Protein 8QA4 (pdb70)

Organism: Homo sapiens (NCBI:txid9606)

Nearest PDB structures (foldseek):
  8qa4-assembly1_A  TM=1.004E+00  e=4.598E-48  Homo sapiens
  6fcx-assembly1_B  TM=9.967E-01  e=6.379E-41  Homo sapiens
  6fcx-assembly1_A  TM=9.976E-01  e=1.622E-40  Homo sapiens
  8qa6-assembly1_A  TM=9.943E-01  e=9.051E-41  Homo sapiens
  8qa5-assembly1_A  TM=9.963E-01  e=3.468E-38  Homo sapiens

B-factor: mean 30.16, std 9.58, range [2.16, 64.25]

Secondary structure (DSSP, 8-state):
-HHHHHS-SS--SHHHHHHHHHHHHSS-B-TTS-B----TTTSSPPPGGGGGGHHHHHHHHTTT-EEEEEE--EEEEETT-TTT--SSTT-EEEE-EEEEEEE-HHHHHHHHHHHTTSTTTEEEEEEETTEEEEE--GGG--EEEEEEE-TTS--EEEEEE-HHHHHHHHHHHHHHHIIIIITTS-TT-HHHHHHHHHHHH-EEEEEEE--TTSPPSHHHHHHHHHHHH-/-HHHHHS-SS--SHHHHHHHHHHHHSS-B-TTS-B----TTTSSPPPGGGGGGHHHHHHHHTTT-EEEEEE--EEEEETT-TTT--SSTT-EEEE-EEEEEEE-HHHHHHHHHHHTTSTTTEEEEEEETTEEEEE--GGG--EEEEEEE-TTS--EEEEEE-HHHHHHHHHHHHHHHIIIIITTS-TT-HHHHHHHHHHHH-EEEEEEE--TTSPPSHHHHHHHHHHHH-

Radius of gyration: 30.29 Å; Cα contacts (8 Å, |Δi|>4): 860; chains: 2; bounding box: 90×70×30 Å

Sequence (460 aa):
EELLKMWGEELTSEASVFEVFVLYLSGEPNRNGHKVTCLPWNDEPLAAETSLLKEELLRVNRQGILTINSQPNINGKPSSDPIVGWGPSGGYVFQKAYLEFFTSRETAEALLQVLKKYELRVNYHLVNVKGENITNAPELQPNAVTWGIFPGREIIQPTVVDPVSFMFWKDEAFALWIEQWGKLYEEESPSRTIIQYIHDNYFLVNLVDNDFPLDNCLWQVVEDTLELLNEELLKMWGEELTSEASVFEVFVLYLSGEPNRNGHKVTCLPWNDEPLAAETSLLKEELLRVNRQGILTINSQPNINGKPSSDPIVGWGPSGGYVFQKAYLEFFTSRETAEALLQVLKKYELRVNYHLVNVKGENITNAPELQPNAVTWGIFPGREIIQPTVVDPVSFMFWKDEAFALWIEQWGKLYEEESPSRTIIQYIHDNYFLVNLVDNDFPLDNCLWQVVEDTLELLN

Solvent-accessible surface area: 21693 Å² total; per-residue (Å²): 178,118,67,32,99,5,4,19,124,131,9,123,50,45,53,17,0,44,64,8,0,23,25,22,10,19,62,114,68,23,206,104,50,58,122,6,71,16,0,5,25,40,108,115,116,61,67,64,37,12,70,87,6,65,113,70,2,17,126,7,0,132,71,6,2,0,7,10,80,19,14,9,35,10,84,15,92,71,7,81,40,129,78,15,24,73,51,46,92,46,4,34,3,4,19,1,0,25,0,4,1,0,0,27,98,102,16,2,108,5,2,58,96,15,1,147,144,28,77,152,50,1,20,29,13,0,0,5,47,195,24,102,54,60,37,38,16,34,151,98,54,37,5,0,3,10,0,0,4,2,23,2,66,70,18,67,58,74,60,67,33,33,10,82,63,16,62,151,76,30,82,100,0,6,41,26,0,57,95,76,0,0,128,52,6,126,139,165,26,95,2,39,90,19,1,63,93,0,30,55,59,5,12,0,0,12,0,1,2,10,26,1,50,88,135,28,10,0,44,86,0,6,100,22,1,24,131,90,78,131,179,119,66,32,97,5,4,18,124,131,9,126,52,46,55,17,0,44,62,8,0,22,26,22,10,19,63,113,68,21,206,104,51,58,122,5,70,16,0,5,25,41,107,113,115,64,67,65,37,12,71,86,6,64,115,70,2,18,126,6,0,136,72,7,2,0,8,10,81,19,13,9,36,10,85,16,95,73,6,82,40,131,77,14,23,75,51,46,91,51,4,37,2,5,18,1,0,24,0,4,0,0,0,25,99,101,17,1,108,5,3,57,98,15,1,148,146,28,78,146,50,0,20,29,12,0,0,5,47,196,24,102,53,61,36,38,15,35,150,96,57,38,5,0,3,10,0,0,5,1,26,2,66,73,20,67,58,76,61,67,32,34,10,81,62,17,64,152,77,30,81,100,0,6,38,26,0,55,96,78,0,0,127,50,7,126,139,165,25,95,2,41,90,18,1,63,96,0,30,56,58,6,10,0,0,12,0,0,1,9,26,1,48,86,135,29,10,1,42,87,0,6,99,22,1,24,134,90,75,131

Structure (mmCIF, N/CA/C/O backbone):
data_8QA4
#
_entry.id   8QA4
#
_cell.length_a   1.00
_cell.length_b   1.00
_cell.length_c   1.00
_cell.angle_alpha   90.00
_cell.angle_beta   90.00
_cell.angle_gamma   90.00
#
_symmetry.space_group_name_H-M   'P 1'
#
loop_
_entity.id
_entity.type
_entity.pdbx_description
1 polymer 'Methylenetetrahydrofolate reductase (NADPH)'
2 non-polymer S-ADENOSYL-L-HOMOCYSTEINE
3 water water
#
loop_
_atom_site.group_PDB
_atom_site.id
_atom_site.type_symbol
_atom_site.label_atom_id
_atom_site.label_alt_id
_atom_site.label_comp_id
_atom_site.label_asym_id
_atom_site.label_entity_id
_atom_site.label_seq_id
_atom_site.pdbx_PDB_ins_code
_atom_site.Cartn_x
_atom_site.Cartn_y
_atom_site.Cartn_z
_atom_site.occupancy
_atom_site.B_iso_or_equiv
_atom_site.auth_seq_id
_atom_site.auth_comp_id
_atom_site.auth_asym_id
_atom_site.auth_atom_id
_atom_site.pdbx_PDB_model_num
ATOM 1 N N . GLU A 1 415 ? 85.591 80.099 106.775 1.00 49.93 415 GLU A N 1
ATOM 2 C CA . GLU A 1 415 ? 84.990 79.515 107.980 1.00 49.85 415 GLU A CA 1
ATOM 3 C C . GLU A 1 415 ? 85.781 79.836 109.255 1.00 55.08 415 GLU A C 1
ATOM 4 O O . GLU A 1 415 ? 85.202 79.939 110.330 1.00 55.88 415 GLU A O 1
ATOM 16 N N . GLU A 1 416 ? 87.096 80.013 109.165 1.00 53.69 416 GLU A N 1
ATOM 17 C CA . GLU A 1 416 ? 87.967 80.300 110.308 1.00 55.16 416 GLU A CA 1
ATOM 18 C C . GLU A 1 416 ? 87.895 81.786 110.721 1.00 52.01 416 GLU A C 1
ATOM 19 O O . GLU A 1 416 ? 87.855 82.109 111.907 1.00 43.74 416 GLU A O 1
ATOM 31 N N . LEU A 1 417 ? 87.775 82.687 109.744 1.00 42.88 417 LEU A N 1
ATOM 32 C CA . LEU A 1 417 ? 87.483 84.094 109.991 1.00 36.82 417 LEU A CA 1
ATOM 33 C C . LEU A 1 417 ? 86.107 84.259 110.654 1.00 37.77 417 LEU A C 1
ATOM 34 O O . LEU A 1 417 ? 85.973 84.886 111.704 1.00 44.46 417 LEU A O 1
ATOM 50 N N . LEU A 1 418 ? 85.077 83.631 110.079 1.00 31.14 418 LEU A N 1
ATOM 51 C CA . LEU A 1 418 ? 83.708 83.701 110.576 1.00 28.64 418 LEU A CA 1
ATOM 52 C C . LEU A 1 418 ? 83.538 83.013 111.934 1.00 35.45 418 LEU A C 1
ATOM 53 O O . LEU A 1 418 ? 82.648 83.370 112.694 1.00 38.38 418 LEU A O 1
ATOM 69 N N . LYS A 1 419 ? 84.412 82.067 112.285 1.00 41.02 419 LYS A N 1
ATOM 70 C CA . LYS A 1 419 ? 84.501 81.502 113.634 1.00 38.40 419 LYS A CA 1
ATOM 71 C C . LYS A 1 419 ? 85.054 82.482 114.670 1.00 39.59 419 LYS A C 1
ATOM 72 O O . LYS A 1 419 ? 84.561 82.473 115.793 1.00 45.05 419 LYS A O 1
ATOM 91 N N . MET A 1 420 ? 86.042 83.323 114.348 1.00 42.91 420 MET A N 1
ATOM 92 C CA . MET A 1 420 ? 86.628 84.252 115.337 1.00 44.72 420 MET A CA 1
ATOM 93 C C . MET A 1 420 ? 85.918 85.608 115.421 1.00 34.17 420 MET A C 1
ATOM 94 O O . MET A 1 420 ? 85.746 86.127 116.520 1.00 32.06 420 MET A O 1
ATOM 108 N N . TRP A 1 421 ? 85.467 86.166 114.297 1.00 25.04 421 TRP A N 1
ATOM 109 C CA . TRP A 1 421 ? 84.718 87.425 114.263 1.00 25.33 421 TRP A CA 1
ATOM 110 C C . TRP A 1 421 ? 83.241 87.266 114.652 1.00 29.40 421 TRP A C 1
ATOM 111 O O . TRP A 1 421 ? 82.469 88.213 114.549 1.00 39.21 421 TRP A O 1
ATOM 132 N N . GLY A 1 422 ? 82.839 86.084 115.118 1.00 32.19 422 GLY A N 1
ATOM 133 C CA . GLY A 1 422 ? 81.471 85.733 115.485 1.00 22.78 422 GLY A CA 1
ATOM 134 C C . GLY A 1 422 ? 80.615 85.317 114.293 1.00 17.44 422 GLY A C 1
ATOM 135 O O . GLY A 1 422 ? 80.579 85.990 113.265 1.00 9.93 422 GLY A O 1
ATOM 139 N N . GLU A 1 423 ? 79.880 84.221 114.443 1.00 21.68 423 GLU A N 1
ATOM 140 C CA . GLU A 1 423 ? 79.068 83.656 113.362 1.00 28.31 423 GLU A CA 1
ATOM 141 C C . GLU A 1 423 ? 77.898 84.560 112.951 1.00 30.18 423 GLU A C 1
ATOM 142 O O . GLU A 1 423 ? 77.454 84.500 111.808 1.00 28.08 423 GLU A O 1
ATOM 154 N N . GLU A 1 424 ? 77.404 85.409 113.857 1.00 38.46 424 GLU A N 1
ATOM 155 C CA . GLU A 1 424 ? 76.385 86.375 113.710 1.00 33.42 424 GLU A CA 1
ATOM 156 C C . GLU A 1 424 ? 76.425 87.455 114.752 1.00 31.82 424 GLU A C 1
ATOM 157 O O . GLU A 1 424 ? 76.489 87.119 115.938 1.00 32.91 424 GLU A O 1
ATOM 169 N N . LEU A 1 425 ? 76.481 88.716 114.368 1.00 28.64 425 LEU A N 1
ATOM 170 C CA . LEU A 1 425 ? 76.546 89.878 115.232 1.00 31.84 425 LEU A CA 1
ATOM 171 C C . LEU A 1 425 ? 75.140 90.232 115.749 1.00 35.70 425 LEU A C 1
ATOM 172 O O . LEU A 1 425 ? 74.219 90.422 114.957 1.00 40.04 425 LEU A O 1
ATOM 188 N N . THR A 1 426 ? 74.948 90.349 117.063 1.00 38.78 426 THR A N 1
ATOM 189 C CA . THR A 1 426 ? 73.783 90.804 117.723 1.00 39.23 426 THR A CA 1
ATOM 190 C C . THR A 1 426 ? 73.538 92.276 117.516 1.00 36.12 426 THR A C 1
ATOM 191 O O . THR A 1 426 ? 72.434 92.723 117.186 1.00 36.25 426 THR A O 1
ATOM 202 N N . SER A 1 427 ? 74.516 93.091 117.707 1.00 31.82 427 SER A N 1
ATOM 203 C CA . SER A 1 427 ? 74.559 94.501 117.635 1.00 33.69 427 SER A CA 1
ATOM 204 C C . SER A 1 427 ? 75.950 95.031 117.397 1.00 34.72 427 SER A C 1
ATOM 205 O O . SER A 1 427 ? 76.886 94.251 117.194 1.00 33.58 427 SER A O 1
ATOM 213 N N . GLU A 1 428 ? 76.171 96.307 117.454 1.00 30.32 428 GLU A N 1
ATOM 214 C CA . GLU A 1 428 ? 77.417 96.978 117.394 1.00 19.65 428 GLU A CA 1
ATOM 215 C C . GLU A 1 428 ? 78.361 96.543 118.482 1.00 18.75 428 GLU A C 1
ATOM 216 O O . GLU A 1 428 ? 79.590 96.564 118.332 1.00 35.05 428 GLU A O 1
ATOM 228 N N . ALA A 1 429 ? 77.867 96.172 119.612 1.00 19.78 429 ALA A N 1
ATOM 229 C CA . ALA A 1 429 ? 78.581 95.619 120.691 1.00 20.55 429 ALA A CA 1
ATOM 230 C C . ALA A 1 429 ? 79.400 94.442 120.253 1.00 22.81 429 ALA A C 1
ATOM 231 O O . ALA A 1 429 ? 80.490 94.179 120.764 1.00 33.84 429 ALA A O 1
ATOM 238 N N . SER A 1 430 ? 78.892 93.646 119.316 1.00 27.05 430 SER A N 1
ATOM 239 C CA . SER A 1 430 ? 79.589 92.462 118.815 1.00 24.26 430 SER A CA 1
ATOM 240 C C . SER A 1 430 ? 80.894 92.855 118.131 1.00 22.62 430 SER A C 1
ATOM 241 O O . SER A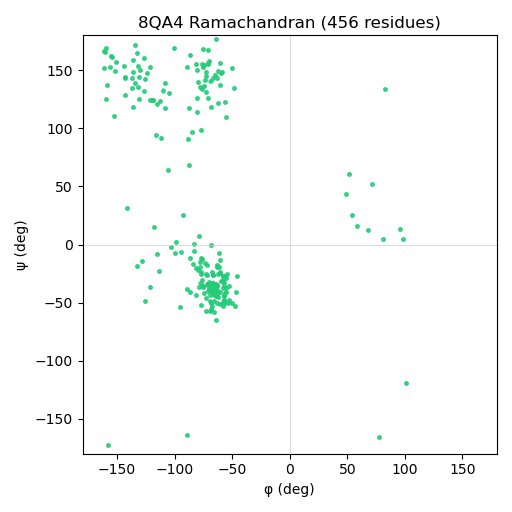 1 430 ? 81.911 92.199 118.295 1.00 28.57 430 SER A O 1
ATOM 249 N N . VAL A 1 431 ? 80.857 93.961 117.382 1.00 27.35 431 VAL A N 1
ATOM 250 C CA . VAL A 1 431 ? 81.986 94.536 116.652 1.00 21.10 431 VAL A CA 1
ATOM 251 C C . VAL A 1 431 ? 83.003 95.108 117.625 1.00 25.61 431 VAL A C 1
ATOM 252 O O . VAL A 1 431 ? 84.191 94.845 117.498 1.00 36.96 431 VAL A O 1
ATOM 265 N N . PHE A 1 432 ? 82.545 95.820 118.653 1.00 27.42 432 PHE A N 1
ATOM 266 C CA . PHE A 1 432 ? 83.286 96.368 119.723 1.00 32.11 432 PHE A CA 1
ATOM 267 C C . PHE A 1 432 ? 84.060 95.305 120.456 1.00 30.25 432 PHE A C 1
ATOM 268 O O . PHE A 1 432 ? 85.247 95.439 120.776 1.00 41.88 432 PHE A O 1
ATOM 285 N N . GLU A 1 433 ? 83.421 94.169 120.734 1.00 13.99 433 GLU A N 1
ATOM 286 C CA . GLU A 1 433 ? 84.086 93.015 121.323 1.00 12.09 433 GLU A CA 1
ATOM 287 C C . GLU 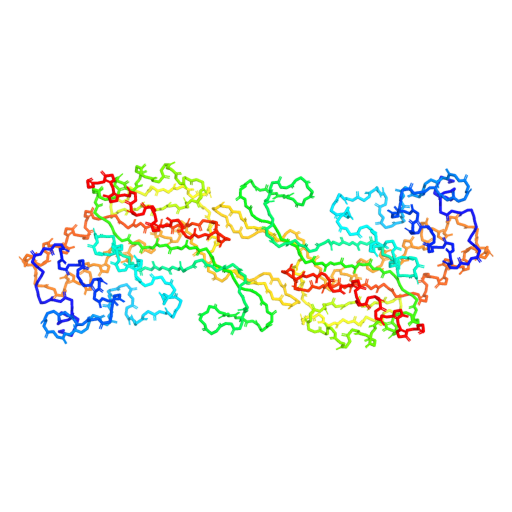A 1 433 ? 85.125 92.398 120.387 1.00 28.11 433 GLU A C 1
ATOM 288 O O . GLU A 1 433 ? 86.224 92.125 120.839 1.00 44.83 433 GLU A O 1
ATOM 300 N N . VAL A 1 434 ? 84.856 92.222 119.094 1.00 30.67 434 VAL A N 1
ATOM 301 C CA . VAL A 1 434 ? 85.855 91.680 118.161 1.00 22.44 434 VAL A CA 1
ATOM 302 C C . VAL A 1 434 ? 87.137 92.512 118.173 1.00 29.50 434 VAL A C 1
ATOM 303 O O . VAL A 1 434 ? 88.222 91.948 118.247 1.00 41.63 434 VAL A O 1
ATOM 316 N N . PHE A 1 435 ? 87.058 93.838 118.207 1.00 41.56 435 PHE A N 1
ATOM 317 C CA . PHE A 1 435 ? 88.243 94.679 118.388 1.00 40.83 435 PHE A CA 1
ATOM 318 C C . PHE A 1 435 ? 88.870 94.555 119.789 1.00 35.37 435 PHE A C 1
ATOM 319 O O . PHE A 1 435 ? 90.089 94.486 119.910 1.00 39.02 435 PHE A O 1
ATOM 336 N N . VAL A 1 436 ? 88.099 94.484 120.872 1.00 27.21 436 VAL A N 1
ATOM 337 C CA . VAL A 1 436 ? 88.660 94.328 122.229 1.00 30.58 436 VAL A CA 1
ATOM 338 C C . VAL A 1 436 ? 89.344 92.980 122.406 1.00 18.00 436 VAL A C 1
ATOM 339 O O . VAL A 1 436 ? 90.345 92.876 123.110 1.00 29.80 436 VAL A O 1
ATOM 352 N N . LEU A 1 437 ? 88.854 91.945 121.750 1.00 20.38 437 LEU A N 1
ATOM 353 C CA . LEU A 1 437 ? 89.424 90.610 121.794 1.00 28.33 437 LEU A CA 1
ATOM 354 C C . LEU A 1 437 ? 90.607 90.458 120.844 1.00 27.61 437 LEU A C 1
ATOM 355 O O . LEU A 1 437 ? 91.434 89.578 121.040 1.00 17.35 437 LEU A O 1
ATOM 371 N N . TYR A 1 438 ? 90.747 91.319 119.839 1.00 30.28 438 TYR A N 1
ATOM 372 C CA . TYR A 1 438 ? 91.990 91.411 119.090 1.00 30.26 438 TYR A CA 1
ATOM 373 C C . TYR A 1 438 ? 93.094 92.052 119.929 1.00 34.89 438 TYR A C 1
ATOM 374 O O . TYR A 1 438 ? 94.243 91.623 119.877 1.00 39.47 438 TYR A O 1
ATOM 392 N N . LEU A 1 439 ? 92.753 93.083 120.707 1.00 37.23 439 LEU A N 1
ATOM 393 C CA . LEU A 1 439 ? 93.718 93.862 121.472 1.00 23.90 439 LEU A CA 1
ATOM 394 C C . LEU A 1 439 ? 94.123 93.206 122.783 1.00 20.42 439 LEU A C 1
ATOM 395 O O . LEU A 1 439 ? 95.304 93.169 123.101 1.00 29.81 439 LEU A O 1
ATOM 411 N N . SER A 1 440 ? 93.180 92.652 123.533 1.00 29.01 440 SER A N 1
ATOM 412 C CA . SER A 1 440 ? 93.514 91.745 124.642 1.00 29.34 440 SER A CA 1
ATOM 413 C C . SER A 1 440 ? 93.935 90.362 124.128 1.00 25.40 440 SER A C 1
ATOM 414 O O . SER A 1 440 ? 93.760 90.028 122.962 1.00 20.42 440 SER A O 1
ATOM 422 N N . GLY A 1 441 ? 94.495 89.524 124.995 1.00 31.51 441 GLY A N 1
ATOM 423 C CA . GLY A 1 441 ? 94.800 88.128 124.664 1.00 41.59 441 GLY A CA 1
ATOM 424 C C . GLY A 1 441 ? 93.609 87.170 124.809 1.00 42.61 441 GLY A C 1
ATOM 425 O O . GLY A 1 441 ? 93.731 85.986 124.510 1.00 40.56 441 GLY A O 1
ATOM 429 N N . GLU A 1 442 ? 92.470 87.644 125.309 1.00 37.44 442 GLU A N 1
ATOM 430 C CA . GLU A 1 442 ? 91.350 86.795 125.710 1.00 31.61 442 GLU A CA 1
ATOM 431 C C . GLU A 1 442 ? 90.588 86.179 124.519 1.00 34.60 442 GLU A C 1
ATOM 432 O O . GLU A 1 442 ? 90.393 86.832 123.495 1.00 36.53 442 GLU A O 1
ATOM 444 N N . PRO A 1 443 ? 90.085 84.938 124.647 1.00 38.01 443 PRO A N 1
ATOM 445 C CA . PRO A 1 443 ? 89.129 84.377 123.704 1.00 38.80 443 PRO A CA 1
ATOM 446 C C . PRO A 1 443 ? 87.750 85.046 123.813 1.00 43.04 443 PRO A C 1
ATOM 447 O O . PRO A 1 443 ? 87.383 85.567 124.865 1.00 41.45 443 PRO A O 1
ATOM 458 N N . ASN A 1 444 ? 86.947 84.969 122.751 1.00 52.29 444 ASN A N 1
ATOM 459 C CA . ASN A 1 444 ? 85.511 85.251 122.810 1.00 49.35 444 ASN A CA 1
ATOM 460 C C . ASN A 1 444 ? 84.771 84.241 123.718 1.00 50.92 444 ASN A C 1
ATOM 461 O O . ASN A 1 444 ? 85.350 83.270 124.212 1.00 51.31 444 ASN A O 1
ATOM 472 N N . ARG A 1 445 ? 83.460 84.427 123.916 1.00 57.58 445 ARG A N 1
ATOM 473 C CA . ARG A 1 445 ? 82.622 83.505 124.708 1.00 57.35 445 ARG A CA 1
ATOM 474 C C . ARG A 1 445 ? 82.629 82.067 124.179 1.00 55.46 445 ARG A C 1
ATOM 475 O O . ARG A 1 445 ? 82.463 81.131 124.958 1.00 56.26 445 ARG A O 1
ATOM 496 N N . ASN A 1 446 ? 82.861 81.871 122.882 1.00 61.00 446 ASN A N 1
ATOM 497 C CA . ASN A 1 446 ? 82.970 80.548 122.266 1.00 62.80 446 ASN A CA 1
ATOM 498 C C . ASN A 1 446 ? 84.329 79.857 122.523 1.00 64.25 446 ASN A C 1
ATOM 499 O O . ASN A 1 446 ? 84.456 78.659 122.271 1.00 63.25 446 ASN A O 1
ATOM 510 N N . GLY A 1 447 ? 85.329 80.572 123.050 1.00 61.87 447 GLY A N 1
ATOM 511 C CA . GLY A 1 447 ? 86.657 80.040 123.368 1.00 59.67 447 GLY A CA 1
ATOM 512 C C . GLY A 1 447 ? 87.725 80.260 122.287 1.00 58.16 447 GLY A C 1
ATOM 513 O O . GLY A 1 447 ? 88.786 79.643 122.363 1.00 55.59 447 GLY A O 1
ATOM 517 N N . HIS A 1 448 ? 87.484 81.121 121.295 1.00 55.60 448 HIS A N 1
ATOM 518 C CA . HIS A 1 448 ? 88.416 81.390 120.188 1.00 55.23 448 HIS A CA 1
ATOM 519 C C . HIS A 1 448 ? 89.024 82.793 120.292 1.00 49.52 448 HIS A C 1
ATOM 520 O O . HIS A 1 448 ? 88.298 83.761 120.512 1.00 48.37 448 HIS A O 1
ATOM 534 N N . LYS A 1 449 ? 90.346 82.937 120.145 1.00 42.22 449 LYS A N 1
ATOM 535 C CA . LYS A 1 449 ? 90.995 84.260 120.079 1.00 42.21 449 LYS A CA 1
ATOM 536 C C . LYS A 1 449 ? 90.719 84.936 118.741 1.00 43.28 449 LYS A C 1
ATOM 537 O O . LYS A 1 449 ? 90.817 84.295 117.699 1.00 48.42 449 LYS A O 1
ATOM 556 N N . VAL A 1 450 ? 90.494 86.251 118.738 1.00 28.75 450 VAL A N 1
ATOM 557 C CA . VAL A 1 450 ? 90.549 87.064 117.515 1.00 18.56 450 VAL A CA 1
ATOM 558 C C . VAL A 1 450 ? 92.017 87.308 117.162 1.00 31.35 450 VAL A C 1
ATOM 559 O O . VAL A 1 450 ? 92.676 88.149 117.762 1.00 32.18 450 VAL A O 1
ATOM 572 N N . THR A 1 451 ? 92.571 86.534 116.235 1.00 39.26 451 THR A N 1
ATOM 573 C CA . THR A 1 451 ? 93.998 86.584 115.868 1.00 23.12 451 THR A CA 1
ATOM 574 C C . THR A 1 451 ? 94.321 87.631 114.803 1.00 32.55 451 THR A C 1
ATOM 575 O O . THR A 1 451 ? 95.491 87.943 114.598 1.00 38.15 451 THR A O 1
ATOM 586 N N . CYS A 1 452 ? 93.315 88.207 114.144 1.00 27.89 452 CYS A N 1
ATOM 587 C CA . CYS A 1 452 ? 93.445 89.277 113.163 1.00 19.13 452 CYS A CA 1
ATOM 588 C C . CYS A 1 452 ? 92.127 90.031 112.980 1.00 19.28 452 CYS A C 1
ATOM 589 O O . CYS A 1 452 ? 91.071 89.574 113.393 1.00 20.01 452 CYS A O 1
ATOM 597 N N . LEU A 1 453 ? 92.188 91.159 112.285 1.00 25.18 453 LEU A N 1
ATOM 598 C CA . LEU A 1 453 ? 91.064 91.938 111.760 1.00 29.07 453 LEU A CA 1
ATOM 599 C C . LEU A 1 453 ? 91.293 92.160 110.247 1.00 19.55 453 LEU A C 1
ATOM 600 O O . LEU A 1 453 ? 92.447 92.099 109.817 1.00 11.08 453 LEU A O 1
ATOM 616 N N . PRO A 1 454 ? 90.269 92.496 109.441 1.00 29.11 454 PRO A N 1
ATOM 617 C CA . PRO A 1 454 ? 90.404 92.834 108.020 1.00 30.34 454 PRO A CA 1
ATOM 618 C C . PRO A 1 454 ? 91.534 93.803 107.627 1.00 28.00 454 PRO A C 1
ATOM 619 O O . PRO A 1 454 ? 92.023 93.751 106.505 1.00 23.65 454 PRO A O 1
ATOM 630 N N . TRP A 1 455 ? 91.964 94.696 108.520 1.00 34.38 455 TRP A N 1
ATOM 631 C CA . TRP A 1 455 ? 92.997 95.702 108.262 1.00 29.28 455 TRP A CA 1
ATOM 632 C C . TRP A 1 455 ? 94.408 95.277 108.681 1.00 36.16 455 TRP A C 1
ATOM 633 O O . TRP A 1 455 ? 95.360 96.007 108.423 1.00 34.17 455 TRP A O 1
ATOM 654 N N . ASN A 1 456 ? 94.564 94.125 109.336 1.00 35.36 456 ASN A N 1
ATOM 655 C CA . ASN A 1 456 ? 95.798 93.766 110.033 1.00 27.32 456 ASN A CA 1
ATOM 656 C C . ASN A 1 456 ? 96.386 92.420 109.609 1.00 39.67 456 ASN A C 1
ATOM 657 O O . ASN A 1 456 ? 97.570 92.353 109.317 1.00 42.82 456 ASN A O 1
ATOM 667 N N . ASP A 1 457 ? 95.587 91.352 109.558 1.00 39.74 457 ASP A N 1
ATOM 668 C CA . ASP A 1 457 ? 96.052 90.013 109.148 1.00 33.46 457 ASP A CA 1
ATOM 669 C C . ASP A 1 457 ? 97.201 89.432 110.006 1.00 34.73 457 ASP A C 1
ATOM 670 O O . ASP A 1 457 ? 97.867 88.485 109.592 1.00 39.21 457 ASP A O 1
ATOM 679 N N . GLU A 1 458 ? 97.457 89.990 111.196 1.00 43.59 458 GLU A N 1
ATOM 680 C CA . GLU A 1 458 ? 98.656 89.748 112.018 1.00 50.24 458 GLU A CA 1
ATOM 681 C C . GLU A 1 458 ? 98.400 89.988 113.523 1.00 48.71 458 GLU A C 1
ATOM 682 O O . GLU A 1 458 ? 97.489 90.746 113.862 1.00 50.18 458 GLU A O 1
ATOM 694 N N . PRO A 1 459 ? 99.237 89.461 114.438 1.00 44.12 459 PRO A N 1
ATOM 695 C CA . PRO A 1 459 ? 99.368 89.960 115.813 1.00 45.72 459 PRO A CA 1
ATOM 696 C C . PRO A 1 459 ? 100.072 91.332 115.905 1.00 36.69 459 PRO A C 1
ATOM 697 O O . PRO A 1 459 ? 100.870 91.692 115.040 1.00 30.11 459 PRO A O 1
ATOM 708 N N . LEU A 1 460 ? 99.830 92.082 116.983 1.00 27.82 460 LEU A N 1
ATOM 709 C CA . LEU A 1 460 ? 100.399 93.420 117.207 1.00 31.77 460 LEU A CA 1
ATOM 710 C C . LEU A 1 460 ? 101.933 93.442 117.243 1.00 39.72 460 LEU A C 1
ATOM 711 O O . LEU A 1 460 ? 102.573 92.532 117.765 1.00 43.31 460 LEU A O 1
ATOM 727 N N . ALA A 1 461 ? 102.527 94.543 116.790 1.00 39.96 461 ALA A N 1
ATOM 728 C CA . ALA A 1 461 ? 103.932 94.868 117.017 1.00 38.36 461 ALA A CA 1
ATOM 729 C C . ALA A 1 461 ? 104.197 95.299 118.470 1.00 33.85 461 ALA A C 1
ATOM 730 O O . ALA A 1 461 ? 103.350 95.939 119.104 1.00 28.06 461 ALA A O 1
ATOM 737 N N . ALA A 1 462 ? 105.397 95.009 118.984 1.00 39.94 462 ALA A N 1
ATOM 738 C CA . ALA A 1 462 ? 105.732 95.088 120.409 1.00 42.70 462 ALA A CA 1
ATOM 739 C C . ALA A 1 462 ? 105.622 96.488 121.026 1.00 43.93 462 ALA A C 1
ATOM 740 O O . ALA A 1 462 ? 105.362 96.608 122.222 1.00 43.93 462 ALA A O 1
ATOM 747 N N . GLU A 1 463 ? 105.755 97.564 120.255 1.00 32.58 463 GLU A N 1
ATOM 748 C CA . GLU A 1 463 ? 105.565 98.921 120.782 1.00 23.81 463 GLU A CA 1
ATOM 749 C C . GLU A 1 463 ? 104.162 99.122 121.392 1.00 30.77 463 GLU A C 1
ATOM 750 O O . GLU A 1 463 ? 104.006 99.879 122.343 1.00 36.27 463 GLU A O 1
ATOM 762 N N . THR A 1 464 ? 103.139 98.383 120.952 1.00 38.21 464 THR A N 1
ATOM 763 C CA . THR A 1 464 ? 101.807 98.444 121.577 1.00 34.23 464 THR A CA 1
ATOM 764 C C . THR A 1 464 ? 101.782 97.985 123.016 1.00 33.50 464 THR A C 1
ATOM 765 O O . THR A 1 464 ? 100.863 98.355 123.736 1.00 41.71 464 THR A O 1
ATOM 776 N N . SER A 1 465 ? 102.772 97.228 123.487 1.00 32.33 465 SER A N 1
ATOM 777 C CA . SER A 1 465 ? 102.869 96.885 124.907 1.00 37.30 465 SER A CA 1
ATOM 778 C C . SER A 1 465 ? 102.910 98.138 125.788 1.00 40.44 465 SER A C 1
ATOM 779 O O . SER A 1 465 ? 102.438 98.109 126.923 1.00 37.24 465 SER A O 1
ATOM 787 N N . LEU A 1 466 ? 103.403 99.259 125.246 1.00 29.71 466 LEU A N 1
ATOM 788 C CA . LEU A 1 466 ? 103.512 100.524 125.957 1.00 26.85 466 LEU A CA 1
ATOM 789 C C . LEU A 1 466 ? 102.161 101.228 126.157 1.00 32.97 466 LEU A C 1
ATOM 790 O O . LEU A 1 466 ? 102.076 102.128 126.987 1.00 35.29 466 LEU A O 1
ATOM 806 N N . LEU A 1 467 ? 101.102 100.838 125.433 1.00 30.09 467 LEU A N 1
ATOM 807 C CA . LEU A 1 467 ? 99.803 101.534 125.437 1.00 24.42 467 LEU A CA 1
ATOM 808 C C . LEU A 1 467 ? 98.576 100.601 125.398 1.00 19.96 467 LEU A C 1
ATOM 809 O O . LEU A 1 467 ? 97.524 100.934 124.862 1.00 24.13 467 LEU A O 1
ATOM 825 N N . LYS A 1 468 ? 98.697 99.407 125.978 1.00 29.02 468 LYS A N 1
ATOM 826 C CA . LYS A 1 468 ? 97.696 98.336 125.892 1.00 24.93 468 LYS A CA 1
ATOM 827 C C . LYS A 1 468 ? 96.382 98.616 126.629 1.00 28.12 468 LYS A C 1
ATOM 828 O O . LYS A 1 468 ? 95.323 98.551 126.025 1.00 38.35 468 LYS A O 1
ATOM 847 N N . GLU A 1 469 ? 96.415 98.928 127.921 1.00 16.14 469 GLU A N 1
ATOM 848 C CA . GLU A 1 469 ? 95.316 99.236 128.751 1.00 21.55 469 GLU A CA 1
ATOM 849 C C . GLU A 1 469 ? 94.526 100.396 128.206 1.00 25.23 469 GLU A C 1
ATOM 850 O O . GLU A 1 469 ? 93.289 100.425 128.206 1.00 35.52 469 GLU A O 1
ATOM 862 N N . GLU A 1 470 ? 95.183 101.412 127.756 1.00 18.41 470 GLU A N 1
ATOM 863 C CA . GLU A 1 470 ? 94.653 102.558 127.134 1.00 13.50 470 GLU A CA 1
ATOM 864 C C . GLU A 1 470 ? 93.830 102.217 125.921 1.00 19.50 470 GLU A C 1
ATOM 865 O O . GLU A 1 470 ? 92.714 102.708 125.717 1.00 23.26 470 GLU A O 1
ATOM 877 N N . LEU A 1 471 ? 94.377 101.362 125.046 1.00 21.42 471 LEU A N 1
ATOM 878 C CA . LEU A 1 471 ? 93.687 100.881 123.853 1.00 19.12 471 LEU A CA 1
ATOM 879 C C . LEU A 1 471 ? 92.473 100.024 124.204 1.00 18.26 471 LEU A C 1
ATOM 880 O O . LEU A 1 471 ? 91.452 100.131 123.528 1.00 21.32 471 LEU A O 1
ATOM 896 N N . LEU A 1 472 ? 92.532 99.209 125.260 1.00 24.66 472 LEU A N 1
ATOM 897 C CA . LEU A 1 472 ? 91.473 98.454 125.806 1.00 18.37 472 LEU A CA 1
ATOM 898 C C . LEU A 1 472 ? 90.319 99.333 126.199 1.00 25.74 472 LEU A C 1
ATOM 899 O O . LEU A 1 472 ? 89.157 99.120 125.832 1.00 32.65 472 LEU A O 1
ATOM 915 N N . ARG A 1 473 ? 90.581 100.388 126.889 1.00 23.46 473 ARG A N 1
ATOM 916 C CA . ARG A 1 473 ? 89.656 101.337 127.367 1.00 17.79 473 ARG A CA 1
ATOM 917 C C . ARG A 1 473 ? 88.993 102.076 126.241 1.00 16.02 473 ARG A C 1
ATOM 918 O O . ARG A 1 473 ? 87.770 102.233 126.178 1.00 22.88 473 ARG A O 1
ATOM 939 N N . VAL A 1 474 ? 89.778 102.568 125.291 1.00 22.97 474 VAL A N 1
ATOM 940 C CA . VAL A 1 474 ? 89.285 103.258 124.092 1.00 17.55 474 VAL A CA 1
ATOM 941 C C . VAL A 1 474 ? 88.344 102.367 123.281 1.00 21.20 474 VAL A C 1
ATOM 942 O O . VAL A 1 474 ? 87.222 102.773 122.980 1.00 29.66 474 VAL A O 1
ATOM 955 N N . ASN A 1 475 ? 88.736 101.128 122.982 1.00 19.52 475 ASN A N 1
ATOM 956 C CA . ASN A 1 475 ? 87.923 100.253 122.148 1.00 18.19 475 ASN A CA 1
ATOM 957 C C . ASN A 1 475 ? 86.650 99.790 122.853 1.00 28.42 475 ASN A C 1
ATOM 958 O O . ASN A 1 475 ? 85.630 99.668 122.180 1.00 36.86 475 ASN A O 1
ATOM 969 N N . ARG A 1 476 ? 86.630 99.598 124.185 1.00 23.32 476 ARG A N 1
ATOM 970 C CA . ARG A 1 476 ? 85.487 99.227 124.926 1.00 12.97 476 ARG A CA 1
ATOM 971 C C . ARG A 1 476 ? 84.361 100.218 124.838 1.00 20.95 476 ARG A C 1
ATOM 972 O O . ARG A 1 476 ? 83.239 99.919 125.258 1.00 34.94 476 ARG A O 1
ATOM 993 N N . GLN A 1 477 ? 84.562 101.394 124.350 1.00 22.18 477 GLN A N 1
ATOM 994 C CA . GLN A 1 477 ? 83.651 102.445 124.130 1.00 19.67 477 GLN A CA 1
ATOM 995 C C . GLN A 1 477 ? 83.149 102.614 122.722 1.00 22.70 477 GLN A C 1
ATOM 996 O O . GLN A 1 477 ? 82.289 103.460 122.470 1.00 33.86 477 GLN A O 1
ATOM 1010 N N . GLY A 1 478 ? 83.643 101.915 121.761 1.00 8.71 478 GLY A N 1
ATOM 1011 C CA . GLY A 1 478 ? 83.357 102.023 120.420 1.00 18.43 478 GLY A CA 1
ATOM 1012 C C . GLY A 1 478 ? 84.222 102.774 119.503 1.00 23.22 478 GLY A C 1
ATOM 1013 O O . GLY A 1 478 ? 83.874 103.032 118.348 1.00 29.57 478 GLY A O 1
ATOM 1017 N N . ILE A 1 479 ? 85.359 103.265 119.993 1.00 25.63 479 ILE A N 1
ATOM 1018 C CA . ILE A 1 479 ? 86.390 103.913 119.187 1.00 21.76 479 ILE A CA 1
ATOM 1019 C C . ILE A 1 479 ? 87.250 102.777 118.637 1.00 34.33 479 ILE A C 1
ATOM 1020 O O . ILE A 1 479 ? 88.081 102.223 119.345 1.00 48.32 479 ILE A O 1
ATOM 1036 N N . LEU A 1 480 ? 86.992 102.345 117.410 1.00 45.06 480 LEU A N 1
ATOM 1037 C CA . LEU A 1 480 ? 87.550 101.107 116.886 1.00 41.25 480 LEU A CA 1
ATOM 1038 C C . LEU A 1 480 ? 88.904 101.347 116.240 1.00 34.71 480 LEU A C 1
ATOM 1039 O O . LEU A 1 480 ? 88.992 101.675 115.063 1.00 39.93 480 LEU A O 1
ATOM 1055 N N . THR A 1 481 ? 89.977 101.222 117.010 1.00 22.84 481 THR A N 1
ATOM 1056 C CA . THR A 1 481 ? 91.336 101.467 116.540 1.00 25.33 481 THR A CA 1
ATOM 1057 C C . THR A 1 481 ? 91.839 100.371 115.608 1.00 35.98 481 THR A C 1
ATOM 1058 O O . THR A 1 481 ? 91.772 99.204 115.976 1.00 45.95 481 THR A O 1
ATOM 1069 N N . ILE A 1 482 ? 92.402 100.726 114.447 1.00 31.32 482 ILE A N 1
ATOM 1070 C CA . ILE A 1 482 ? 93.020 99.824 113.458 1.00 22.59 482 ILE A CA 1
ATOM 1071 C C . ILE A 1 482 ? 94.523 100.051 113.271 1.00 37.36 482 ILE A C 1
ATOM 1072 O O . ILE A 1 482 ? 95.165 99.279 112.562 1.00 45.17 482 ILE A O 1
ATOM 1088 N N . ASN A 1 483 ? 95.106 101.103 113.851 1.00 35.13 483 ASN A N 1
ATOM 1089 C CA . ASN A 1 483 ? 96.537 101.378 113.791 1.00 28.65 483 ASN A CA 1
ATOM 1090 C C . ASN A 1 483 ? 96.889 102.354 114.934 1.00 21.21 483 ASN A C 1
ATOM 1091 O O . ASN A 1 483 ? 96.034 103.118 115.381 1.00 18.06 483 ASN A O 1
ATOM 1102 N N . SER A 1 484 ? 98.112 102.325 115.459 1.00 23.06 484 SER A N 1
ATOM 1103 C CA . SER A 1 484 ? 98.500 103.092 116.653 1.00 13.73 484 SER A CA 1
ATOM 1104 C C . SER A 1 484 ? 100.006 103.283 116.787 1.00 16.18 484 SER A C 1
ATOM 1105 O O . SER A 1 484 ? 100.789 102.622 116.118 1.00 29.88 484 SER A O 1
ATOM 1113 N N . GLN A 1 485 ? 100.441 104.193 117.653 1.00 19.12 485 GLN A N 1
ATOM 1114 C CA . GLN A 1 485 ? 101.858 104.359 117.953 1.00 30.13 485 GLN A CA 1
ATOM 1115 C C . GLN A 1 485 ? 102.058 105.057 119.298 1.00 29.24 485 GLN A C 1
ATOM 1116 O O . GLN A 1 485 ? 101.365 106.043 119.555 1.00 27.14 485 GLN A O 1
ATOM 1130 N N . PRO A 1 486 ? 102.997 104.614 120.144 1.00 20.86 486 PRO A N 1
ATOM 1131 C CA . PRO A 1 486 ? 103.393 105.366 121.318 1.00 25.98 486 PRO A CA 1
ATOM 1132 C C . PRO A 1 486 ? 104.267 106.564 120.920 1.00 20.91 486 PRO A C 1
ATOM 1133 O O . PRO A 1 486 ? 104.916 106.540 119.887 1.00 26.45 486 PRO A O 1
ATOM 1144 N N . ASN A 1 487 ? 104.315 107.633 121.713 1.00 7.54 487 ASN A N 1
ATOM 1145 C CA . ASN A 1 487 ? 105.351 108.647 121.541 1.00 8.59 487 ASN A CA 1
ATOM 1146 C C . ASN A 1 487 ? 106.657 108.178 122.176 1.00 21.14 487 ASN A C 1
ATOM 1147 O O . ASN A 1 487 ? 106.654 107.618 123.267 1.00 22.19 487 ASN A O 1
ATOM 1158 N N . ILE A 1 488 ? 107.774 108.449 121.507 1.00 25.74 488 ILE A N 1
ATOM 1159 C CA . ILE A 1 488 ? 109.125 108.074 121.921 1.00 19.36 488 ILE A CA 1
ATOM 1160 C C . ILE A 1 488 ? 110.004 109.316 121.821 1.00 26.83 488 ILE A C 1
ATOM 1161 O O . ILE A 1 488 ? 110.088 109.938 120.764 1.00 37.76 488 ILE A O 1
ATOM 1177 N N . ASN A 1 489 ? 110.678 109.674 122.907 1.00 21.01 489 ASN A N 1
ATOM 1178 C CA . ASN A 1 489 ? 111.454 110.902 123.026 1.00 15.71 489 ASN A CA 1
ATOM 1179 C C . ASN A 1 489 ? 112.963 110.628 122.963 1.00 18.73 489 ASN A C 1
ATOM 1180 O O . ASN A 1 489 ? 113.685 110.834 123.935 1.00 22.69 489 ASN A O 1
ATOM 1191 N N . GLY A 1 490 ? 113.448 110.129 121.828 1.00 23.15 490 GLY A N 1
ATOM 1192 C CA . GLY A 1 490 ? 114.882 109.993 121.587 1.00 26.33 490 GLY A CA 1
ATOM 1193 C C . GLY A 1 490 ? 115.508 108.889 122.415 1.00 19.44 490 GLY A C 1
ATOM 1194 O O . GLY A 1 490 ? 116.476 109.119 123.136 1.00 27.07 490 GLY A O 1
ATOM 1198 N N . LYS A 1 491 ? 114.929 107.694 122.346 1.00 19.03 491 LYS A N 1
ATOM 1199 C CA . LYS A 1 491 ? 115.374 106.499 122.938 1.00 22.80 491 LYS A CA 1
ATOM 1200 C C . LYS A 1 491 ? 116.542 105.897 122.211 1.00 14.45 491 LYS A C 1
ATOM 1201 O O . LYS A 1 491 ? 116.675 106.108 121.004 1.00 25.13 491 LYS A O 1
ATOM 1220 N N . PRO A 1 492 ? 117.401 105.132 122.875 1.00 0.00 492 PRO A N 1
ATOM 1221 C CA . PRO A 1 492 ? 118.479 104.467 122.186 1.00 11.78 492 PRO A CA 1
ATOM 1222 C C . PRO A 1 492 ? 118.037 103.730 120.955 1.00 16.79 492 PRO A C 1
ATOM 1223 O O . PRO A 1 492 ? 117.037 103.015 121.010 1.00 37.11 492 PRO A O 1
ATOM 1234 N N . SER A 1 493 ? 118.691 103.822 119.866 1.00 15.52 493 SER A N 1
ATOM 1235 C CA . SER A 1 493 ? 118.401 103.160 118.652 1.00 10.57 493 SER A CA 1
ATOM 1236 C C . SER A 1 493 ? 118.608 101.705 118.699 1.00 15.25 493 SER A C 1
ATOM 1237 O O . SER A 1 493 ? 118.434 101.049 117.673 1.00 24.51 493 SER A O 1
ATOM 1245 N N . SER A 1 494 ? 119.026 101.125 119.772 1.00 29.45 494 SER A N 1
ATOM 1246 C CA . SER A 1 494 ? 119.241 99.759 120.056 1.00 32.85 494 SER A CA 1
ATOM 1247 C C . SER A 1 494 ? 118.179 99.103 120.892 1.00 34.21 494 SER A C 1
ATOM 1248 O O . SER A 1 494 ? 118.278 97.912 121.201 1.00 34.64 494 SER A O 1
ATOM 1256 N N . ASP A 1 495 ? 117.190 99.794 121.333 1.00 35.20 495 ASP A N 1
ATOM 1257 C CA . ASP A 1 495 ? 116.081 99.342 122.074 1.00 29.18 495 ASP A CA 1
ATOM 1258 C C . ASP A 1 495 ? 115.367 98.249 121.323 1.00 26.40 495 ASP A C 1
ATOM 1259 O O . ASP A 1 495 ? 114.962 98.511 120.183 1.00 15.07 495 ASP A O 1
ATOM 1268 N N . PRO A 1 496 ? 115.170 97.017 121.835 1.00 37.14 496 PRO A N 1
ATOM 1269 C CA . PRO A 1 496 ? 114.503 95.962 121.067 1.00 35.76 496 PRO A CA 1
ATOM 1270 C C . PRO A 1 496 ? 113.024 96.239 120.777 1.00 37.60 496 PRO A C 1
ATOM 1271 O O . PRO A 1 496 ? 112.497 95.742 119.784 1.00 39.49 496 PRO A O 1
ATOM 1282 N N . ILE A 1 497 ? 112.347 97.033 121.610 1.00 36.77 497 ILE A N 1
ATOM 1283 C CA . ILE A 1 497 ? 110.946 97.419 121.394 1.00 28.45 497 ILE A CA 1
ATOM 1284 C C . ILE A 1 497 ? 110.841 98.429 120.241 1.00 34.77 497 ILE A C 1
ATOM 1285 O O . ILE A 1 497 ? 110.154 98.177 119.255 1.00 39.55 497 ILE A O 1
ATOM 1301 N N . VAL A 1 498 ? 111.545 99.559 120.350 1.00 32.51 498 VAL A N 1
ATOM 1302 C CA . VAL A 1 498 ? 111.359 100.723 119.467 1.00 25.64 498 VAL A CA 1
ATOM 1303 C C . VAL A 1 498 ? 112.540 101.037 118.557 1.00 32.60 498 VAL A C 1
ATOM 1304 O O . VAL A 1 498 ? 112.322 101.646 117.518 1.00 33.54 498 VAL A O 1
ATOM 1317 N N . GLY A 1 499 ? 113.767 100.624 118.879 1.00 30.87 499 GLY A N 1
ATOM 1318 C CA . GLY A 1 499 ? 114.907 100.872 118.155 1.00 31.08 499 GLY A CA 1
ATOM 1319 C C . GLY A 1 499 ? 114.917 100.390 116.762 1.00 32.41 499 GLY A C 1
ATOM 1320 O O . GLY A 1 499 ? 114.285 99.376 116.469 1.00 29.29 499 GLY A O 1
ATOM 1324 N N . TRP A 1 500 ? 115.606 101.073 115.850 1.00 34.93 500 TRP A N 1
ATOM 1325 C CA . TRP A 1 500 ? 115.798 100.673 114.454 1.00 35.94 500 TRP A CA 1
ATOM 1326 C C . TRP A 1 500 ? 116.985 101.428 113.839 1.00 30.18 500 TRP A C 1
ATOM 1327 O O . TRP A 1 500 ? 117.462 102.409 114.410 1.00 24.98 500 TRP A O 1
ATOM 1348 N N . GLY 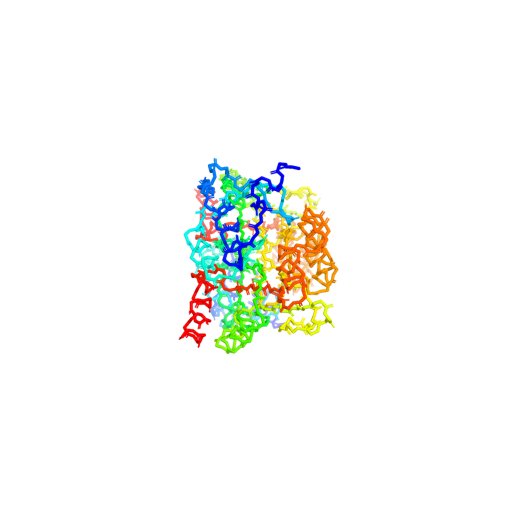A 1 501 ? 117.457 100.979 112.674 1.00 33.88 501 GLY A N 1
ATOM 1349 C CA . GLY A 1 501 ? 118.541 101.625 111.936 1.00 27.52 501 GLY A CA 1
ATOM 1350 C C . GLY A 1 501 ? 119.932 101.343 112.507 1.00 29.67 501 GLY A C 1
ATOM 1351 O O . GLY A 1 501 ? 120.100 100.409 113.298 1.00 27.61 501 GLY A O 1
ATOM 1355 N N . PRO A 1 502 ? 120.945 102.118 112.085 1.00 24.10 502 PRO A N 1
ATOM 1356 C CA . PRO A 1 502 ? 122.315 102.023 112.577 1.00 17.56 502 PRO A CA 1
ATOM 1357 C C . PRO A 1 502 ? 122.419 102.037 114.106 1.00 19.89 502 PRO A C 1
ATOM 1358 O O . PRO A 1 502 ? 121.585 102.626 114.787 1.00 31.35 502 PRO A O 1
ATOM 1369 N N . SER A 1 503 ? 123.444 101.418 114.680 1.00 18.87 503 SER A N 1
ATOM 1370 C CA . SER A 1 503 ? 123.635 101.425 116.135 1.00 20.79 503 SER A CA 1
ATOM 1371 C C . SER A 1 503 ? 124.191 102.758 116.657 1.00 20.74 503 SER A C 1
ATOM 1372 O O . SER A 1 503 ? 124.861 103.496 115.945 1.00 18.64 503 SER A O 1
ATOM 1380 N N . GLY A 1 504 ? 123.934 103.073 117.923 1.00 24.20 504 GLY A N 1
ATOM 1381 C CA . GLY A 1 504 ? 124.477 104.238 118.627 1.00 20.79 504 GLY A CA 1
ATOM 1382 C C . GLY A 1 504 ? 123.757 105.556 118.362 1.00 16.91 504 GLY A C 1
ATOM 1383 O O . GLY A 1 504 ? 124.195 106.593 118.847 1.00 23.58 504 GLY A O 1
ATOM 1387 N N . GLY A 1 505 ? 122.665 105.544 117.605 1.00 22.58 505 GLY A N 1
ATOM 1388 C CA . GLY A 1 505 ? 121.821 106.714 117.374 1.00 19.71 505 GLY A CA 1
ATOM 1389 C C . GLY A 1 505 ? 120.706 106.880 118.396 1.00 13.14 505 GLY A C 1
ATOM 1390 O O . GLY A 1 505 ? 120.673 106.224 119.436 1.00 22.28 505 GLY A O 1
ATOM 1394 N N . TYR A 1 506 ? 119.739 107.714 118.038 1.00 8.96 506 TYR A N 1
ATOM 1395 C CA . TYR A 1 506 ? 118.499 107.950 118.762 1.00 12.70 506 TYR A CA 1
ATOM 1396 C C . TYR A 1 506 ? 117.305 107.839 117.801 1.00 18.11 506 TYR A C 1
ATOM 1397 O O . TYR A 1 506 ? 117.436 108.107 116.615 1.00 23.28 506 TYR A O 1
ATOM 1415 N N . VAL A 1 507 ? 116.166 107.417 118.336 1.00 17.74 507 VAL A N 1
ATOM 1416 C CA . VAL A 1 507 ? 114.921 107.209 117.604 1.00 8.81 507 VAL A CA 1
ATOM 1417 C C . VAL A 1 507 ? 113.762 107.874 118.324 1.00 19.17 507 VAL A C 1
ATOM 1418 O O . VAL A 1 507 ? 113.719 107.935 119.551 1.00 2.99 507 VAL A O 1
ATOM 1431 N N . PHE A 1 508 ? 112.830 108.406 117.547 1.00 31.23 508 PHE A N 1
ATOM 1432 C CA . PHE A 1 508 ? 111.749 109.265 117.995 1.00 25.00 508 PHE A CA 1
ATOM 1433 C C . PHE A 1 508 ? 110.434 108.873 117.334 1.00 25.21 508 PHE A C 1
ATOM 1434 O O . PHE A 1 508 ? 110.411 108.443 116.183 1.00 32.15 508 PHE A O 1
ATOM 1451 N N . GLN A 1 509 ? 109.333 109.072 118.050 1.00 25.02 509 GLN A N 1
ATOM 1452 C CA . GLN A 1 509 ? 107.983 108.900 117.534 1.00 15.88 509 GLN A CA 1
ATOM 1453 C C . GLN A 1 509 ? 107.040 109.961 118.112 1.00 16.50 509 GLN A C 1
ATOM 1454 O O . GLN A 1 509 ? 107.099 110.232 119.307 1.00 7.84 509 GLN A O 1
ATOM 1468 N N . LYS A 1 510 ? 106.096 110.446 117.302 1.00 24.19 510 LYS A N 1
ATOM 1469 C CA . LYS A 1 510 ? 104.833 111.063 117.754 1.00 19.67 510 LYS A CA 1
ATOM 1470 C C . LYS A 1 510 ? 103.796 110.003 118.118 1.00 15.71 510 LYS A C 1
ATOM 1471 O O . LYS A 1 510 ? 103.769 108.934 117.516 1.00 13.89 510 LYS A O 1
ATOM 1490 N N . ALA A 1 511 ? 102.905 110.298 119.057 1.00 18.86 511 ALA A N 1
ATOM 1491 C CA . ALA A 1 511 ? 101.765 109.428 119.292 1.00 18.53 511 ALA A CA 1
ATOM 1492 C C . ALA A 1 511 ? 100.736 109.600 118.179 1.00 27.06 511 ALA A C 1
ATOM 1493 O O . ALA A 1 511 ? 100.409 110.706 117.750 1.00 25.09 511 ALA A O 1
ATOM 1500 N N . TYR A 1 512 ? 100.220 108.469 117.731 1.00 22.53 512 TYR A N 1
ATOM 1501 C CA . TYR A 1 512 ? 99.311 108.350 116.608 1.00 7.13 512 TYR A CA 1
ATOM 1502 C C . TYR A 1 512 ? 98.193 107.379 116.954 1.00 24.01 512 TYR A C 1
ATOM 1503 O O . TYR A 1 512 ? 98.438 106.374 117.622 1.00 39.46 512 TYR A O 1
ATOM 1521 N N . LEU A 1 513 ? 96.976 107.663 116.492 1.00 26.87 513 LEU A N 1
ATOM 1522 C CA . LEU A 1 513 ? 95.837 106.769 116.618 1.00 19.40 513 LEU A CA 1
ATOM 1523 C C . LEU A 1 513 ? 94.939 106.814 115.381 1.00 10.71 513 LEU A C 1
ATOM 1524 O O . LEU A 1 513 ? 94.518 107.867 114.933 1.00 10.95 513 LEU A O 1
ATOM 1540 N N . GLU A 1 514 ? 94.631 105.650 114.835 1.00 27.18 514 GLU A N 1
ATOM 1541 C CA . GLU A 1 514 ? 93.791 105.437 113.657 1.00 17.37 514 GLU A CA 1
ATOM 1542 C C . GLU A 1 514 ? 92.582 104.595 114.036 1.00 22.47 514 GLU A C 1
ATOM 1543 O O . GLU A 1 514 ? 92.757 103.502 114.568 1.00 38.53 514 GLU A O 1
ATOM 1555 N N . PHE A 1 515 ? 91.364 105.062 113.782 1.00 18.10 515 PHE A N 1
ATOM 1556 C CA . PHE A 1 515 ? 90.167 104.388 114.249 1.00 20.10 515 PHE A CA 1
ATOM 1557 C C . PHE A 1 515 ? 88.903 104.689 113.447 1.00 24.42 515 PHE A C 1
ATOM 1558 O O . PHE A 1 515 ? 88.750 105.776 112.924 1.00 33.60 515 PHE A O 1
ATOM 1575 N N . PHE A 1 516 ? 87.940 103.774 113.405 1.00 37.46 516 PHE A N 1
ATOM 1576 C CA . PHE A 1 516 ? 86.583 104.062 112.952 1.00 27.83 516 PHE A CA 1
ATOM 1577 C C . PHE A 1 516 ? 85.700 104.516 114.109 1.00 33.55 516 PHE A C 1
ATOM 1578 O O . PHE A 1 516 ? 85.896 104.132 115.254 1.00 50.56 516 PHE A O 1
ATOM 1595 N N . THR A 1 517 ? 84.683 105.314 113.822 1.00 19.87 517 THR A N 1
ATOM 1596 C CA . THR A 1 517 ? 83.777 105.922 114.804 1.00 23.66 517 THR A CA 1
ATOM 1597 C C . THR A 1 517 ? 82.366 105.994 114.254 1.00 36.98 517 THR A C 1
ATOM 1598 O O . THR A 1 517 ? 82.189 106.097 113.048 1.00 49.56 517 THR A O 1
ATOM 1609 N N . SER A 1 518 ? 81.353 105.991 115.113 1.00 26.97 518 SER A N 1
ATOM 1610 C CA . SER A 1 518 ? 79.986 106.320 114.698 1.00 34.33 518 SER A CA 1
ATOM 1611 C C . SER A 1 518 ? 79.865 107.817 114.391 1.00 23.65 518 SER A C 1
ATOM 1612 O O . SER A 1 518 ? 80.649 108.600 114.918 1.00 27.81 518 SER A O 1
ATOM 1620 N N . ARG A 1 519 ? 78.913 108.258 113.556 1.00 14.12 519 ARG A N 1
ATOM 1621 C CA . ARG A 1 519 ? 78.730 109.689 113.248 1.00 22.80 519 ARG A CA 1
ATOM 1622 C C . ARG A 1 519 ? 78.532 110.532 114.503 1.00 36.49 519 ARG A C 1
ATOM 1623 O O . ARG A 1 519 ? 79.058 111.631 114.611 1.00 43.50 519 ARG A O 1
ATOM 1644 N N . GLU A 1 520 ? 77.818 109.993 115.476 1.00 35.69 520 GLU A N 1
ATOM 1645 C CA . GLU A 1 520 ? 77.585 110.592 116.771 1.00 29.81 520 GLU A CA 1
ATOM 1646 C C . GLU A 1 520 ? 78.901 110.811 117.521 1.00 34.00 520 GLU A C 1
ATOM 1647 O O . GLU A 1 520 ? 79.206 111.934 117.920 1.00 30.35 520 GLU A O 1
ATOM 1659 N N . THR A 1 521 ? 79.750 109.781 117.629 1.00 34.70 521 THR A N 1
ATOM 1660 C CA . THR A 1 521 ? 81.083 109.902 118.236 1.00 22.43 521 THR A CA 1
ATOM 1661 C C . THR A 1 521 ? 82.034 110.774 117.409 1.00 25.48 521 THR A C 1
ATOM 1662 O O . THR A 1 521 ? 82.837 111.491 117.992 1.00 34.21 521 THR A O 1
ATOM 1673 N N . ALA A 1 522 ? 81.937 110.797 116.081 1.00 23.95 522 ALA A N 1
ATOM 1674 C CA . ALA A 1 522 ? 82.709 111.699 115.229 1.00 14.73 522 ALA A CA 1
ATOM 1675 C C . ALA A 1 522 ? 82.362 113.170 115.483 1.00 19.66 522 ALA A C 1
ATOM 1676 O O . ALA A 1 522 ? 83.259 113.998 115.617 1.00 41.17 522 ALA A O 1
ATOM 1683 N N . GLU A 1 523 ? 81.079 113.512 115.599 1.00 31.00 523 GLU A N 1
ATOM 1684 C CA . GLU A 1 523 ? 80.644 114.865 115.949 1.00 35.68 523 GLU A CA 1
ATOM 1685 C C . GLU A 1 523 ? 81.112 115.272 117.356 1.00 32.57 523 GLU A C 1
ATOM 1686 O O . GLU A 1 523 ? 81.562 116.400 117.548 1.00 28.57 523 GLU A O 1
ATOM 1698 N N . ALA A 1 524 ? 81.082 114.358 118.333 1.00 26.00 524 ALA A N 1
ATOM 1699 C CA . ALA A 1 524 ? 81.621 114.603 119.665 1.00 13.87 524 ALA A CA 1
ATOM 1700 C C . ALA A 1 524 ? 83.138 114.794 119.645 1.00 18.03 524 ALA A C 1
ATOM 1701 O O . ALA A 1 524 ? 83.673 115.601 120.397 1.00 35.06 524 ALA A O 1
ATOM 1708 N N . LEU A 1 525 ? 83.855 114.104 118.764 1.00 21.06 525 LEU A N 1
ATOM 1709 C CA . LEU A 1 525 ? 85.291 114.265 118.614 1.00 17.47 525 LEU A CA 1
ATOM 1710 C C . LEU A 1 525 ? 85.643 115.579 117.931 1.00 12.90 525 LEU A C 1
ATOM 1711 O O . LEU A 1 525 ? 86.479 116.293 118.459 1.00 22.28 525 LEU A O 1
ATOM 1727 N N . LEU A 1 526 ? 84.985 115.967 116.838 1.00 11.99 526 LEU A N 1
ATOM 1728 C CA . LEU A 1 526 ? 85.173 117.285 116.223 1.00 12.20 526 LEU A CA 1
ATOM 1729 C C . LEU A 1 526 ? 84.929 118.424 117.218 1.00 20.87 526 LEU A C 1
ATOM 1730 O O . LEU A 1 526 ? 85.685 119.389 117.266 1.00 23.66 526 LEU A O 1
ATOM 1746 N N . GLN A 1 527 ? 83.906 118.304 118.055 1.00 31.21 527 GLN A N 1
ATOM 1747 C CA . GLN A 1 527 ? 83.637 119.268 119.115 1.00 22.80 527 GLN A CA 1
ATOM 1748 C C . GLN A 1 527 ? 84.769 119.340 120.156 1.00 20.00 527 GLN A C 1
ATOM 1749 O O . GLN A 1 527 ? 85.163 120.434 120.552 1.00 24.29 527 GLN A O 1
ATOM 1763 N N . VAL A 1 528 ? 85.334 118.207 120.579 1.00 25.42 528 VAL A N 1
ATOM 1764 C CA . VAL A 1 528 ? 86.445 118.164 121.546 1.00 19.08 528 VAL A CA 1
ATOM 1765 C C . VAL A 1 528 ? 87.794 118.539 120.937 1.00 19.58 528 VAL A C 1
ATOM 1766 O O . VAL A 1 528 ? 88.621 119.143 121.609 1.00 23.90 528 VAL A O 1
ATOM 1779 N N . LEU A 1 529 ? 88.044 118.279 119.660 1.00 23.85 529 LEU A N 1
ATOM 1780 C CA . LEU A 1 529 ? 89.305 118.640 119.017 1.00 18.99 529 LEU A CA 1
ATOM 1781 C C . LEU A 1 529 ? 89.565 120.154 118.973 1.00 21.01 529 LEU A C 1
ATOM 1782 O O . LEU A 1 529 ? 90.719 120.558 118.872 1.00 22.94 529 LEU A O 1
ATOM 1798 N N . LYS A 1 530 ? 88.553 121.011 119.162 1.00 29.26 530 LYS A N 1
ATOM 1799 C CA . LYS A 1 530 ? 88.720 122.466 119.337 1.00 25.61 530 LYS A CA 1
ATOM 1800 C C . LYS A 1 530 ? 89.609 122.837 120.529 1.00 20.43 530 LYS A C 1
ATOM 1801 O O . LYS A 1 530 ? 90.328 123.834 120.483 1.00 25.98 530 LYS A O 1
ATOM 1820 N N . LYS A 1 531 ? 89.603 122.016 121.578 1.00 26.97 531 LYS A N 1
ATOM 1821 C CA . LYS A 1 531 ? 90.456 122.168 122.765 1.00 25.22 531 LYS A CA 1
ATOM 1822 C C . LYS A 1 531 ? 91.928 121.844 122.485 1.00 32.33 531 LYS A C 1
ATOM 1823 O O . LYS A 1 531 ? 92.797 122.381 123.167 1.00 37.28 531 LYS A O 1
ATOM 1842 N N . TYR A 1 532 ? 92.224 121.008 121.487 1.00 22.50 532 TYR A N 1
ATOM 1843 C CA . TYR A 1 532 ? 93.561 120.464 121.201 1.00 8.09 532 TYR A CA 1
ATOM 1844 C C . TYR A 1 532 ? 94.100 120.871 119.819 1.00 17.49 532 TYR A C 1
ATOM 1845 O O . TYR A 1 532 ? 95.062 120.287 119.338 1.00 31.69 532 TYR A O 1
ATOM 1863 N N . GLU A 1 533 ? 93.507 121.876 119.176 1.00 20.63 533 GLU A N 1
ATOM 1864 C CA . GLU A 1 533 ? 93.631 122.153 117.738 1.00 16.17 533 GLU A CA 1
ATOM 1865 C C . GLU A 1 533 ? 95.068 122.188 117.211 1.00 21.86 533 GLU A C 1
ATOM 1866 O O . GLU A 1 533 ? 95.386 121.542 116.216 1.00 29.73 533 GLU A O 1
ATOM 1878 N N . LEU A 1 534 ? 95.948 122.946 117.866 1.00 22.74 534 LEU A N 1
ATOM 1879 C CA . LEU A 1 534 ? 97.328 123.110 117.409 1.00 14.54 534 LEU A CA 1
ATOM 1880 C C . LEU A 1 534 ? 98.211 121.898 117.742 1.00 15.25 534 LEU A C 1
ATOM 1881 O O . LEU A 1 534 ? 99.103 121.552 116.967 1.00 20.78 534 LEU A O 1
ATOM 1897 N N . ARG A 1 535 ? 97.945 121.227 118.871 1.00 22.27 535 ARG A N 1
ATOM 1898 C CA . ARG A 1 535 ? 98.717 120.074 119.336 1.00 14.43 535 ARG A CA 1
ATOM 1899 C C . ARG A 1 535 ? 98.405 118.824 118.512 1.00 23.63 535 ARG A C 1
ATOM 1900 O O . ARG A 1 535 ? 99.330 118.101 118.145 1.00 26.61 535 ARG A O 1
ATOM 1921 N N . VAL A 1 536 ? 97.136 118.578 118.186 1.00 24.47 536 VAL A N 1
ATOM 1922 C CA . VAL A 1 536 ? 96.691 117.347 117.531 1.00 11.69 536 VAL A CA 1
ATOM 1923 C C . VAL A 1 536 ? 96.293 117.588 116.087 1.00 14.98 536 VAL A C 1
ATOM 1924 O O . VAL A 1 536 ? 95.315 118.264 115.786 1.00 8.69 536 VAL A O 1
ATOM 1937 N N . ASN A 1 537 ? 97.001 116.954 115.161 1.00 24.39 537 ASN A N 1
ATOM 1938 C CA . ASN A 1 537 ? 96.535 116.835 113.794 1.00 16.23 537 ASN A CA 1
ATOM 1939 C C . ASN A 1 537 ? 95.449 115.781 113.715 1.00 22.81 537 ASN A C 1
ATOM 1940 O O . ASN A 1 537 ? 95.619 114.676 114.216 1.00 21.71 537 ASN A O 1
ATOM 1951 N N . TYR A 1 538 ? 94.360 116.092 113.033 1.00 31.10 538 TYR A N 1
ATOM 1952 C CA . TYR A 1 538 ? 93.218 115.205 112.900 1.00 21.10 538 TYR A CA 1
ATOM 1953 C C . TYR A 1 538 ? 92.762 115.102 111.461 1.00 8.32 538 TYR A C 1
ATOM 1954 O O . TYR A 1 538 ? 92.949 116.016 110.669 1.00 16.45 538 TYR A O 1
ATOM 1972 N N . HIS A 1 539 ? 92.133 113.992 111.118 1.00 19.97 539 HIS A N 1
ATOM 1973 C CA . HIS A 1 539 ? 91.616 113.734 109.788 1.00 18.81 539 HIS A CA 1
ATOM 1974 C C . HIS A 1 539 ? 90.439 112.769 109.910 1.00 24.62 539 HIS A C 1
ATOM 1975 O O . HIS A 1 539 ? 90.637 111.617 110.264 1.00 27.98 539 HIS A O 1
ATOM 1989 N N . LEU A 1 540 ? 89.223 113.244 109.658 1.00 20.93 540 LEU A N 1
ATOM 1990 C CA . LEU A 1 540 ? 87.993 112.456 109.633 1.00 0.00 540 LEU A CA 1
ATOM 1991 C C . LEU A 1 540 ? 87.523 112.324 108.193 1.00 4.28 540 LEU A C 1
ATOM 1992 O O . LEU A 1 540 ? 87.565 113.297 107.453 1.00 34.32 540 LEU A O 1
ATOM 2008 N N . VAL A 1 541 ? 87.046 111.162 107.775 1.00 7.34 541 VAL A N 1
ATOM 2009 C CA . VAL A 1 541 ? 86.399 110.992 106.467 1.00 18.46 541 VAL A CA 1
ATOM 2010 C C . VAL A 1 541 ? 85.360 109.869 106.493 1.00 21.52 541 VAL A C 1
ATOM 2011 O O . VAL A 1 541 ? 85.428 108.965 107.326 1.00 22.91 541 VAL A O 1
ATOM 2024 N N . ASN A 1 542 ? 84.400 109.900 105.569 1.00 16.58 542 ASN A N 1
ATOM 2025 C CA . ASN A 1 542 ? 83.406 108.845 105.381 1.00 22.04 542 ASN A CA 1
ATOM 2026 C C . ASN A 1 542 ? 83.232 108.472 103.903 1.00 16.08 542 ASN A C 1
ATOM 2027 O O . ASN A 1 542 ? 83.774 109.119 103.015 1.00 24.90 542 ASN A O 1
ATOM 2038 N N . VAL A 1 543 ? 82.489 107.415 103.610 1.00 13.93 543 VAL A N 1
ATOM 2039 C CA . VAL A 1 543 ? 82.407 106.854 102.250 1.00 17.46 543 VAL A CA 1
ATOM 2040 C C . VAL A 1 543 ? 81.866 107.803 101.170 1.00 25.12 543 VAL A C 1
ATOM 2041 O O . VAL A 1 543 ? 82.202 107.643 99.995 1.00 31.65 543 VAL A O 1
ATOM 2054 N N . LYS A 1 544 ? 81.069 108.815 101.535 1.00 23.47 544 LYS A N 1
ATOM 2055 C CA . LYS A 1 544 ? 80.560 109.848 100.611 1.00 22.08 544 LYS A CA 1
ATOM 2056 C C . LYS A 1 544 ? 81.535 111.011 100.356 1.00 30.34 544 LYS A C 1
ATOM 2057 O O . LYS A 1 544 ? 81.180 111.967 99.669 1.00 32.47 544 LYS A O 1
ATOM 2076 N N . GLY A 1 545 ? 82.730 111.001 100.952 1.00 23.39 545 GLY A N 1
ATOM 2077 C CA . GLY A 1 545 ? 83.587 112.182 101.100 1.00 18.93 545 GLY A CA 1
ATOM 2078 C C . GLY A 1 545 ? 83.491 112.758 102.512 1.00 19.08 545 GLY A C 1
ATOM 2079 O O . GLY A 1 545 ? 83.831 112.065 103.463 1.00 23.44 545 GLY A O 1
ATOM 2083 N N . GLU A 1 546 ? 83.053 114.005 102.682 1.00 26.37 546 GLU A N 1
ATOM 2084 C CA . GLU A 1 546 ? 83.069 114.723 103.974 1.00 24.00 546 GLU A CA 1
ATOM 2085 C C . GLU A 1 546 ? 84.442 114.619 104.662 1.00 24.30 546 GLU A C 1
ATOM 2086 O O . GLU A 1 546 ? 84.568 114.337 105.850 1.00 29.92 546 GLU A O 1
ATOM 2098 N N . ASN A 1 547 ? 85.509 114.794 103.882 1.00 22.09 547 ASN A N 1
ATOM 2099 C CA . ASN A 1 547 ? 86.863 114.855 104.404 1.00 12.43 547 ASN A CA 1
ATOM 2100 C C . ASN A 1 547 ? 87.034 116.144 105.214 1.00 25.31 547 ASN A C 1
ATOM 2101 O O . ASN A 1 547 ? 86.930 117.232 104.648 1.00 39.74 547 ASN A O 1
ATOM 2112 N N . ILE A 1 548 ? 87.323 116.028 106.510 1.00 13.96 548 ILE A N 1
ATOM 2113 C CA . ILE A 1 548 ? 87.667 117.147 107.385 1.00 14.79 548 ILE A CA 1
ATOM 2114 C C . ILE A 1 548 ? 89.059 116.918 107.986 1.00 19.41 548 ILE A C 1
ATOM 2115 O O . ILE A 1 548 ? 89.301 115.923 108.660 1.00 25.99 548 ILE A O 1
ATOM 2131 N N . THR A 1 549 ? 89.985 117.856 107.810 1.00 25.38 549 THR A N 1
ATOM 2132 C CA . THR A 1 549 ? 91.311 117.820 108.436 1.00 20.18 549 THR A CA 1
ATOM 2133 C C . THR A 1 549 ? 91.888 119.206 108.668 1.00 19.95 549 THR A C 1
ATOM 2134 O O . THR A 1 549 ? 91.667 120.114 107.879 1.00 34.13 549 THR A O 1
ATOM 2145 N N . ASN A 1 550 ? 92.693 119.354 109.720 1.00 16.62 550 ASN A N 1
ATOM 2146 C CA . ASN A 1 550 ? 93.524 120.526 109.994 1.00 22.80 550 ASN A CA 1
ATOM 2147 C C . ASN A 1 550 ? 94.965 120.409 109.440 1.00 23.01 550 ASN A C 1
ATOM 2148 O O . ASN A 1 550 ? 95.894 120.985 109.992 1.00 27.31 550 ASN A O 1
ATOM 2159 N N . ALA A 1 551 ? 95.203 119.620 108.398 1.00 22.13 551 ALA A N 1
ATOM 2160 C CA . ALA A 1 551 ? 96.541 119.366 107.868 1.00 26.59 551 ALA A CA 1
ATOM 2161 C C . ALA A 1 551 ? 97.144 120.599 107.154 1.00 33.88 551 ALA A C 1
ATOM 2162 O O . ALA A 1 551 ? 96.508 121.080 106.215 1.00 36.14 551 ALA A O 1
ATOM 2169 N N . PRO A 1 552 ? 98.360 121.088 107.498 1.00 33.05 552 PRO A N 1
ATOM 2170 C CA . PRO A 1 552 ? 98.929 122.268 106.880 1.00 32.76 552 PRO A CA 1
ATOM 2171 C C . PRO A 1 552 ? 99.031 122.214 105.387 1.00 35.58 552 PRO A C 1
ATOM 2172 O O . PRO A 1 552 ? 99.852 121.444 104.885 1.00 37.96 552 PRO A O 1
ATOM 2183 N N . GLU A 1 553 ? 98.287 122.945 104.627 1.00 43.48 553 GLU A N 1
ATOM 2184 C CA . GLU A 1 553 ? 98.360 123.014 103.219 1.00 48.70 553 GLU A CA 1
ATOM 2185 C C . GLU A 1 553 ? 98.251 121.648 102.586 1.00 48.35 553 GLU A C 1
ATOM 2186 O O . GLU A 1 553 ? 98.691 121.425 101.457 1.00 49.26 553 GLU A O 1
ATOM 2198 N N . LEU A 1 554 ? 97.621 120.668 103.250 1.00 39.40 554 LEU A N 1
ATOM 2199 C CA . LEU A 1 554 ? 97.552 119.276 102.795 1.00 38.22 554 LEU A CA 1
ATOM 2200 C C . LEU A 1 554 ? 98.967 118.731 102.462 1.00 36.84 554 LEU A C 1
ATOM 2201 O O . LEU A 1 554 ? 99.264 118.336 101.336 1.00 38.62 554 LEU A O 1
ATOM 2217 N N . GLN A 1 555 ? 99.848 118.710 103.470 1.00 33.37 555 GLN A N 1
ATOM 2218 C CA . GLN A 1 555 ? 101.203 118.320 103.497 1.00 29.07 555 GLN A CA 1
ATOM 2219 C C . GLN A 1 555 ? 101.474 117.213 104.470 1.00 25.24 555 GLN A C 1
ATOM 2220 O O . GLN A 1 555 ? 100.757 117.110 105.470 1.00 33.20 555 GLN A O 1
ATOM 2234 N N . PRO A 1 556 ? 102.497 116.386 104.258 1.00 23.19 556 PRO A N 1
ATOM 2235 C CA . PRO A 1 556 ? 102.763 115.278 105.147 1.00 24.87 556 PRO A CA 1
ATOM 2236 C C . PRO A 1 556 ? 103.046 115.668 106.567 1.00 15.14 556 PRO A C 1
ATOM 2237 O O . PRO A 1 556 ? 103.432 116.806 106.837 1.00 19.72 556 PRO A O 1
ATOM 2248 N N . ASN A 1 557 ? 102.839 114.775 107.528 1.00 14.28 557 ASN A N 1
ATOM 2249 C CA . ASN A 1 557 ? 103.322 114.974 108.894 1.00 18.50 557 ASN A CA 1
ATOM 2250 C C . ASN A 1 557 ? 104.287 113.849 109.223 1.00 4.64 557 ASN A C 1
ATOM 2251 O O . ASN A 1 557 ? 103.921 112.686 109.089 1.00 12.12 557 ASN A O 1
ATOM 2262 N N . ALA A 1 558 ? 105.514 114.162 109.629 1.00 19.91 558 ALA A N 1
ATOM 2263 C CA . ALA A 1 558 ? 106.454 113.145 110.077 1.00 16.08 558 ALA A CA 1
ATOM 2264 C C . ALA A 1 558 ? 105.965 112.569 111.401 1.00 10.56 558 ALA A C 1
ATOM 2265 O O . ALA A 1 558 ? 105.485 113.326 112.239 1.00 29.76 558 ALA A O 1
ATOM 2272 N N . VAL A 1 559 ? 106.101 111.264 111.608 1.00 5.97 559 VAL A N 1
ATOM 2273 C CA . VAL A 1 559 ? 105.703 110.620 112.866 1.00 12.68 559 VAL A CA 1
ATOM 2274 C C . VAL A 1 559 ? 106.752 109.671 113.429 1.00 20.25 559 VAL A C 1
ATOM 2275 O O . VAL A 1 559 ? 106.712 109.427 114.627 1.00 16.27 559 VAL A O 1
ATOM 2288 N N . THR A 1 560 ? 107.717 109.210 112.631 1.00 33.33 560 THR A N 1
ATOM 2289 C CA . THR A 1 560 ? 108.885 108.443 113.093 1.00 28.42 560 THR A CA 1
ATOM 2290 C C . THR A 1 560 ? 110.134 109.040 112.479 1.00 23.76 560 THR A C 1
ATOM 2291 O O . THR A 1 560 ? 110.137 109.328 111.285 1.00 24.93 560 THR A O 1
ATOM 2302 N N . TRP A 1 561 ? 111.197 109.212 113.256 1.00 35.59 561 TRP A N 1
ATOM 2303 C CA . TRP A 1 561 ? 112.506 109.617 112.748 1.00 29.68 561 TRP A CA 1
ATOM 2304 C C . TRP A 1 561 ? 113.637 109.173 113.674 1.00 24.53 561 TRP A C 1
ATOM 2305 O O . TRP A 1 561 ? 113.414 108.776 114.813 1.00 26.70 561 TRP A O 1
ATOM 2326 N N . GLY A 1 562 ? 114.851 109.157 113.144 1.00 22.35 562 GLY A N 1
ATOM 2327 C CA . GLY A 1 562 ? 116.042 108.719 113.838 1.00 29.56 562 GLY A CA 1
ATOM 2328 C C . GLY A 1 562 ? 117.237 109.567 113.459 1.00 16.01 562 GLY A C 1
ATOM 2329 O O . GLY A 1 562 ? 117.360 110.016 112.318 1.00 19.10 562 GLY A O 1
ATOM 2333 N N . ILE A 1 563 ? 118.095 109.796 114.445 1.00 10.89 563 ILE A N 1
ATOM 2334 C CA . ILE A 1 563 ? 119.329 110.562 114.338 1.00 15.98 563 ILE A CA 1
ATOM 2335 C C . ILE A 1 563 ? 120.483 109.598 114.583 1.00 17.15 563 ILE A C 1
ATOM 2336 O O . ILE A 1 563 ? 120.553 108.989 115.645 1.00 24.34 563 ILE A O 1
ATOM 2352 N N . PHE A 1 564 ? 121.395 109.454 113.629 1.00 9.36 564 PHE A N 1
ATOM 2353 C CA . PHE A 1 564 ? 122.459 108.452 113.675 1.00 16.62 564 PHE A CA 1
ATOM 2354 C C . PHE A 1 564 ? 123.839 109.100 113.548 1.00 23.86 564 PHE A C 1
ATOM 2355 O O . PHE A 1 564 ? 123.962 110.128 112.879 1.00 25.52 564 PHE A O 1
ATOM 2372 N N . PRO A 1 565 ? 124.893 108.553 114.180 1.00 22.33 565 PRO A N 1
ATOM 2373 C CA . PRO A 1 565 ? 126.231 109.116 114.094 1.00 18.56 565 PRO A CA 1
ATOM 2374 C C . PRO A 1 565 ? 126.753 109.147 112.658 1.00 21.32 565 PRO A C 1
ATOM 2375 O O . PRO A 1 565 ? 126.554 108.214 111.886 1.00 26.35 565 PRO A O 1
ATOM 2386 N N . GLY A 1 566 ? 127.380 110.258 112.283 1.00 22.15 566 GLY A N 1
ATOM 2387 C CA . GLY A 1 566 ? 127.930 110.506 110.949 1.00 25.68 566 GLY A CA 1
ATOM 2388 C C . GLY A 1 566 ? 126.927 110.658 109.805 1.00 24.37 566 GLY A C 1
ATOM 2389 O O . GLY A 1 566 ? 127.349 110.629 108.656 1.00 26.17 566 GLY A O 1
ATOM 2393 N N . ARG A 1 567 ? 125.630 110.806 110.063 1.00 19.04 567 ARG A N 1
ATOM 2394 C CA . ARG A 1 567 ? 124.563 110.648 109.064 1.00 21.11 567 ARG A CA 1
ATOM 2395 C C . ARG A 1 567 ? 123.548 111.777 109.089 1.00 17.50 567 ARG A C 1
ATOM 2396 O O . ARG A 1 567 ? 123.491 112.589 110.011 1.00 17.04 567 ARG A O 1
ATOM 2417 N N . GLU A 1 568 ? 122.761 111.866 108.034 1.00 26.80 568 GLU A N 1
ATOM 2418 C CA . GLU A 1 568 ? 121.560 112.694 107.989 1.00 25.47 568 GLU A CA 1
ATOM 2419 C C . GLU A 1 568 ? 120.442 112.104 108.871 1.00 28.71 568 GLU A C 1
ATOM 2420 O O . GLU A 1 568 ? 120.538 110.966 109.323 1.00 23.04 568 GLU A O 1
ATOM 2432 N N . ILE A 1 569 ? 119.381 112.866 109.147 1.00 32.34 569 ILE A N 1
ATOM 2433 C CA . ILE A 1 569 ? 118.191 112.317 109.810 1.00 29.65 569 ILE A CA 1
ATOM 2434 C C . ILE A 1 569 ? 117.537 111.318 108.860 1.00 27.08 569 ILE A C 1
ATOM 2435 O O . ILE A 1 569 ? 117.501 111.566 107.660 1.00 24.81 569 ILE A O 1
ATOM 2451 N N . ILE A 1 570 ? 116.980 110.222 109.369 1.00 31.26 570 ILE A N 1
ATOM 2452 C CA . ILE A 1 570 ? 116.099 109.340 108.598 1.00 35.46 570 ILE A CA 1
ATOM 2453 C C . ILE A 1 570 ? 114.698 109.452 109.191 1.00 39.78 570 ILE A C 1
ATOM 2454 O O . ILE A 1 570 ? 114.532 109.239 110.383 1.00 37.18 570 ILE A O 1
ATOM 2470 N N . GLN A 1 571 ? 113.694 109.813 108.387 1.00 38.91 571 GLN A N 1
ATOM 2471 C CA . GLN A 1 571 ? 112.279 109.834 108.777 1.00 32.68 571 GLN A CA 1
ATOM 2472 C C . GLN A 1 571 ? 111.564 108.726 107.985 1.00 33.81 571 GLN A C 1
ATOM 2473 O O . GLN A 1 571 ? 111.188 108.904 106.832 1.00 39.11 571 GLN A O 1
ATOM 2487 N N . PRO A 1 572 ? 111.454 107.501 108.515 1.00 19.30 572 PRO A N 1
ATOM 2488 C CA . PRO A 1 572 ? 110.959 106.392 107.714 1.00 23.71 572 PRO A CA 1
ATOM 2489 C C . PRO A 1 572 ? 109.447 106.377 107.535 1.00 35.85 572 PRO A C 1
ATOM 2490 O O . PRO A 1 572 ? 108.950 105.687 106.646 1.00 48.26 572 PRO A O 1
ATOM 2501 N N . THR A 1 573 ? 108.704 107.083 108.391 1.00 37.80 573 THR A N 1
ATOM 2502 C CA . THR A 1 573 ? 107.253 106.926 108.492 1.00 28.22 573 THR A CA 1
ATOM 2503 C C . THR A 1 573 ? 106.544 108.265 108.607 1.00 18.62 573 THR A C 1
ATOM 2504 O O . THR A 1 573 ? 106.932 109.116 109.407 1.00 29.22 573 THR A O 1
ATOM 2515 N N . VAL A 1 574 ? 105.471 108.432 107.838 1.00 23.80 574 VAL A N 1
ATOM 2516 C CA . VAL A 1 574 ? 104.708 109.673 107.676 1.00 34.10 574 VAL A CA 1
ATOM 2517 C C . VAL A 1 574 ? 103.197 109.428 107.709 1.00 33.75 574 VAL A C 1
ATOM 2518 O O . VAL A 1 574 ? 102.723 108.311 107.494 1.00 30.66 574 VAL A O 1
ATOM 2531 N N . VAL A 1 575 ? 102.397 110.461 108.012 1.00 26.90 575 VAL A N 1
ATOM 2532 C CA . VAL A 1 575 ? 100.935 110.486 107.777 1.00 21.84 575 VAL A CA 1
ATOM 2533 C C . VAL A 1 575 ? 100.600 111.580 106.766 1.00 24.19 575 VAL A C 1
ATOM 2534 O O . VAL A 1 575 ? 100.488 112.769 107.060 1.00 33.70 575 VAL A O 1
ATOM 2547 N N . ASP A 1 576 ? 100.523 111.187 105.510 1.00 26.04 576 ASP A N 1
ATOM 2548 C CA . ASP A 1 576 ? 100.215 112.077 104.392 1.00 25.55 576 ASP A CA 1
ATOM 2549 C C . ASP A 1 576 ? 98.694 112.201 104.175 1.00 34.64 576 ASP A C 1
ATOM 2550 O O . ASP A 1 576 ? 98.060 111.202 103.830 1.00 38.54 576 ASP A O 1
ATOM 2559 N N . PRO A 1 577 ? 98.085 113.397 104.320 1.00 39.87 577 PRO A N 1
ATOM 2560 C CA . PRO A 1 577 ? 96.652 113.576 104.096 1.00 35.51 577 PRO A CA 1
ATOM 2561 C C . PRO A 1 577 ? 96.199 113.232 102.669 1.00 34.64 577 PRO A C 1
ATOM 2562 O O . PRO A 1 577 ? 95.040 112.882 102.486 1.00 44.48 577 PRO A O 1
ATOM 2573 N N . VAL A 1 578 ? 97.072 113.277 101.658 1.00 33.10 578 VAL A N 1
ATOM 2574 C CA . VAL A 1 578 ? 96.722 112.873 100.286 1.00 36.60 578 VAL A CA 1
ATOM 2575 C C . VAL A 1 578 ? 96.695 111.350 100.147 1.00 36.03 578 VAL A C 1
ATOM 2576 O O . VAL A 1 578 ? 95.687 110.777 99.744 1.00 39.68 578 VAL A O 1
ATOM 2589 N N . SER A 1 579 ? 97.751 110.651 100.559 1.00 33.77 579 SER A N 1
ATOM 2590 C CA . SER A 1 579 ? 97.788 109.181 100.574 1.00 35.27 579 SER A CA 1
ATOM 2591 C C . SER A 1 579 ? 96.712 108.545 101.446 1.00 34.83 579 SER A C 1
ATOM 2592 O O . SER A 1 579 ? 96.191 107.496 101.079 1.00 45.48 579 SER A O 1
ATOM 2600 N N . PHE A 1 580 ? 96.291 109.192 102.534 1.00 27.98 580 PHE A N 1
ATOM 2601 C CA . PHE A 1 580 ? 95.164 108.720 103.334 1.00 31.90 580 PHE A CA 1
ATOM 2602 C C . PHE A 1 580 ? 93.884 108.564 102.523 1.00 29.47 580 PHE A C 1
ATOM 2603 O O . PHE A 1 580 ? 93.106 107.654 102.766 1.00 32.44 580 PHE A O 1
ATOM 2620 N N . MET A 1 581 ? 93.680 109.403 101.512 1.00 24.58 581 MET A N 1
ATOM 2621 C CA . MET A 1 581 ? 92.511 109.318 100.644 1.00 28.58 581 MET A CA 1
ATOM 2622 C C . MET A 1 581 ? 92.566 108.195 99.613 1.00 36.68 581 MET A C 1
ATOM 2623 O O . MET A 1 581 ? 91.529 107.856 99.052 1.00 42.94 581 MET A O 1
ATOM 2637 N N . PHE A 1 582 ? 93.719 107.561 99.394 1.00 45.13 582 PHE A N 1
ATOM 2638 C CA . PHE A 1 582 ? 93.790 106.269 98.709 1.00 38.22 582 PHE A CA 1
ATOM 2639 C C . PHE A 1 582 ? 93.608 105.103 99.684 1.00 42.00 582 PHE A C 1
ATOM 2640 O O . PHE A 1 582 ? 92.883 104.158 99.385 1.00 47.36 582 PHE A O 1
ATOM 2657 N N . TRP A 1 583 ? 94.210 105.172 100.875 1.00 35.47 583 TRP A N 1
ATOM 2658 C CA . TRP A 1 583 ? 93.957 104.207 101.946 1.00 27.79 583 TRP A CA 1
ATOM 2659 C C . TRP A 1 583 ? 92.483 104.146 102.346 1.00 35.96 583 TRP A C 1
ATOM 2660 O O . TRP A 1 583 ? 91.986 103.050 102.572 1.00 46.90 583 TRP A O 1
ATOM 2681 N N . LYS A 1 584 ? 91.750 105.268 102.364 1.00 33.51 584 LYS A N 1
ATOM 2682 C CA . LYS A 1 584 ? 90.306 105.325 102.655 1.00 35.98 584 LYS A CA 1
ATOM 2683 C C . LYS A 1 584 ? 89.517 104.271 101.878 1.00 32.11 584 LYS A C 1
ATOM 2684 O O . LYS A 1 584 ? 88.595 103.666 102.414 1.00 39.64 584 LYS A O 1
ATOM 2703 N N . ASP A 1 585 ? 89.871 104.063 100.613 1.00 36.44 585 ASP A N 1
ATOM 2704 C CA . ASP A 1 585 ? 89.146 103.161 99.725 1.00 33.40 585 ASP A CA 1
ATOM 2705 C C . ASP A 1 585 ? 89.359 101.695 100.100 1.00 28.64 585 ASP A C 1
ATOM 2706 O O . ASP A 1 585 ? 88.420 100.917 99.997 1.00 31.79 585 ASP A O 1
ATOM 2715 N N . GLU A 1 586 ? 90.549 101.317 100.570 1.00 28.87 586 GLU A N 1
ATOM 2716 C CA . GLU A 1 586 ? 90.734 100.027 101.223 1.00 32.57 586 GLU A CA 1
ATOM 2717 C C . GLU A 1 586 ? 89.984 100.019 102.538 1.00 26.58 586 GLU A C 1
ATOM 2718 O O . GLU A 1 586 ? 89.175 99.132 102.762 1.00 40.00 586 GLU A O 1
ATOM 2730 N N . ALA A 1 587 ? 90.220 101.015 103.388 1.00 19.33 587 ALA A N 1
ATOM 2731 C CA . ALA A 1 587 ? 89.793 101.000 104.767 1.00 26.10 587 ALA A CA 1
ATOM 2732 C C . ALA A 1 587 ? 88.297 100.716 104.898 1.00 33.09 587 ALA A C 1
ATOM 2733 O O . ALA A 1 587 ? 87.913 99.787 105.610 1.00 32.33 587 ALA A O 1
ATOM 2740 N N . PHE A 1 588 ? 87.464 101.442 104.156 1.00 33.52 588 PHE A N 1
ATOM 2741 C CA . PHE A 1 588 ? 86.034 101.189 104.156 1.00 24.55 588 PHE A CA 1
ATOM 2742 C C . PHE A 1 588 ? 85.641 99.940 103.364 1.00 30.08 588 PHE A C 1
ATOM 2743 O O . PHE A 1 588 ? 84.741 99.228 103.799 1.00 41.19 588 PHE A O 1
ATOM 2760 N N . ALA A 1 589 ? 86.290 99.602 102.248 1.00 19.61 589 ALA A N 1
ATOM 2761 C CA . ALA A 1 589 ? 85.881 98.419 101.495 1.00 23.15 589 ALA A CA 1
ATOM 2762 C C . ALA A 1 589 ? 86.246 97.091 102.174 1.00 21.02 589 ALA A C 1
ATOM 2763 O O . ALA A 1 589 ? 85.545 96.101 101.996 1.00 29.69 589 ALA A O 1
ATOM 2770 N N . LEU A 1 590 ? 87.270 97.051 103.021 1.00 21.69 590 LEU A N 1
ATOM 2771 C CA . LEU A 1 590 ? 87.612 95.873 103.814 1.00 17.53 590 LEU A CA 1
ATOM 2772 C C . LEU A 1 590 ? 86.488 95.453 104.777 1.00 23.19 590 LEU A C 1
ATOM 2773 O O . LEU A 1 590 ? 86.455 94.289 105.166 1.00 35.77 590 LEU A O 1
ATOM 2789 N N . TRP A 1 591 ? 85.532 96.335 105.119 1.00 31.57 591 TRP A N 1
ATOM 2790 C CA . TRP A 1 591 ? 84.293 95.925 105.789 1.00 31.67 591 TRP A CA 1
ATOM 2791 C C . TRP A 1 591 ? 83.467 95.015 104.883 1.00 32.07 591 TRP A C 1
ATOM 2792 O O . TRP A 1 591 ? 83.296 93.841 105.189 1.00 36.65 591 TRP A O 1
ATOM 2813 N N . ILE A 1 592 ? 82.964 95.510 103.752 1.00 24.10 592 ILE A N 1
ATOM 2814 C CA . ILE A 1 592 ? 82.079 94.720 102.896 1.00 26.69 592 ILE A CA 1
ATOM 2815 C C . ILE A 1 592 ? 82.815 93.554 102.240 1.00 25.08 592 ILE A C 1
ATOM 2816 O O . ILE A 1 592 ? 82.277 92.455 102.182 1.00 37.73 592 ILE A O 1
ATOM 2832 N N . GLU A 1 593 ? 84.052 93.748 101.789 1.00 22.29 593 GLU A N 1
ATOM 2833 C CA . GLU A 1 593 ? 84.754 92.782 100.943 1.00 25.98 593 GLU A CA 1
ATOM 2834 C C . GLU A 1 593 ? 85.365 91.593 101.702 1.00 30.94 593 GLU A C 1
ATOM 2835 O O . GLU A 1 593 ? 85.543 90.530 101.114 1.00 35.49 593 GLU A O 1
ATOM 2847 N N . GLN A 1 594 ? 85.613 91.721 103.005 1.00 24.22 594 GLN A N 1
ATOM 2848 C CA . GLN A 1 594 ? 86.247 90.667 103.796 1.00 19.24 594 GLN A CA 1
ATOM 2849 C C . GLN A 1 594 ? 85.483 90.287 105.065 1.00 26.82 594 GLN A C 1
ATOM 2850 O O . GLN A 1 594 ? 85.750 89.217 105.596 1.00 27.29 594 GLN A O 1
ATOM 2864 N N . TRP A 1 595 ? 84.506 91.077 105.526 1.00 32.82 595 TRP A N 1
ATOM 2865 C CA . TRP A 1 595 ? 83.661 90.736 106.678 1.00 29.45 595 TRP A CA 1
ATOM 2866 C C . TRP A 1 595 ? 82.174 90.697 106.307 1.00 36.77 595 TRP A C 1
ATOM 2867 O O . TRP A 1 595 ? 81.456 89.807 106.735 1.00 42.99 595 TRP A O 1
ATOM 2888 N N . GLY A 1 596 ? 81.701 91.577 105.425 1.00 31.29 596 GLY A N 1
ATOM 2889 C CA . GLY A 1 596 ? 80.312 91.590 104.968 1.00 26.32 596 GLY A CA 1
ATOM 2890 C C . GLY A 1 596 ? 79.989 90.385 104.099 1.00 31.74 596 GLY A C 1
ATOM 2891 O O . GLY A 1 596 ? 79.127 89.583 104.451 1.00 37.86 596 GLY A O 1
ATOM 2895 N N . LYS A 1 597 ? 80.734 90.193 103.008 1.00 36.37 597 LYS A N 1
ATOM 2896 C CA . LYS A 1 597 ? 80.661 89.014 102.124 1.00 35.06 597 LYS A CA 1
ATOM 2897 C C . LYS A 1 597 ? 81.009 87.685 102.813 1.00 29.92 597 LYS A C 1
ATOM 2898 O O . LYS A 1 597 ? 80.838 86.622 102.224 1.00 31.59 597 LYS A O 1
ATOM 2917 N N . LEU A 1 598 ? 81.471 87.728 104.062 1.00 23.94 598 LEU A N 1
ATOM 2918 C CA . LEU A 1 598 ? 81.638 86.563 104.922 1.00 30.37 598 LEU A CA 1
ATOM 2919 C C . LEU A 1 598 ? 80.295 86.057 105.474 1.00 34.03 598 LEU A C 1
ATOM 2920 O O . LEU A 1 598 ? 80.100 84.848 105.578 1.00 32.35 598 LEU A O 1
ATOM 2936 N N . TYR A 1 599 ? 79.369 86.966 105.798 1.00 34.31 599 TYR A N 1
ATOM 2937 C CA . TYR A 1 599 ? 77.997 86.671 106.221 1.00 29.02 599 TYR A CA 1
ATOM 2938 C C . TYR A 1 599 ? 77.034 86.519 105.044 1.00 32.79 599 TYR A C 1
ATOM 2939 O O . TYR A 1 599 ? 77.296 86.983 103.932 1.00 36.72 599 TYR A O 1
ATOM 2957 N N . GLU A 1 600 ? 75.872 85.921 105.303 1.00 44.47 600 GLU A N 1
ATOM 2958 C CA . GLU A 1 600 ? 74.790 85.838 104.320 1.00 42.51 600 GLU A CA 1
ATOM 2959 C C . GLU A 1 600 ? 74.257 87.225 103.909 1.00 45.68 600 GLU A C 1
ATOM 2960 O O . GLU A 1 600 ? 74.198 88.155 104.710 1.00 46.09 600 GLU A O 1
ATOM 2972 N N . GLU A 1 601 ? 73.792 87.313 102.664 1.00 50.23 601 GLU A N 1
ATOM 2973 C CA . GLU A 1 601 ? 73.283 88.396 101.914 1.00 48.43 601 GLU A CA 1
ATOM 2974 C C . GLU A 1 601 ? 72.259 89.213 102.660 1.00 52.16 601 GLU A C 1
ATOM 2975 O O . GLU A 1 601 ? 72.328 90.443 102.751 1.00 52.51 601 GLU A O 1
ATOM 2987 N N . GLU A 1 602 ? 71.255 88.601 103.190 1.00 58.48 602 GLU A N 1
ATOM 2988 C CA . GLU A 1 602 ? 70.131 89.133 103.863 1.00 56.41 602 GLU A CA 1
ATOM 2989 C C . GLU A 1 602 ? 70.188 89.115 105.369 1.00 54.87 602 GLU A C 1
ATOM 2990 O O . GLU A 1 602 ? 69.213 89.483 106.030 1.00 54.92 602 GLU A O 1
ATOM 3002 N N . SER A 1 603 ? 71.232 88.678 105.977 1.00 49.27 603 SER A N 1
ATOM 3003 C CA . SER A 1 603 ? 71.393 88.508 107.363 1.00 46.23 603 SER A CA 1
ATOM 3004 C C . SER A 1 603 ? 71.352 89.820 108.109 1.00 50.81 603 SER A C 1
ATOM 3005 O O . SER A 1 603 ? 71.841 90.827 107.584 1.00 49.57 603 SER A O 1
ATOM 3013 N N . PRO A 1 604 ? 70.812 89.863 109.328 1.00 49.59 604 PRO A N 1
ATOM 3014 C CA . PRO A 1 604 ? 71.036 91.012 110.178 1.00 40.36 604 PRO A CA 1
ATOM 3015 C C . PRO A 1 604 ? 72.477 91.334 110.404 1.00 35.76 604 PRO A C 1
ATOM 3016 O O . PRO A 1 604 ? 72.850 92.484 110.643 1.00 37.69 604 PRO A O 1
ATOM 3027 N N . SER A 1 605 ? 73.348 90.379 110.365 1.00 35.10 605 SER A N 1
ATOM 3028 C CA . SER A 1 605 ? 74.752 90.514 110.360 1.00 32.20 605 SER A CA 1
ATOM 3029 C C . SER A 1 605 ? 75.219 91.363 109.209 1.00 38.94 605 SER A C 1
ATOM 3030 O O . SER A 1 605 ? 76.022 92.294 109.347 1.00 45.48 605 SER A O 1
ATOM 3038 N N . ARG A 1 606 ? 74.749 91.082 107.985 1.00 38.80 606 ARG A N 1
ATOM 3039 C CA . ARG A 1 606 ? 75.072 91.919 106.820 1.00 36.03 606 ARG A CA 1
ATOM 3040 C C . ARG A 1 606 ? 74.511 93.314 107.004 1.00 29.19 606 ARG A C 1
ATOM 3041 O O . ARG A 1 606 ? 75.186 94.272 106.657 1.00 27.79 606 ARG A O 1
ATOM 3062 N N . THR A 1 607 ? 73.342 93.460 107.625 1.00 28.11 607 THR A N 1
ATOM 3063 C CA . THR A 1 607 ? 72.760 94.702 107.957 1.00 31.32 607 THR A CA 1
ATOM 3064 C C . THR A 1 607 ? 73.674 95.531 108.820 1.00 29.45 607 THR A C 1
ATOM 3065 O O . THR A 1 607 ? 73.946 96.708 108.566 1.00 32.90 607 THR A O 1
ATOM 3076 N N . ILE A 1 608 ? 74.185 94.974 109.864 1.00 25.87 608 ILE A N 1
ATOM 3077 C CA . ILE A 1 608 ? 75.095 95.538 110.789 1.00 32.90 608 ILE A CA 1
ATOM 3078 C C . ILE A 1 608 ? 76.350 96.005 110.102 1.00 36.57 608 ILE A C 1
ATOM 3079 O O . ILE A 1 608 ? 76.817 97.141 110.243 1.00 36.92 608 ILE A O 1
ATOM 3095 N N . ILE A 1 609 ? 76.984 95.120 109.324 1.00 22.88 609 ILE A N 1
ATOM 3096 C CA . ILE A 1 609 ? 78.230 95.445 108.623 1.00 19.35 609 ILE A CA 1
ATOM 3097 C C . ILE A 1 609 ? 78.017 96.495 107.523 1.00 29.11 609 ILE A C 1
ATOM 3098 O O . ILE A 1 609 ? 78.866 97.362 107.346 1.00 40.92 609 ILE A O 1
ATOM 3114 N N . GLN A 1 610 ? 76.897 96.489 106.799 1.00 27.76 610 GLN A N 1
ATOM 3115 C CA . GLN A 1 610 ? 76.597 97.528 105.814 1.00 22.01 610 GLN A CA 1
ATOM 3116 C C . GLN A 1 610 ? 76.347 98.893 106.471 1.00 22.95 610 GLN A C 1
ATOM 3117 O O . GLN A 1 610 ? 76.741 99.924 105.933 1.00 24.01 610 GLN A O 1
ATOM 3131 N N . TYR A 1 611 ? 75.730 98.930 107.651 1.00 24.14 611 TYR A N 1
ATOM 3132 C CA . TYR A 1 611 ? 75.540 100.079 108.446 1.00 22.86 611 TYR A CA 1
ATOM 3133 C C . TYR A 1 611 ? 76.857 100.666 108.877 1.00 26.91 611 TYR A C 1
ATOM 3134 O O . TYR A 1 611 ? 77.122 101.867 108.760 1.00 37.21 611 TYR A O 1
ATOM 3152 N N . ILE A 1 612 ? 77.782 99.824 109.326 1.00 32.15 612 ILE A N 1
ATOM 3153 C CA . ILE A 1 612 ? 79.123 100.262 109.707 1.00 30.90 612 ILE A CA 1
ATOM 3154 C C . ILE A 1 612 ? 79.949 100.654 108.471 1.00 24.32 612 ILE A C 1
ATOM 3155 O O . ILE A 1 612 ? 80.744 101.584 108.526 1.00 34.82 612 ILE A O 1
ATOM 3171 N N . HIS A 1 613 ? 79.760 100.000 107.328 1.00 22.43 613 HIS A N 1
ATOM 3172 C CA . HIS A 1 613 ? 80.415 100.391 106.083 1.00 32.74 613 HIS A CA 1
ATOM 3173 C C . HIS A 1 613 ? 79.983 101.796 105.636 1.00 25.71 613 HIS A C 1
ATOM 3174 O O . HIS A 1 613 ? 80.793 102.533 105.093 1.00 24.34 613 HIS A O 1
ATOM 3188 N N . ASP A 1 614 ? 78.733 102.186 105.875 1.00 30.14 614 ASP A N 1
ATOM 3189 C CA . ASP A 1 614 ? 78.197 103.466 105.415 1.00 32.28 614 ASP A CA 1
ATOM 3190 C C . ASP A 1 614 ? 78.270 104.596 106.453 1.00 26.04 614 ASP A C 1
ATOM 3191 O O . ASP A 1 614 ? 78.789 105.671 106.168 1.00 28.05 614 ASP A O 1
ATOM 3200 N N . ASN A 1 615 ? 77.738 104.396 107.652 1.00 34.73 615 ASN A N 1
ATOM 3201 C CA . ASN A 1 615 ? 77.490 105.474 108.611 1.00 28.90 615 ASN A CA 1
ATOM 3202 C C . ASN A 1 615 ? 78.708 105.865 109.472 1.00 30.08 615 ASN A C 1
ATOM 3203 O O . ASN A 1 615 ? 78.690 106.930 110.091 1.00 35.38 615 ASN A O 1
ATOM 3214 N N . TYR A 1 616 ? 79.755 105.039 109.553 1.00 47.82 616 TYR A N 1
ATOM 3215 C CA . TYR A 1 616 ? 80.938 105.343 110.365 1.00 47.64 616 TYR A CA 1
ATOM 3216 C C . TYR A 1 616 ? 81.925 106.287 109.661 1.00 50.33 616 TYR A C 1
ATOM 3217 O O . TYR A 1 616 ? 82.010 106.338 108.437 1.00 48.69 616 TYR A O 1
ATOM 3235 N N . PHE A 1 617 ? 82.713 107.003 110.455 1.00 35.73 617 PHE A N 1
ATOM 3236 C CA . PHE A 1 617 ? 83.837 107.829 110.032 1.00 22.89 617 PHE A CA 1
ATOM 3237 C C . PHE A 1 617 ? 85.145 107.128 110.361 1.00 24.26 617 PHE A C 1
ATOM 3238 O O . PHE A 1 617 ? 85.344 106.718 111.505 1.00 40.22 617 PHE A O 1
ATOM 3255 N N . LEU A 1 618 ? 86.049 107.036 109.392 1.00 16.31 618 LEU A N 1
ATOM 3256 C CA . LEU A 1 618 ? 87.444 106.736 109.661 1.00 9.15 618 LEU A CA 1
ATOM 3257 C C . LEU A 1 618 ? 88.106 108.004 110.170 1.00 11.99 618 LEU A C 1
ATOM 3258 O O . LEU A 1 618 ? 87.896 109.079 109.625 1.00 44.69 618 LEU A O 1
ATOM 3274 N N . VAL A 1 619 ? 88.898 107.891 111.217 1.00 6.20 619 VAL A N 1
ATOM 3275 C CA . VAL A 1 619 ? 89.526 109.004 111.898 1.00 13.10 619 VAL A CA 1
ATOM 3276 C C . VAL A 1 619 ? 90.984 108.686 112.168 1.00 19.68 619 VAL A C 1
ATOM 3277 O O . VAL A 1 619 ? 91.327 107.602 112.621 1.00 38.44 619 VAL A O 1
ATOM 3290 N N . ASN A 1 620 ? 91.843 109.672 111.967 1.00 10.10 620 ASN A N 1
ATOM 3291 C CA . ASN A 1 620 ? 93.252 109.620 112.284 1.00 2.73 620 ASN A CA 1
ATOM 3292 C C . ASN A 1 620 ? 93.589 110.818 113.159 1.00 12.31 620 ASN A C 1
ATOM 3293 O O . ASN A 1 620 ? 93.223 111.935 112.812 1.00 36.90 620 ASN A O 1
ATOM 3304 N N . LEU A 1 621 ? 94.296 110.608 114.263 1.00 20.32 621 LEU A N 1
ATOM 3305 C CA . LEU A 1 621 ? 94.822 111.647 115.138 1.00 18.32 621 LEU A CA 1
ATOM 3306 C C . LEU A 1 621 ? 96.325 111.482 115.328 1.00 25.10 621 LEU A C 1
ATOM 3307 O O . LEU A 1 621 ? 96.817 110.369 115.481 1.00 31.67 621 LEU A O 1
ATOM 3323 N N . VAL A 1 622 ? 97.045 112.598 115.396 1.00 25.99 622 VAL A N 1
ATOM 3324 C CA . VAL A 1 622 ? 98.463 112.642 115.754 1.00 20.00 622 VAL A CA 1
ATOM 3325 C C . VAL A 1 622 ? 98.721 113.775 116.715 1.00 19.87 622 VAL A C 1
ATOM 3326 O O . VAL A 1 622 ? 98.552 114.932 116.357 1.00 19.79 622 VAL A O 1
ATOM 3339 N N . ASP A 1 623 ? 99.187 113.436 117.908 1.00 24.77 623 ASP A N 1
ATOM 3340 C CA . ASP A 1 623 ? 99.700 114.353 118.911 1.00 24.17 623 ASP A CA 1
ATOM 3341 C C . ASP A 1 623 ? 101.145 114.731 118.589 1.00 18.27 623 ASP A C 1
ATOM 3342 O O . ASP A 1 623 ? 102.043 113.896 118.620 1.00 25.96 623 ASP A O 1
ATOM 3351 N N . ASN A 1 624 ? 101.391 115.995 118.271 1.00 16.73 624 ASN A N 1
ATOM 3352 C CA . ASN A 1 624 ? 102.713 116.451 117.880 1.00 25.72 624 ASN A CA 1
ATOM 3353 C C . ASN A 1 624 ? 103.706 116.662 119.043 1.00 16.74 624 ASN A C 1
ATOM 3354 O O . ASN A 1 624 ? 104.899 116.751 118.778 1.00 30.30 624 ASN A O 1
ATOM 3365 N N . ASP A 1 625 ? 103.293 116.722 120.309 1.00 13.63 625 ASP A N 1
ATOM 3366 C CA . ASP A 1 625 ? 104.210 116.944 121.442 1.00 16.42 625 ASP A CA 1
ATOM 3367 C C . ASP A 1 625 ? 104.811 115.647 121.994 1.00 21.06 625 ASP A C 1
ATOM 3368 O O . ASP A 1 625 ? 104.563 115.239 123.127 1.00 24.07 625 ASP A O 1
ATOM 3377 N N . PHE A 1 626 ? 105.671 115.010 121.202 1.00 25.47 626 PHE A N 1
ATOM 3378 C CA . PHE A 1 626 ? 106.379 113.799 121.607 1.00 22.19 626 PHE A CA 1
ATOM 3379 C C . PHE A 1 626 ? 107.185 113.874 122.921 1.00 26.07 626 PHE A C 1
ATOM 3380 O O . PHE A 1 626 ? 107.339 112.812 123.530 1.00 14.61 626 PHE A O 1
ATOM 3397 N N . PRO A 1 627 ? 107.674 115.032 123.422 1.00 27.83 627 PRO A N 1
ATOM 3398 C CA . PRO A 1 627 ? 108.342 115.088 124.721 1.00 23.41 627 PRO A CA 1
ATOM 3399 C C . PRO A 1 627 ? 107.409 114.918 125.923 1.00 24.01 627 PRO A C 1
ATOM 3400 O O . PRO A 1 627 ? 107.888 114.676 127.030 1.00 26.92 627 PRO A O 1
ATOM 3411 N N . LEU A 1 628 ? 106.100 115.100 125.729 1.00 22.16 628 LEU A N 1
ATOM 3412 C CA . LEU A 1 628 ? 105.090 115.118 126.786 1.00 23.22 628 LEU A CA 1
ATOM 3413 C C . LEU A 1 628 ? 104.331 113.789 126.888 1.00 20.76 628 LEU A C 1
ATOM 3414 O O . LEU A 1 628 ? 104.431 112.932 126.015 1.00 25.55 628 LEU A O 1
ATOM 3430 N N . ASP A 1 629 ? 103.543 113.608 127.943 1.00 12.71 629 ASP A N 1
ATOM 3431 C CA . ASP A 1 629 ? 102.603 112.483 128.021 1.00 18.24 629 ASP A CA 1
ATOM 3432 C C . ASP A 1 629 ? 101.556 112.590 126.910 1.00 27.48 629 ASP A C 1
ATOM 3433 O O . ASP A 1 629 ? 101.118 113.686 126.561 1.00 31.41 629 ASP A O 1
ATOM 3442 N N . ASN A 1 630 ? 101.153 111.446 126.357 1.00 21.24 630 ASN A N 1
ATOM 3443 C CA . ASN A 1 630 ? 100.253 111.347 125.211 1.00 11.10 630 ASN A CA 1
ATOM 3444 C C . ASN A 1 630 ? 98.872 111.948 125.520 1.00 15.87 630 ASN A C 1
ATOM 3445 O O . ASN A 1 630 ? 98.186 111.486 126.432 1.00 12.36 630 ASN A O 1
ATOM 3456 N N . CYS A 1 631 ? 98.421 112.946 124.761 1.00 22.26 631 CYS A N 1
ATOM 3457 C CA . CYS A 1 631 ? 97.104 113.534 124.997 1.00 13.79 631 CYS A CA 1
ATOM 3458 C C . CYS A 1 631 ? 95.951 112.677 124.466 1.00 23.97 631 CYS A C 1
ATOM 3459 O O . CYS A 1 631 ? 94.836 112.814 124.962 1.00 27.59 631 CYS A O 1
ATOM 3467 N N . LEU A 1 632 ? 96.176 111.798 123.481 1.00 27.46 632 LEU A N 1
ATOM 3468 C CA . LEU A 1 632 ? 95.105 111.162 122.714 1.00 16.17 632 LEU A CA 1
ATOM 3469 C C . LEU A 1 632 ? 94.118 110.403 123.613 1.00 20.77 632 LEU A C 1
ATOM 3470 O O . LEU A 1 632 ? 92.913 110.432 123.387 1.00 28.99 632 LEU A O 1
ATOM 3486 N N . TRP A 1 633 ? 94.590 109.798 124.699 1.00 25.75 633 TRP A N 1
ATOM 3487 C CA . TRP A 1 633 ? 93.728 109.106 125.653 1.00 26.32 633 TRP A CA 1
ATOM 3488 C C . TRP A 1 633 ? 92.807 110.065 126.396 1.00 29.78 633 TRP A C 1
ATOM 3489 O O . TRP A 1 633 ? 91.615 109.792 126.527 1.00 38.39 633 TRP A O 1
ATOM 3510 N N . GLN A 1 634 ? 93.313 111.223 126.821 1.00 21.45 634 GLN A N 1
ATOM 3511 C CA . GLN A 1 634 ? 92.451 112.247 127.403 1.00 16.63 634 GLN A CA 1
ATOM 3512 C C . GLN A 1 634 ? 91.502 112.847 126.363 1.00 24.57 634 GLN A C 1
ATOM 3513 O O . GLN A 1 634 ? 90.354 113.106 126.701 1.00 34.89 634 GLN A O 1
ATOM 3527 N N . VAL A 1 635 ? 91.918 112.996 125.094 1.00 21.30 635 VAL A N 1
ATOM 3528 C CA . VAL A 1 635 ? 91.024 113.442 124.014 1.00 22.78 635 VAL A CA 1
ATOM 3529 C C . VAL A 1 635 ? 89.834 112.495 123.923 1.00 24.34 635 VAL A C 1
ATOM 3530 O O . VAL A 1 635 ? 88.692 112.933 123.969 1.00 37.31 635 VAL A O 1
ATOM 3543 N N . VAL A 1 636 ? 90.060 111.183 123.865 1.00 22.87 636 VAL A N 1
ATOM 3544 C CA . VAL A 1 636 ? 88.945 110.234 123.827 1.00 21.91 636 VAL A CA 1
ATOM 3545 C C . VAL A 1 636 ? 88.143 110.233 125.130 1.00 24.70 636 VAL A C 1
ATOM 3546 O O . VAL A 1 636 ? 86.921 110.176 125.062 1.00 35.35 636 VAL A O 1
ATOM 3559 N N . GLU A 1 637 ? 88.748 110.361 126.314 1.00 25.39 637 GLU A N 1
ATOM 3560 C CA . GLU A 1 637 ? 87.979 110.501 127.539 1.00 26.62 637 GLU A CA 1
ATOM 3561 C C . GLU A 1 637 ? 87.090 111.753 127.493 1.00 26.84 637 GLU A C 1
ATOM 3562 O O . GLU A 1 637 ? 85.916 111.693 127.837 1.00 28.16 637 GLU A O 1
ATOM 3574 N N . ASP A 1 638 ? 87.597 112.860 126.970 1.00 21.31 638 ASP A N 1
ATOM 3575 C CA . ASP A 1 638 ? 86.840 114.081 126.772 1.00 25.44 638 ASP A CA 1
ATOM 3576 C C . ASP A 1 638 ? 85.696 113.886 125.766 1.00 29.03 638 ASP A C 1
ATOM 3577 O O . ASP A 1 638 ? 84.629 114.463 125.961 1.00 41.98 638 ASP A O 1
ATOM 3586 N N . THR A 1 639 ? 85.839 113.048 124.733 1.00 16.48 639 THR A N 1
ATOM 3587 C CA . THR A 1 639 ? 84.713 112.747 123.828 1.00 20.92 639 THR A CA 1
ATOM 3588 C C . THR A 1 639 ? 83.647 111.877 124.475 1.00 28.16 639 THR A C 1
ATOM 3589 O O . THR A 1 639 ? 82.465 112.047 124.196 1.00 33.14 639 THR A O 1
ATOM 3600 N N . LEU A 1 640 ? 84.043 110.966 125.355 1.00 28.33 640 LEU A N 1
ATOM 3601 C CA . LEU A 1 640 ? 83.110 110.129 126.092 1.00 25.23 640 LEU A CA 1
ATOM 3602 C C . LEU A 1 640 ? 82.448 110.890 127.237 1.00 31.40 640 LEU A C 1
ATOM 3603 O O . LEU A 1 640 ? 81.325 110.570 127.616 1.00 41.48 640 LEU A O 1
ATOM 3619 N N . GLU A 1 641 ? 83.086 111.931 127.755 1.00 32.23 641 GLU A N 1
ATOM 3620 C CA . GLU A 1 641 ? 82.461 112.872 128.668 1.00 26.91 641 GLU A CA 1
ATOM 3621 C C . GLU A 1 641 ? 81.355 113.649 127.948 1.00 25.71 641 GLU A C 1
ATOM 3622 O O . GLU A 1 641 ? 80.187 113.536 128.311 1.00 38.99 641 GLU A O 1
ATOM 3634 N N . LEU A 1 642 ? 81.695 114.354 126.862 1.00 19.15 642 LEU A N 1
ATOM 3635 C CA . LEU A 1 642 ? 80.745 115.130 126.068 1.00 25.63 642 LEU A CA 1
ATOM 3636 C C . LEU A 1 642 ? 79.539 114.292 125.628 1.00 34.58 642 LEU A C 1
ATOM 3637 O O . LEU A 1 642 ? 78.396 114.709 125.795 1.00 40.09 642 LEU A O 1
ATOM 3653 N N . LEU A 1 643 ? 79.812 113.105 125.097 1.00 37.33 643 LEU A N 1
ATOM 3654 C CA . LEU A 1 643 ? 78.739 112.237 124.642 1.00 34.51 643 LEU A CA 1
ATOM 3655 C C . LEU A 1 643 ? 77.925 111.726 125.799 1.00 37.52 643 LEU A C 1
ATOM 3656 O O . LEU A 1 643 ? 76.700 111.824 125.789 1.00 43.96 643 LEU A O 1
ATOM 3672 N N . ASN A 1 644 ? 78.593 111.190 126.810 1.00 43.18 644 ASN A N 1
ATOM 3673 C CA . ASN A 1 644 ? 77.865 110.580 127.915 1.00 46.83 644 A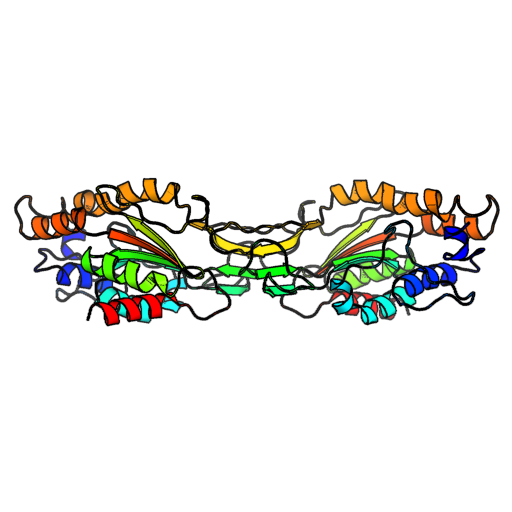SN A CA 1
ATOM 3674 C C . ASN A 1 644 ? 77.212 111.642 128.768 1.00 52.57 644 ASN A C 1
ATOM 3675 O O . ASN A 1 644 ? 77.894 112.476 129.359 1.00 50.95 644 ASN A O 1
ATOM 3686 N N . GLU B 1 415 ? 144.275 149.463 106.885 1.00 49.93 415 GLU B N 1
ATOM 3687 C CA . GLU B 1 415 ? 144.877 150.037 108.094 1.00 49.85 415 GLU B CA 1
ATOM 3688 C C . GLU B 1 415 ? 144.080 149.717 109.365 1.00 55.08 415 GLU B C 1
ATOM 3689 O O . GLU B 1 415 ? 144.655 149.606 110.442 1.00 55.88 415 GLU B O 1
ATOM 3701 N N . GLU B 1 416 ? 142.764 149.551 109.271 1.00 53.69 416 GLU B N 1
ATOM 3702 C CA . GLU B 1 416 ? 141.887 149.266 110.410 1.00 55.16 416 GLU B CA 1
ATOM 3703 C C . GLU B 1 416 ? 141.947 147.778 110.818 1.00 52.01 416 GLU B C 1
ATOM 3704 O O . GLU B 1 416 ? 141.981 147.450 112.002 1.00 43.74 416 GLU B O 1
ATOM 3716 N N . LEU B 1 417 ? 142.063 146.880 109.837 1.00 42.88 417 LEU B N 1
ATOM 3717 C CA . LEU B 1 417 ? 142.343 145.469 110.080 1.00 36.82 417 LEU B CA 1
ATOM 3718 C C . LEU B 1 417 ? 143.716 145.291 110.746 1.00 37.77 417 LEU B C 1
ATOM 3719 O O . LEU B 1 417 ? 143.842 144.659 111.794 1.00 44.46 417 LEU B O 1
ATOM 3735 N N . LEU B 1 418 ? 144.752 145.914 110.176 1.00 31.14 418 LEU B N 1
ATOM 3736 C CA . LEU B 1 418 ? 146.119 145.832 110.677 1.00 28.64 418 LEU B CA 1
ATOM 3737 C C . LEU B 1 418 ? 146.291 146.513 112.038 1.00 35.45 418 LEU B C 1
ATOM 3738 O O . LEU B 1 418 ? 147.176 146.146 112.799 1.00 38.38 418 LEU B O 1
ATOM 3754 N N . LYS B 1 419 ? 145.423 147.464 112.390 1.00 41.02 419 LYS B N 1
ATOM 3755 C CA . LYS B 1 419 ? 145.334 148.024 113.741 1.00 38.40 419 LYS B CA 1
ATOM 3756 C C . LYS B 1 419 ? 144.771 147.044 114.772 1.00 39.59 419 LYS B C 1
ATOM 3757 O O . LYS B 1 419 ? 145.261 147.045 115.896 1.00 45.05 419 LYS B O 1
ATOM 3776 N N . MET B 1 420 ? 143.777 146.212 114.444 1.00 42.91 420 MET B N 1
ATOM 3777 C CA . MET B 1 420 ? 143.182 145.284 115.427 1.00 44.72 420 MET B CA 1
ATOM 3778 C C . MET B 1 420 ? 143.881 143.922 115.508 1.00 34.17 420 MET B C 1
ATOM 3779 O O . MET B 1 420 ? 144.046 143.397 116.605 1.00 32.06 420 MET B O 1
ATOM 3793 N N . TRP B 1 421 ? 144.331 143.365 114.383 1.00 25.04 421 TRP B N 1
ATOM 3794 C CA . TRP B 1 421 ? 145.071 142.101 114.346 1.00 25.33 421 TRP B CA 1
ATOM 3795 C C . TRP B 1 421 ? 146.548 142.247 114.740 1.00 29.40 421 TRP B C 1
ATOM 3796 O O . TRP B 1 421 ? 147.313 141.294 114.635 1.00 39.21 421 TRP B O 1
ATOM 3817 N N . GLY B 1 422 ? 146.957 143.424 115.212 1.00 32.19 422 GLY B N 1
ATOM 3818 C CA . GLY B 1 422 ? 148.327 143.763 115.584 1.00 22.78 422 GLY B CA 1
ATOM 3819 C C . GLY B 1 422 ? 149.189 144.177 114.396 1.00 17.44 422 GLY B C 1
ATOM 3820 O O . GLY B 1 422 ? 149.223 143.508 113.366 1.00 9.93 422 GLY B O 1
ATOM 3824 N N . GLU B 1 423 ? 149.932 145.267 114.553 1.00 21.68 423 GLU B N 1
ATOM 3825 C CA . GLU B 1 423 ? 150.752 145.830 113.476 1.00 28.31 423 GLU B CA 1
ATOM 3826 C C . GLU B 1 423 ? 151.916 144.919 113.065 1.00 30.18 423 GLU B C 1
ATOM 3827 O O . GLU B 1 423 ? 152.364 144.980 111.924 1.00 28.08 423 GLU B O 1
ATOM 3839 N N . GLU B 1 424 ? 152.401 144.063 113.969 1.00 38.46 424 GLU B N 1
ATOM 3840 C CA . GLU B 1 424 ? 153.413 143.090 113.821 1.00 33.42 424 GLU B CA 1
ATOM 3841 C C . GLU B 1 424 ? 153.362 142.006 114.859 1.00 31.82 424 GLU B C 1
ATOM 3842 O O . GLU B 1 424 ? 153.297 142.338 116.046 1.00 32.91 424 GLU B O 1
ATOM 3854 N N . LEU B 1 425 ? 153.297 140.747 114.469 1.00 28.64 425 LEU B N 1
ATOM 3855 C CA . LEU B 1 425 ? 153.221 139.582 115.329 1.00 31.84 425 LEU B CA 1
ATOM 3856 C C . LEU B 1 425 ? 154.623 139.215 115.848 1.00 35.70 425 LEU B C 1
ATOM 3857 O O . LEU B 1 425 ? 155.545 139.021 115.058 1.00 40.04 425 LEU B O 1
ATOM 3873 N N . THR B 1 426 ? 154.810 139.092 117.162 1.00 38.78 426 THR B N 1
ATOM 3874 C CA . THR B 1 426 ? 155.970 138.625 117.824 1.00 39.23 426 THR B CA 1
ATOM 3875 C C . THR B 1 426 ? 156.204 137.152 117.612 1.00 36.12 426 THR B C 1
ATOM 3876 O O . THR B 1 426 ? 157.306 136.698 117.283 1.00 36.25 426 THR B O 1
ATOM 3887 N N . SER B 1 427 ? 155.219 136.344 117.796 1.00 31.82 427 SER B N 1
ATOM 3888 C CA . SER B 1 427 ? 155.166 134.934 117.719 1.00 33.69 427 SER B CA 1
ATOM 3889 C C . SER B 1 427 ? 153.772 134.416 117.475 1.00 34.72 427 SER B C 1
ATOM 3890 O O . SER B 1 427 ? 152.842 135.204 117.272 1.00 33.58 427 SER B O 1
ATOM 3898 N N . GLU B 1 428 ? 153.541 133.141 117.526 1.00 30.32 428 GLU B N 1
ATOM 3899 C CA . GLU B 1 428 ? 152.290 132.480 117.460 1.00 19.65 428 GLU B CA 1
ATOM 3900 C C . GLU B 1 428 ? 151.346 132.918 118.547 1.00 18.75 428 GLU B C 1
ATOM 3901 O O . GLU B 1 428 ? 150.117 132.907 118.393 1.00 35.05 428 GLU B O 1
ATOM 3913 N N . ALA B 1 429 ? 151.840 133.281 119.679 1.00 19.78 429 ALA B N 1
ATOM 3914 C CA . ALA B 1 429 ? 151.127 133.835 120.759 1.00 20.55 429 ALA B CA 1
ATOM 3915 C C . ALA B 1 429 ? 150.318 135.020 120.323 1.00 22.81 429 ALA B C 1
ATOM 3916 O O . ALA B 1 429 ? 149.229 135.289 120.832 1.00 33.84 429 ALA B O 1
ATOM 3923 N N . SER B 1 430 ? 150.835 135.816 119.391 1.00 27.05 430 SER B N 1
ATOM 3924 C CA . SER B 1 430 ? 150.148 137.007 118.892 1.00 24.26 430 SER B CA 1
ATOM 3925 C C . SER B 1 430 ? 148.842 136.626 118.203 1.00 22.62 430 SER B C 1
ATOM 3926 O O . SER B 1 430 ? 147.830 137.289 118.367 1.00 28.57 430 SER B O 1
ATOM 3934 N N . VAL B 1 431 ? 148.873 135.523 117.450 1.00 27.35 431 VAL B N 1
ATOM 3935 C CA . VAL B 1 431 ? 147.742 134.960 116.714 1.00 21.10 431 VAL B CA 1
ATOM 3936 C C . VAL B 1 431 ? 146.718 134.391 117.682 1.00 25.61 431 VAL B C 1
ATOM 3937 O O . VAL B 1 431 ? 145.532 134.664 117.553 1.00 36.96 431 VAL B O 1
ATOM 3950 N N . PHE B 1 432 ? 147.167 133.672 118.709 1.00 27.42 432 PHE B N 1
ATOM 3951 C CA . PHE B 1 432 ? 146.419 133.125 119.774 1.00 32.11 432 PHE B CA 1
ATOM 3952 C C . PHE B 1 432 ? 145.651 134.191 120.509 1.00 30.25 432 PHE B C 1
ATOM 3953 O O . PHE B 1 432 ? 144.462 134.065 120.825 1.00 41.88 432 PHE B O 1
ATOM 3970 N N . GLU B 1 433 ? 146.298 135.321 120.794 1.00 13.99 433 GLU B N 1
ATOM 3971 C CA . GLU B 1 433 ? 145.640 136.478 121.385 1.00 12.09 433 GLU B CA 1
ATOM 3972 C C . GLU B 1 433 ? 144.608 137.106 120.449 1.00 28.11 433 GLU B C 1
ATOM 3973 O O . GLU B 1 433 ? 143.510 137.386 120.899 1.00 44.83 433 GLU B O 1
ATOM 3985 N N . VAL B 1 434 ? 144.882 137.286 119.157 1.00 30.67 434 VAL B N 1
ATOM 3986 C CA . VAL B 1 434 ? 143.890 137.839 118.224 1.00 22.44 434 VAL B CA 1
ATOM 3987 C C . VAL B 1 434 ? 142.602 137.017 118.229 1.00 29.50 434 VAL B C 1
ATOM 3988 O O . VAL B 1 434 ? 141.521 137.588 118.302 1.00 41.63 434 VAL B O 1
ATOM 4001 N N . PHE B 1 435 ? 142.671 135.690 118.258 1.00 41.56 435 PHE B N 1
ATOM 4002 C CA . PHE B 1 435 ? 141.479 134.857 118.432 1.00 40.83 435 PHE B CA 1
ATOM 4003 C C . PHE B 1 435 ? 140.849 134.980 119.831 1.00 35.37 435 PHE B C 1
ATOM 4004 O O . PHE B 1 435 ? 139.630 135.058 119.949 1.00 39.02 435 PHE B O 1
ATOM 4021 N N . VAL B 1 436 ? 141.617 135.041 120.917 1.00 27.21 436 VAL B N 1
ATOM 4022 C CA . VAL B 1 436 ? 141.053 135.196 122.273 1.00 30.58 436 VAL B CA 1
ATOM 4023 C C . VAL B 1 436 ? 140.379 136.548 122.453 1.00 18.00 436 VAL B C 1
ATOM 4024 O O . VAL B 1 436 ? 139.377 136.657 123.155 1.00 29.80 436 VAL B O 1
ATOM 4037 N N . LEU B 1 437 ? 140.879 137.582 121.803 1.00 20.38 437 LEU B N 1
ATOM 4038 C CA . LEU B 1 437 ? 140.319 138.921 121.851 1.00 28.33 437 LEU B CA 1
ATOM 4039 C C . LEU B 1 437 ? 139.140 139.086 120.898 1.00 27.61 437 LEU B C 1
ATOM 4040 O O . LEU B 1 437 ? 138.319 139.972 121.095 1.00 17.35 437 LEU B O 1
ATOM 4056 N N . TYR B 1 438 ? 138.996 138.230 119.889 1.00 30.28 438 TYR B N 1
ATOM 4057 C CA . TYR B 1 438 ? 137.755 138.151 119.136 1.00 30.26 438 TYR B CA 1
ATOM 4058 C C . TYR B 1 438 ? 136.643 137.515 119.969 1.00 34.89 438 TYR B C 1
ATOM 4059 O O . TYR B 1 438 ? 135.498 137.953 119.916 1.00 39.47 438 TYR B O 1
ATOM 4077 N N . LEU B 1 439 ? 136.974 136.478 120.744 1.00 37.23 439 LEU B N 1
ATOM 4078 C CA . LEU B 1 439 ? 136.001 135.703 121.503 1.00 23.90 439 LEU B CA 1
ATOM 4079 C C . LEU B 1 439 ? 135.597 136.357 122.816 1.00 20.42 439 LEU B C 1
ATOM 4080 O O . LEU B 1 439 ? 134.416 136.402 123.131 1.00 29.81 439 LEU B O 1
ATOM 4096 N N . SER B 1 440 ? 136.542 136.901 123.571 1.00 29.01 440 SER B N 1
ATOM 4097 C CA . SER B 1 440 ? 136.212 137.806 124.682 1.00 29.34 440 SER B CA 1
ATOM 4098 C C . SER B 1 440 ? 135.803 139.194 124.173 1.00 25.40 440 SER B C 1
ATOM 4099 O O . SER B 1 440 ? 135.984 139.532 123.009 1.00 20.42 440 SER B O 1
ATOM 4107 N N . GLY B 1 441 ? 135.247 140.033 125.041 1.00 31.51 441 GLY B N 1
ATOM 4108 C CA . GLY B 1 441 ? 134.953 141.433 124.715 1.00 41.59 441 GLY B CA 1
ATOM 4109 C C . GLY B 1 441 ? 136.151 142.381 124.867 1.00 42.61 441 GLY B C 1
ATOM 4110 O O . GLY B 1 441 ? 136.039 143.567 124.573 1.00 40.56 441 GLY B O 1
ATOM 4114 N N . GLU B 1 442 ? 137.285 141.896 125.369 1.00 37.44 442 GLU B N 1
ATOM 4115 C CA . GLU B 1 442 ? 138.410 142.735 125.776 1.00 31.61 442 GLU B CA 1
ATOM 4116 C C . GLU B 1 442 ? 139.181 143.350 124.590 1.00 34.60 442 GLU B C 1
ATOM 4117 O O . GLU B 1 442 ? 139.374 142.700 123.564 1.00 36.53 442 GLU B O 1
ATOM 4129 N N . PRO B 1 443 ? 139.693 144.587 124.724 1.00 38.01 443 PRO B N 1
ATOM 4130 C CA . PRO B 1 443 ? 140.655 145.144 123.786 1.00 38.80 443 PRO B CA 1
ATOM 4131 C C . PRO B 1 443 ? 142.029 144.464 123.897 1.00 43.04 443 PRO B C 1
ATOM 4132 O O . PRO B 1 443 ? 142.389 143.936 124.948 1.00 41.45 443 PRO B O 1
ATOM 4143 N N . ASN B 1 444 ? 142.836 144.540 122.837 1.00 52.29 444 ASN B N 1
ATOM 4144 C CA . ASN B 1 444 ? 144.269 144.246 122.899 1.00 49.35 444 ASN B CA 1
ATOM 4145 C C . ASN B 1 444 ? 145.014 145.247 123.814 1.00 50.92 444 ASN B C 1
ATOM 4146 O O . ASN B 1 444 ? 144.441 146.221 124.310 1.00 51.31 444 ASN B O 1
ATOM 4157 N N . ARG B 1 445 ? 146.323 145.050 124.015 1.00 57.58 445 ARG B N 1
ATOM 4158 C CA . ARG B 1 445 ? 147.166 145.963 124.813 1.00 57.35 445 ARG B CA 1
ATOM 4159 C C . ARG B 1 445 ? 147.171 147.403 124.289 1.00 55.46 445 ARG B C 1
ATOM 4160 O O . ARG B 1 445 ? 147.342 148.335 125.073 1.00 56.26 445 ARG B O 1
ATOM 4181 N N . ASN B 1 446 ? 146.945 147.606 122.993 1.00 61.00 446 ASN B N 1
ATOM 4182 C CA . ASN B 1 446 ? 146.847 148.932 122.382 1.00 62.80 446 ASN B CA 1
ATOM 4183 C C . ASN B 1 446 ? 145.493 149.632 122.637 1.00 64.25 446 ASN B C 1
ATOM 4184 O O . ASN B 1 446 ? 145.376 150.832 122.390 1.00 63.25 446 ASN B O 1
ATOM 4195 N N . GLY B 1 447 ? 144.486 148.923 123.159 1.00 61.87 447 GLY B N 1
ATOM 4196 C CA . GLY B 1 447 ? 143.161 149.464 123.475 1.00 59.67 447 GLY B CA 1
ATOM 4197 C C . GLY B 1 447 ? 142.095 149.256 122.390 1.00 58.16 447 GLY B C 1
ATOM 4198 O O . GLY B 1 447 ? 141.038 149.881 122.465 1.00 55.59 447 GLY B O 1
ATOM 4202 N N . HIS B 1 448 ? 142.332 148.397 121.395 1.00 55.60 448 HIS B N 1
ATOM 4203 C CA . HIS B 1 448 ? 141.401 148.140 120.285 1.00 55.23 448 HIS B CA 1
ATOM 4204 C C . HIS B 1 448 ? 140.782 146.741 120.381 1.00 49.52 448 HIS B C 1
ATOM 4205 O O . HIS B 1 448 ? 141.500 145.767 120.599 1.00 48.37 448 HIS B O 1
ATOM 4219 N N . LYS B 1 449 ? 139.460 146.608 120.230 1.00 42.22 449 LYS B N 1
ATOM 4220 C CA . LYS B 1 449 ? 138.801 145.290 120.157 1.00 42.21 449 LYS B CA 1
ATOM 4221 C C . LYS B 1 449 ? 139.076 144.617 118.817 1.00 43.28 449 LYS B C 1
ATOM 4222 O O . LYS B 1 449 ? 138.986 145.263 117.777 1.00 48.42 449 LYS B O 1
ATOM 4241 N N . VAL B 1 450 ? 139.291 143.300 118.809 1.00 28.75 450 VAL B N 1
ATOM 4242 C CA . VAL B 1 450 ? 139.233 142.493 117.583 1.00 18.56 450 VAL B CA 1
ATOM 4243 C C . VAL B 1 450 ? 137.764 142.261 117.225 1.00 31.35 450 VAL B C 1
ATOM 4244 O O . VAL B 1 450 ? 137.097 141.423 117.819 1.00 32.18 450 VAL B O 1
ATOM 4257 N N . THR B 1 451 ? 137.219 143.043 116.299 1.00 39.26 451 THR B N 1
ATOM 4258 C CA . THR B 1 451 ? 135.793 143.005 115.928 1.00 23.12 451 THR B CA 1
ATOM 4259 C C . THR B 1 451 ? 135.465 141.965 114.858 1.00 32.55 451 THR B C 1
ATOM 4260 O O . THR B 1 451 ? 134.293 141.663 114.648 1.00 38.15 451 THR B O 1
ATOM 4271 N N . CYS B 1 452 ? 136.468 141.384 114.199 1.00 27.89 452 CYS B N 1
ATOM 4272 C CA . CYS B 1 452 ? 136.333 140.319 113.214 1.00 19.13 452 CYS B CA 1
ATOM 4273 C C . CYS B 1 452 ? 137.646 139.556 113.031 1.00 19.28 452 CYS B C 1
ATOM 4274 O O . CYS B 1 452 ? 138.704 140.003 113.449 1.00 20.01 452 CYS B O 1
ATOM 4282 N N . LEU B 1 453 ? 137.578 138.431 112.332 1.00 25.18 453 LEU B N 1
ATOM 4283 C CA . LEU B 1 453 ? 138.698 137.646 111.807 1.00 29.07 453 LEU B CA 1
ATOM 4284 C C . LEU B 1 453 ? 138.472 137.432 110.292 1.00 19.55 453 LEU B C 1
ATOM 4285 O O . LEU B 1 453 ? 137.319 137.503 109.859 1.00 11.08 453 LEU B O 1
ATOM 4301 N N . PRO B 1 454 ? 139.495 137.091 109.488 1.00 29.11 454 PRO B N 1
ATOM 4302 C CA . PRO B 1 454 ? 139.362 136.760 108.065 1.00 30.34 454 PRO B CA 1
ATOM 4303 C C . PRO B 1 454 ? 138.226 135.801 107.665 1.00 28.00 454 PRO B C 1
ATOM 4304 O O . PRO B 1 454 ? 137.740 135.861 106.542 1.00 23.65 454 PRO B O 1
ATOM 4315 N N . TRP B 1 455 ? 137.786 134.908 108.553 1.00 34.38 455 TRP B N 1
ATOM 4316 C CA . TRP B 1 455 ? 136.747 133.911 108.288 1.00 29.28 455 TRP B CA 1
ATOM 4317 C C . TRP B 1 455 ? 135.338 134.345 108.705 1.00 36.16 455 TRP B C 1
ATOM 4318 O O . TRP B 1 455 ? 134.381 133.623 108.441 1.00 34.17 455 TRP B O 1
ATOM 4339 N N . ASN B 1 456 ? 135.188 135.495 109.364 1.00 35.36 456 ASN B N 1
ATOM 4340 C CA . ASN B 1 456 ? 133.955 135.861 110.059 1.00 27.32 456 ASN B CA 1
ATOM 4341 C C . ASN B 1 456 ? 133.379 137.213 109.639 1.00 39.67 456 ASN B C 1
ATOM 4342 O O . ASN B 1 456 ? 132.196 137.290 109.343 1.00 42.82 456 ASN B O 1
ATOM 4352 N N . ASP B 1 457 ? 134.186 138.275 109.594 1.00 39.74 457 ASP B N 1
ATOM 4353 C CA . ASP B 1 457 ? 133.732 139.619 109.188 1.00 33.46 457 ASP B CA 1
ATOM 4354 C C . ASP B 1 457 ? 132.585 140.205 110.045 1.00 34.73 457 ASP B C 1
ATOM 4355 O O . ASP B 1 457 ? 131.928 141.159 109.633 1.00 39.21 457 ASP B O 1
ATOM 4364 N N . GLU B 1 458 ? 132.321 139.644 111.232 1.00 43.59 458 GLU B N 1
ATOM 4365 C CA . GLU B 1 458 ? 131.122 139.892 112.052 1.00 50.24 458 GLU B CA 1
ATOM 4366 C C . GLU B 1 458 ? 131.372 139.644 113.557 1.00 48.71 458 GLU B C 1
ATOM 4367 O O . GLU B 1 458 ? 132.276 138.878 113.895 1.00 50.18 458 GLU B O 1
ATOM 4379 N N . PRO B 1 459 ? 130.536 140.174 114.471 1.00 44.12 459 PRO B N 1
ATOM 4380 C CA . PRO B 1 459 ? 130.397 139.671 115.844 1.00 45.72 459 PRO B CA 1
ATOM 4381 C C . PRO B 1 459 ? 129.683 138.304 115.928 1.00 36.69 459 PRO B C 1
ATOM 4382 O O . PRO B 1 459 ? 128.885 137.953 115.060 1.00 30.11 459 PRO B O 1
ATOM 4393 N N . LEU B 1 460 ? 129.916 137.547 117.004 1.00 27.82 460 LEU B N 1
ATOM 4394 C CA . LEU B 1 460 ? 129.336 136.213 117.221 1.00 31.77 460 LEU B CA 1
ATOM 4395 C C . LEU B 1 460 ? 127.802 136.202 117.253 1.00 39.72 460 LEU B C 1
ATOM 4396 O O . LEU B 1 460 ? 127.167 137.115 117.776 1.00 43.31 460 LEU B O 1
ATOM 4412 N N . ALA B 1 461 ? 127.201 135.108 116.793 1.00 39.96 461 ALA B N 1
ATOM 4413 C CA . ALA B 1 461 ? 125.793 134.792 117.015 1.00 38.36 461 ALA B CA 1
ATOM 4414 C C . ALA B 1 461 ? 125.520 134.358 118.466 1.00 33.85 461 ALA B C 1
ATOM 4415 O O . ALA B 1 461 ? 126.361 133.709 119.099 1.00 28.06 461 ALA B O 1
ATOM 4422 N N . ALA B 1 462 ? 124.321 134.655 118.977 1.00 39.94 462 ALA B N 1
ATOM 4423 C CA . ALA B 1 462 ? 123.982 134.573 120.401 1.00 42.70 462 ALA B CA 1
ATOM 4424 C C . ALA B 1 462 ? 124.079 133.169 121.013 1.00 43.93 462 ALA B C 1
ATOM 4425 O O . ALA B 1 462 ? 124.335 133.043 122.209 1.00 43.93 462 ALA B O 1
ATOM 4432 N N . GLU B 1 463 ? 123.940 132.097 120.237 1.00 32.58 463 GLU B N 1
ATOM 4433 C CA . GLU B 1 463 ? 124.118 130.737 120.759 1.00 23.81 463 GLU B CA 1
ATOM 4434 C C . GLU B 1 463 ? 125.518 130.523 121.372 1.00 30.77 463 GLU B C 1
ATOM 4435 O O . GLU B 1 463 ? 125.666 129.761 122.321 1.00 36.27 463 GLU B O 1
ATOM 4447 N N . THR B 1 464 ? 126.548 131.256 120.938 1.00 38.21 464 THR B N 1
ATOM 4448 C CA . THR B 1 464 ? 127.878 131.182 121.567 1.00 34.23 464 THR B CA 1
ATOM 4449 C C . THR B 1 464 ? 127.902 131.635 123.008 1.00 33.50 464 THR B C 1
ATOM 4450 O O . THR B 1 464 ? 128.816 131.256 123.729 1.00 41.71 464 THR B O 1
ATOM 4461 N N . SER B 1 465 ? 126.916 132.398 123.479 1.00 32.33 465 SER B N 1
ATOM 4462 C CA . SER B 1 465 ? 126.818 132.736 124.900 1.00 37.30 465 SER B CA 1
ATOM 4463 C C . SER B 1 465 ? 126.765 131.480 125.776 1.00 40.44 465 SER B C 1
ATOM 4464 O O . SER B 1 465 ? 127.234 131.501 126.912 1.00 37.24 465 SER B O 1
ATOM 4472 N N . LEU B 1 466 ? 126.265 130.365 125.228 1.00 29.71 466 LEU B N 1
ATOM 4473 C CA . LEU B 1 466 ? 126.144 129.098 125.933 1.00 26.85 466 LEU B CA 1
ATOM 4474 C C . LEU B 1 466 ? 127.489 128.383 126.135 1.00 32.97 466 LEU B C 1
ATOM 4475 O O . LEU B 1 466 ? 127.565 127.479 126.961 1.00 35.29 466 LEU B O 1
ATOM 4491 N N . LEU B 1 467 ? 128.553 128.768 125.415 1.00 30.09 467 LEU B N 1
ATOM 4492 C CA . LEU B 1 467 ? 129.847 128.062 125.420 1.00 24.42 467 LEU B CA 1
ATOM 4493 C C . LEU B 1 467 ? 131.081 128.986 125.388 1.00 19.96 467 LEU B C 1
ATOM 4494 O O . LEU B 1 467 ? 132.132 128.647 124.854 1.00 24.13 467 LEU B O 1
ATOM 4510 N N . LYS B 1 468 ? 130.967 130.178 125.973 1.00 29.02 468 LYS B N 1
ATOM 4511 C CA . LYS B 1 468 ? 131.977 131.242 125.894 1.00 24.93 468 LYS B CA 1
ATOM 4512 C C . LYS B 1 468 ? 133.287 130.949 126.634 1.00 28.12 468 LYS B C 1
ATOM 4513 O O . LYS B 1 468 ? 134.348 131.008 126.033 1.00 38.35 468 LYS B O 1
ATOM 4532 N N . GLU B 1 469 ? 133.247 130.632 127.924 1.00 16.14 469 GLU B N 1
ATOM 4533 C CA . GLU B 1 469 ? 134.342 130.313 128.756 1.00 21.55 469 GLU B CA 1
ATOM 4534 C C . GLU B 1 469 ? 135.124 129.149 128.209 1.00 25.23 469 GLU B C 1
ATOM 4535 O O . GLU B 1 469 ? 136.361 129.110 128.212 1.00 35.52 469 GLU B O 1
ATOM 4547 N N . GLU B 1 470 ? 134.461 128.140 127.753 1.00 18.41 470 GLU B N 1
ATOM 4548 C CA . GLU B 1 470 ? 134.984 126.992 127.128 1.00 13.50 470 GLU B CA 1
ATOM 4549 C C . GLU B 1 470 ? 135.813 127.332 125.918 1.00 19.50 470 GLU B C 1
ATOM 4550 O O . GLU B 1 470 ? 136.926 126.833 125.716 1.00 23.26 470 GLU B O 1
ATOM 4562 N N . LEU B 1 471 ? 135.275 128.194 125.045 1.00 21.42 471 LEU B N 1
ATOM 4563 C CA . LEU B 1 471 ? 135.972 128.675 123.856 1.00 19.12 471 LEU B CA 1
ATOM 4564 C C . LEU B 1 471 ? 137.192 129.521 124.214 1.00 18.26 471 LEU B C 1
ATOM 4565 O O . LEU B 1 471 ? 138.214 129.409 123.541 1.00 21.32 471 LEU B O 1
ATOM 4581 N N . LEU B 1 472 ? 137.136 130.332 125.273 1.00 24.66 472 LEU B N 1
ATOM 4582 C CA . LEU B 1 472 ? 138.199 131.077 125.825 1.00 18.37 472 LEU B CA 1
ATOM 4583 C C . LEU B 1 472 ? 139.345 130.188 126.218 1.00 25.74 472 LEU B C 1
ATOM 4584 O O . LEU B 1 472 ? 140.510 130.394 125.855 1.00 32.65 472 LEU B O 1
ATOM 4600 N N . ARG B 1 473 ? 139.073 129.132 126.903 1.00 23.46 473 ARG B N 1
ATOM 4601 C CA . ARG B 1 473 ? 139.990 128.174 127.380 1.00 17.79 473 ARG B CA 1
ATOM 4602 C C . ARG B 1 473 ? 140.650 127.435 126.253 1.00 16.02 473 ARG B C 1
ATOM 4603 O O . ARG B 1 473 ? 141.872 127.269 126.193 1.00 22.88 473 ARG B O 1
ATOM 4624 N N . VAL B 1 474 ? 139.864 126.953 125.299 1.00 22.97 474 VAL B N 1
ATOM 4625 C CA . VAL B 1 474 ? 140.355 126.264 124.098 1.00 17.55 474 VAL B CA 1
ATOM 4626 C C . VAL B 1 474 ? 141.306 127.151 123.294 1.00 21.20 474 VAL B C 1
ATOM 4627 O O . VAL B 1 474 ? 142.425 126.737 122.994 1.00 29.66 474 VAL B O 1
ATOM 4640 N N . ASN B 1 475 ? 140.924 128.394 122.998 1.00 19.52 475 ASN B N 1
ATOM 4641 C CA . ASN B 1 475 ? 141.746 129.266 122.170 1.00 18.19 475 ASN B CA 1
ATOM 4642 C C . ASN B 1 475 ? 143.020 129.716 122.881 1.00 28.42 475 ASN B C 1
ATOM 4643 O O . ASN B 1 475 ? 144.043 129.833 122.211 1.00 36.86 475 ASN B O 1
ATOM 4654 N N . ARG B 1 476 ? 143.038 129.903 124.214 1.00 23.32 476 ARG B N 1
ATOM 4655 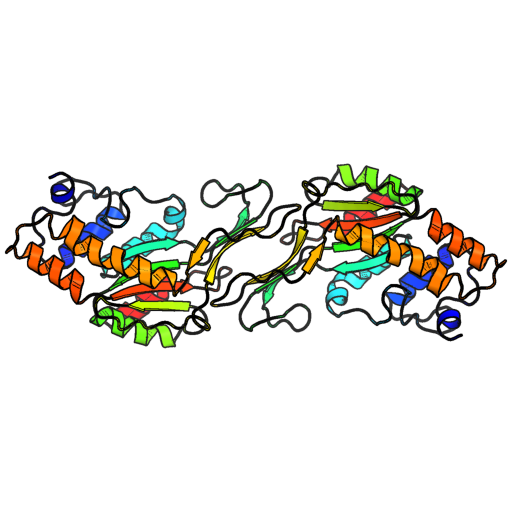C CA . ARG B 1 476 ? 144.181 130.262 124.959 1.00 12.97 476 ARG B CA 1
ATOM 4656 C C . ARG B 1 476 ? 145.300 129.263 124.871 1.00 20.95 476 ARG B C 1
ATOM 4657 O O . ARG B 1 476 ? 146.423 129.552 125.295 1.00 34.94 476 ARG B O 1
ATOM 4678 N N . GLN B 1 477 ? 145.092 128.091 124.377 1.00 22.18 477 GLN B N 1
ATOM 4679 C CA . GLN B 1 477 ? 145.995 127.034 124.156 1.00 19.67 477 GLN B CA 1
ATOM 4680 C C . GLN B 1 477 ? 146.500 126.867 122.748 1.00 22.70 477 GLN B C 1
ATOM 4681 O O . GLN B 1 477 ? 147.354 126.015 122.496 1.00 33.86 477 GLN B O 1
ATOM 4695 N N . GLY B 1 478 ? 146.014 127.573 121.789 1.00 8.71 478 GLY B N 1
ATOM 4696 C CA . GLY B 1 478 ? 146.303 127.468 120.448 1.00 18.43 478 GLY B CA 1
ATOM 4697 C C . GLY B 1 478 ? 145.435 126.728 119.526 1.00 23.22 478 GLY B C 1
ATOM 4698 O O . GLY B 1 478 ? 145.785 126.471 118.371 1.00 29.57 478 GLY B O 1
ATOM 4702 N N . ILE B 1 479 ? 144.293 126.243 120.011 1.00 25.63 479 ILE B N 1
ATOM 4703 C CA . ILE B 1 479 ? 143.260 125.606 119.199 1.00 21.76 479 ILE B CA 1
ATOM 4704 C C . ILE B 1 479 ? 142.410 126.751 118.651 1.00 34.33 479 ILE B C 1
ATOM 4705 O O . ILE B 1 479 ? 141.581 127.308 119.359 1.00 48.32 479 ILE B O 1
ATOM 4721 N N . LEU B 1 480 ? 142.675 127.186 117.427 1.00 45.06 480 LEU B N 1
ATOM 4722 C CA . LEU B 1 480 ? 142.128 128.430 116.906 1.00 41.25 480 LEU B CA 1
ATOM 4723 C C . LEU B 1 480 ? 140.774 128.203 116.255 1.00 34.71 480 LEU B C 1
ATOM 4724 O O . LEU B 1 480 ? 140.687 127.880 115.077 1.00 39.93 480 LEU B O 1
ATOM 4740 N N . THR B 1 481 ? 139.699 128.333 117.023 1.00 22.84 481 THR B N 1
ATOM 4741 C CA . THR B 1 481 ? 138.340 128.100 116.548 1.00 25.33 481 THR B CA 1
ATOM 4742 C C . THR B 1 481 ? 137.848 129.204 115.619 1.00 35.98 481 THR B C 1
ATOM 4743 O O . THR B 1 481 ? 137.923 130.369 115.992 1.00 45.95 481 THR B O 1
ATOM 4754 N N . ILE B 1 482 ? 137.286 128.858 114.455 1.00 31.32 482 ILE B N 1
ATOM 4755 C CA . ILE B 1 482 ? 136.677 129.768 113.468 1.00 22.59 482 ILE B CA 1
ATOM 4756 C C . ILE B 1 482 ? 135.173 129.553 113.275 1.00 37.36 482 ILE B C 1
ATOM 4757 O O . ILE B 1 482 ? 134.539 130.333 112.568 1.00 45.17 482 ILE B O 1
ATOM 4773 N N . ASN B 1 483 ? 134.581 128.503 113.849 1.00 35.13 483 ASN B N 1
ATOM 4774 C CA . ASN B 1 483 ? 133.148 128.240 113.784 1.00 28.65 483 ASN B CA 1
ATOM 4775 C C . ASN B 1 483 ? 132.785 127.262 114.922 1.00 21.21 483 ASN B C 1
ATOM 4776 O O . ASN B 1 483 ? 133.633 126.489 115.369 1.00 18.06 483 ASN B O 1
ATOM 4787 N N . SER B 1 484 ? 131.561 127.298 115.444 1.00 23.06 484 SER B N 1
ATOM 4788 C CA . SER B 1 484 ? 131.164 126.529 116.634 1.00 13.73 484 SER B CA 1
ATOM 4789 C C . SER B 1 484 ? 129.656 126.349 116.763 1.00 16.18 484 SER B C 1
ATOM 4790 O O . SER B 1 484 ? 128.880 127.019 116.094 1.00 29.88 484 SER B O 1
ATOM 4798 N N . GLN B 1 485 ? 129.211 125.439 117.624 1.00 19.12 485 GLN B N 1
ATOM 4799 C CA . GLN B 1 485 ? 127.792 125.282 117.919 1.00 30.13 485 GLN B CA 1
ATOM 4800 C C . GLN B 1 485 ? 127.583 124.581 119.261 1.00 29.24 485 GLN B C 1
ATOM 4801 O O . GLN B 1 485 ? 128.268 123.588 119.516 1.00 27.14 485 GLN B O 1
ATOM 4815 N N . PRO B 1 486 ? 126.645 125.027 120.106 1.00 20.86 486 PRO B N 1
ATOM 4816 C CA . PRO B 1 486 ? 126.240 124.274 121.275 1.00 25.98 486 PRO B CA 1
ATOM 4817 C C . PRO B 1 486 ? 125.358 123.084 120.870 1.00 20.91 486 PRO B C 1
ATOM 4818 O O . PRO B 1 486 ? 124.712 123.117 119.835 1.00 26.45 486 PRO B O 1
ATOM 4829 N N . ASN B 1 487 ? 125.300 122.012 121.659 1.00 7.54 487 ASN B N 1
ATOM 4830 C CA . ASN B 1 487 ? 124.257 121.007 121.480 1.00 8.59 487 ASN B CA 1
ATOM 4831 C C . ASN B 1 487 ? 122.952 121.483 122.113 1.00 21.14 487 ASN B C 1
ATOM 4832 O O . ASN B 1 487 ? 122.956 122.039 123.206 1.00 22.19 487 ASN B O 1
ATOM 4843 N N . ILE B 1 488 ? 121.835 121.223 121.440 1.00 25.74 488 ILE B N 1
ATOM 4844 C CA . ILE B 1 488 ? 120.486 121.607 121.851 1.00 19.36 488 ILE B CA 1
ATOM 4845 C C . ILE B 1 488 ? 119.598 120.372 121.744 1.00 26.83 488 ILE B C 1
ATOM 4846 O O . ILE B 1 488 ? 119.512 119.755 120.684 1.00 37.76 488 ILE B O 1
ATOM 4862 N N . ASN B 1 489 ? 118.918 120.015 122.826 1.00 21.01 489 ASN B N 1
ATOM 4863 C CA . ASN B 1 489 ? 118.132 118.792 122.938 1.00 15.71 489 ASN B CA 1
ATOM 4864 C C . ASN B 1 489 ? 116.626 119.078 122.872 1.00 18.73 489 ASN B C 1
ATOM 4865 O O . ASN B 1 489 ? 115.899 118.873 123.841 1.00 22.69 489 ASN B O 1
ATOM 4876 N N . GLY B 1 490 ? 116.148 119.585 121.738 1.00 23.15 490 GLY B N 1
ATOM 4877 C CA . GLY B 1 490 ? 114.716 119.733 121.493 1.00 26.33 490 GLY B CA 1
ATOM 4878 C C . GLY B 1 490 ? 114.096 120.838 122.324 1.00 19.44 490 GLY B C 1
ATOM 4879 O O . GLY B 1 490 ? 113.124 120.613 123.041 1.00 27.07 490 GLY B O 1
ATOM 4883 N N . LYS B 1 491 ? 114.684 122.029 122.261 1.00 19.03 491 LYS B N 1
ATOM 4884 C CA . LYS B 1 491 ? 114.246 123.225 122.857 1.00 22.80 491 LYS B CA 1
ATOM 4885 C C . LYS B 1 491 ? 113.085 123.839 122.129 1.00 14.45 491 LYS B C 1
ATOM 4886 O O . LYS B 1 491 ? 112.954 12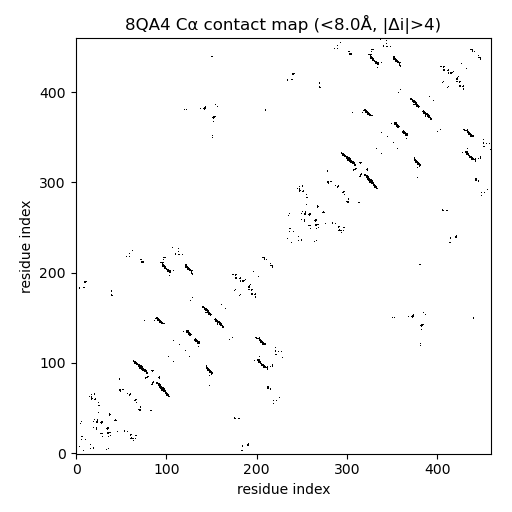3.634 120.920 1.00 25.13 491 LYS B O 1
ATOM 4905 N N . PRO B 1 492 ? 112.230 124.608 122.793 1.00 0.00 492 PRO B N 1
ATOM 4906 C CA . PRO B 1 492 ? 111.159 125.283 122.104 1.00 11.78 492 PRO B CA 1
ATOM 4907 C C . PRO B 1 492 ? 111.610 126.022 120.877 1.00 16.79 492 PRO B C 1
ATOM 4908 O O . PRO B 1 492 ? 112.615 126.729 120.938 1.00 37.11 492 PRO B O 1
ATOM 4919 N N . SER B 1 493 ? 110.958 125.939 119.786 1.00 15.52 493 SER B N 1
ATOM 4920 C CA . SER B 1 493 ? 111.257 126.604 118.575 1.00 10.57 493 SER B CA 1
ATOM 4921 C C . SER B 1 493 ? 111.061 128.060 118.628 1.00 15.25 493 SER B C 1
ATOM 4922 O O . SER B 1 493 ? 111.243 128.719 117.605 1.00 24.51 493 SER B O 1
ATOM 4930 N N . SER B 1 494 ? 110.644 128.639 119.702 1.00 29.45 494 SER B N 1
ATOM 4931 C CA . SER B 1 494 ? 110.439 130.006 119.991 1.00 32.85 494 SER B CA 1
ATOM 4932 C C . SER B 1 494 ? 111.503 130.650 120.832 1.00 34.21 494 SER B C 1
ATOM 4933 O O . SER B 1 494 ? 111.412 131.841 121.146 1.00 34.64 494 SER B O 1
ATOM 4941 N N . ASP B 1 495 ? 112.486 129.950 121.273 1.00 35.20 495 ASP B N 1
ATOM 4942 C CA . ASP B 1 495 ? 113.596 130.391 122.019 1.00 29.18 495 ASP B CA 1
ATOM 4943 C C . ASP B 1 495 ? 114.320 131.481 121.275 1.00 26.40 495 ASP B C 1
ATOM 4944 O O . ASP B 1 495 ? 114.727 131.221 120.135 1.00 15.07 495 ASP B O 1
ATOM 4953 N N . PRO B 1 496 ? 114.525 132.710 121.792 1.00 37.14 496 PRO B N 1
ATOM 4954 C CA . PRO B 1 496 ? 115.202 133.762 121.030 1.00 35.76 496 PRO B CA 1
ATOM 4955 C C . PRO B 1 496 ? 116.680 133.475 120.744 1.00 37.60 496 PRO B C 1
ATOM 4956 O O . PRO B 1 496 ? 117.214 133.972 119.754 1.00 39.49 496 PRO B O 1
ATOM 4967 N N . ILE B 1 497 ? 117.349 132.673 121.575 1.00 36.77 497 ILE B N 1
ATOM 4968 C CA . ILE B 1 497 ? 118.747 132.277 121.362 1.00 28.45 497 ILE B CA 1
ATOM 4969 C C . ILE B 1 497 ? 118.848 131.271 120.205 1.00 34.77 497 ILE B C 1
ATOM 4970 O O . ILE B 1 497 ? 119.540 131.522 119.222 1.00 39.55 497 ILE B O 1
ATOM 4986 N N . VAL B 1 498 ? 118.135 130.146 120.307 1.00 32.51 498 VAL B N 1
ATOM 4987 C CA . VAL B 1 498 ? 118.315 128.984 119.420 1.00 25.64 498 VAL B CA 1
ATOM 4988 C C . VAL B 1 498 ? 117.134 128.683 118.506 1.00 32.60 498 VAL B C 1
ATOM 4989 O O . VAL B 1 498 ? 117.350 128.076 117.465 1.00 33.54 498 VAL B O 1
ATOM 5002 N N . GLY B 1 499 ? 115.909 129.104 118.826 1.00 30.87 499 GLY B N 1
ATOM 5003 C CA . GLY B 1 499 ? 114.770 128.867 118.098 1.00 31.08 499 GLY B CA 1
ATOM 5004 C C . GLY B 1 499 ? 114.767 129.355 116.706 1.00 32.41 499 GLY B C 1
ATOM 5005 O O . GLY B 1 499 ? 115.408 130.365 116.419 1.00 29.29 499 GLY B O 1
ATOM 5009 N N . TRP B 1 500 ? 114.076 128.681 115.790 1.00 34.93 500 TRP B N 1
ATOM 5010 C CA . TRP B 1 500 ? 113.891 129.088 114.395 1.00 35.94 500 TRP B CA 1
ATOM 5011 C C . TRP B 1 500 ? 112.700 128.344 113.773 1.00 30.18 500 TRP B C 1
ATOM 5012 O O . TRP B 1 500 ? 112.214 127.365 114.339 1.00 24.98 500 TRP B O 1
ATOM 5033 N N . GLY B 1 501 ? 112.235 128.802 112.609 1.00 33.88 501 GLY B N 1
ATOM 5034 C CA . GLY B 1 501 ? 111.148 128.167 111.865 1.00 27.52 501 GLY B CA 1
ATOM 5035 C C . GLY B 1 501 ? 109.758 128.457 112.433 1.00 29.67 501 GLY B C 1
ATOM 5036 O O . GLY B 1 501 ? 109.594 129.389 113.228 1.00 27.61 501 GLY B O 1
ATOM 5040 N N . PRO B 1 502 ? 108.740 127.691 112.005 1.00 24.10 502 PRO B N 1
ATOM 5041 C CA . PRO B 1 502 ? 107.369 127.795 112.494 1.00 17.56 502 PRO B CA 1
ATOM 5042 C C . PRO B 1 502 ? 107.261 127.775 114.022 1.00 19.89 502 PRO B C 1
ATOM 5043 O O . PRO B 1 502 ? 108.088 127.177 114.703 1.00 31.35 502 PRO B O 1
ATOM 5054 N N . SER B 1 503 ? 106.239 128.400 114.596 1.00 18.87 503 SER B N 1
ATOM 5055 C CA . SER B 1 503 ? 106.044 128.389 116.050 1.00 20.79 503 SER B CA 1
ATOM 5056 C C . SER B 1 503 ? 105.476 127.058 116.565 1.00 20.74 503 SER B C 1
ATOM 5057 O O . SER B 1 503 ? 104.802 126.328 115.849 1.00 18.64 503 SER B O 1
ATOM 5065 N N . GLY B 1 504 ? 105.727 126.736 117.831 1.00 24.20 504 GLY B N 1
ATOM 5066 C CA . GLY B 1 504 ? 105.173 125.572 118.529 1.00 20.79 504 GLY B CA 1
ATOM 5067 C C . GLY B 1 504 ? 105.884 124.250 118.260 1.00 16.91 504 GLY B C 1
ATOM 5068 O O . GLY B 1 504 ? 105.437 123.214 118.740 1.00 23.58 504 GLY B O 1
ATOM 5072 N N . GLY B 1 505 ? 106.978 124.256 117.507 1.00 22.58 505 GLY B N 1
ATOM 5073 C CA . GLY B 1 505 ? 107.814 123.081 117.273 1.00 19.71 505 GLY B CA 1
ATOM 5074 C C . GLY B 1 505 ? 108.925 122.903 118.298 1.00 13.14 505 GLY B C 1
ATOM 5075 O O . GLY B 1 505 ? 108.960 123.554 119.341 1.00 22.28 505 GLY B O 1
ATOM 5079 N N . TYR B 1 506 ? 109.886 122.063 117.939 1.00 8.96 506 TYR B N 1
ATOM 5080 C CA . TYR B 1 506 ? 111.122 121.814 118.666 1.00 12.70 506 TYR B CA 1
ATOM 5081 C C . TYR B 1 506 ? 112.320 121.920 117.709 1.00 18.11 506 TYR B C 1
ATOM 5082 O O . TYR B 1 506 ? 112.190 121.658 116.521 1.00 23.28 506 TYR B O 1
ATOM 5100 N N . VAL B 1 507 ? 113.461 122.331 118.249 1.00 17.74 507 VAL B N 1
ATOM 5101 C CA . VAL B 1 507 ? 114.709 122.533 117.521 1.00 8.81 507 VAL B CA 1
ATOM 5102 C C . VAL B 1 507 ? 115.861 121.856 118.242 1.00 19.17 507 VAL B C 1
ATOM 5103 O O . VAL B 1 507 ? 115.900 121.790 119.469 1.00 2.99 507 VAL B O 1
ATOM 5116 N N . PHE B 1 508 ? 116.791 121.320 117.465 1.00 31.23 508 PHE B N 1
ATOM 5117 C CA . PHE B 1 508 ? 117.864 120.451 117.913 1.00 25.00 508 PHE B CA 1
ATOM 5118 C C . PHE B 1 508 ? 119.184 120.836 117.257 1.00 25.21 508 PHE B C 1
ATOM 5119 O O . PHE B 1 508 ? 119.214 121.270 116.108 1.00 32.15 508 PHE B O 1
ATOM 5136 N N . GLN B 1 509 ? 120.282 120.626 117.976 1.00 25.02 509 GLN B N 1
ATOM 5137 C CA . GLN B 1 509 ? 121.634 120.790 117.464 1.00 15.88 509 GLN B CA 1
ATOM 5138 C C . GLN B 1 509 ? 122.568 119.719 118.041 1.00 16.50 509 GLN B C 1
ATOM 5139 O O . GLN B 1 509 ? 122.503 119.444 119.234 1.00 7.84 509 GLN B O 1
ATOM 5153 N N . LYS B 1 510 ? 123.510 119.230 117.231 1.00 24.19 510 LYS B N 1
ATOM 5154 C CA . LYS B 1 510 ? 124.767 118.602 117.685 1.00 19.67 510 LYS B CA 1
ATOM 5155 C C . LYS B 1 510 ? 125.811 119.653 118.056 1.00 15.71 510 LYS B C 1
ATOM 5156 O O . LYS B 1 510 ? 125.848 120.724 117.458 1.00 13.89 510 LYS B O 1
ATOM 5175 N N . ALA B 1 511 ? 126.697 119.347 118.996 1.00 18.86 511 ALA B N 1
ATOM 5176 C CA . ALA B 1 511 ? 127.843 120.208 119.238 1.00 18.53 511 ALA B CA 1
ATOM 5177 C C . ALA B 1 511 ? 128.874 120.032 118.127 1.00 27.06 511 ALA B C 1
ATOM 5178 O O . ALA B 1 511 ? 129.194 118.925 117.695 1.00 25.09 511 ALA B O 1
ATOM 5185 N N . TYR B 1 512 ? 129.400 121.161 117.685 1.00 22.53 512 TYR B N 1
ATOM 5186 C CA . TYR B 1 512 ? 130.313 121.278 116.565 1.00 7.13 512 TYR B CA 1
ATOM 5187 C C . TYR B 1 512 ? 131.437 122.239 116.918 1.00 24.01 512 TYR B C 1
ATOM 5188 O O . TYR B 1 512 ? 131.198 123.243 117.590 1.00 39.46 512 TYR B O 1
ATOM 5206 N N . LEU B 1 513 ? 132.653 121.947 116.459 1.00 26.87 513 LEU B N 1
ATOM 5207 C CA . LEU B 1 513 ? 133.799 122.832 116.592 1.00 19.40 513 LEU B CA 1
ATOM 5208 C C . LEU B 1 513 ? 134.700 122.785 115.357 1.00 10.71 513 LEU B C 1
ATOM 5209 O O . LEU B 1 513 ? 135.114 121.731 114.906 1.00 10.95 513 LEU B O 1
ATOM 5225 N N . GLU B 1 514 ? 135.018 123.949 114.817 1.00 27.18 514 GLU B N 1
ATOM 5226 C CA . GLU B 1 514 ? 135.863 124.160 113.642 1.00 17.37 514 GLU B CA 1
ATOM 5227 C C . GLU B 1 514 ? 137.078 124.992 114.028 1.00 22.47 514 GLU B C 1
ATOM 5228 O O . GLU B 1 514 ? 136.909 126.084 114.563 1.00 38.53 514 GLU B O 1
ATOM 5240 N N . PHE B 1 515 ? 138.293 124.517 113.775 1.00 18.10 515 PHE B N 1
ATOM 5241 C CA . PHE B 1 515 ? 139.493 125.180 114.248 1.00 20.10 515 PHE B CA 1
ATOM 5242 C C . PHE B 1 515 ? 140.757 124.872 113.449 1.00 24.42 515 PHE B C 1
ATOM 5243 O O . PHE B 1 515 ? 140.904 123.786 112.922 1.00 33.60 515 PHE B O 1
ATOM 5260 N N . PHE B 1 516 ? 141.727 125.780 113.413 1.00 37.46 516 PHE B N 1
ATOM 5261 C CA . PHE B 1 516 ? 143.084 125.484 112.963 1.00 27.83 516 PHE B CA 1
ATOM 5262 C C . PHE B 1 516 ? 143.960 125.018 114.121 1.00 33.55 516 PHE B C 1
ATOM 5263 O O . PHE B 1 516 ? 143.763 125.399 115.267 1.00 50.56 516 PHE B O 1
ATOM 5280 N N . THR B 1 517 ? 144.972 124.214 113.833 1.00 19.87 517 THR B N 1
ATOM 5281 C CA . THR B 1 517 ? 145.870 123.595 114.815 1.00 23.66 517 THR B CA 1
ATOM 5282 C C . THR B 1 517 ? 147.282 123.515 114.269 1.00 36.98 517 THR B C 1
ATOM 5283 O O . THR B 1 517 ? 147.462 123.415 113.063 1.00 49.56 517 THR B O 1
ATOM 5294 N N . SER B 1 518 ? 148.293 123.506 115.131 1.00 26.97 518 SER B N 1
ATOM 5295 C CA . SER B 1 518 ? 149.658 123.169 114.719 1.00 34.33 518 SER B CA 1
ATOM 5296 C C . SER B 1 518 ? 149.769 121.672 114.406 1.00 23.65 518 SER B C 1
ATOM 5297 O O . SER B 1 518 ? 148.977 120.893 114.928 1.00 27.81 518 SER B O 1
ATOM 5305 N N . ARG B 1 519 ? 150.720 121.227 113.572 1.00 14.12 519 ARG B N 1
ATOM 5306 C CA . ARG B 1 519 ? 150.893 119.796 113.259 1.00 22.80 519 ARG B CA 1
ATOM 5307 C C . ARG B 1 519 ? 151.081 118.947 114.511 1.00 36.49 519 ARG B C 1
ATOM 5308 O O . ARG B 1 519 ? 150.546 117.851 114.613 1.00 43.50 519 ARG B O 1
ATOM 5329 N N . GLU B 1 520 ? 151.796 119.476 115.488 1.00 35.69 520 GLU B N 1
ATOM 5330 C CA . GLU B 1 520 ? 152.021 118.870 116.781 1.00 29.81 520 GLU B CA 1
ATOM 5331 C C . GLU B 1 520 ? 150.701 118.658 117.527 1.00 34.00 520 GLU B C 1
ATOM 5332 O O . GLU B 1 520 ? 150.386 117.536 117.920 1.00 30.35 520 GLU B O 1
ATOM 5344 N N . THR B 1 521 ? 149.860 119.694 117.637 1.00 34.70 521 THR B N 1
ATOM 5345 C CA . THR B 1 521 ? 148.524 119.581 118.239 1.00 22.43 521 THR B CA 1
ATOM 5346 C C . THR B 1 521 ? 147.569 118.720 117.406 1.00 25.48 521 THR B C 1
ATOM 5347 O O . THR B 1 521 ? 146.759 118.006 117.984 1.00 34.21 521 THR B O 1
ATOM 5358 N N . ALA B 1 522 ? 147.669 118.701 116.078 1.00 23.95 522 ALA B N 1
ATOM 5359 C CA . ALA B 1 522 ? 146.893 117.808 115.220 1.00 14.73 522 ALA B CA 1
ATOM 5360 C C . ALA B 1 522 ? 147.228 116.334 115.469 1.00 19.66 522 ALA B C 1
ATOM 5361 O O . ALA B 1 522 ? 146.325 115.512 115.598 1.00 41.17 522 ALA B O 1
ATOM 5368 N N . GLU B 1 523 ? 148.508 115.982 115.588 1.00 31.00 523 GLU B N 1
ATOM 5369 C CA . GLU B 1 523 ? 148.932 114.624 115.934 1.00 35.68 523 GLU B CA 1
ATOM 5370 C C . GLU B 1 523 ? 148.457 114.215 117.338 1.00 32.57 523 GLU B C 1
ATOM 5371 O O . GLU B 1 523 ? 147.998 113.090 117.524 1.00 28.57 523 GLU B O 1
ATOM 5383 N N . ALA B 1 524 ? 148.491 115.125 118.318 1.00 26.00 524 ALA B N 1
ATOM 5384 C CA . ALA B 1 524 ? 147.946 114.879 119.648 1.00 13.87 524 ALA B CA 1
ATOM 5385 C C . ALA B 1 524 ? 146.428 114.699 119.623 1.00 18.03 524 ALA B C 1
ATOM 5386 O O . ALA B 1 524 ? 145.885 113.893 120.370 1.00 35.06 524 ALA B O 1
ATOM 5393 N N . LEU B 1 525 ? 145.719 115.398 118.742 1.00 21.06 525 LEU B N 1
ATOM 5394 C CA . LEU B 1 525 ? 144.282 115.249 118.588 1.00 17.47 525 LEU B CA 1
ATOM 5395 C C . LEU B 1 525 ? 143.922 113.940 117.898 1.00 12.90 525 LEU B C 1
ATOM 5396 O O . LEU B 1 525 ? 143.079 113.230 118.421 1.00 22.28 525 LEU B O 1
ATOM 5412 N N . LEU B 1 526 ? 144.580 113.551 116.806 1.00 11.99 526 LEU B N 1
ATOM 5413 C CA . LEU B 1 526 ? 144.384 112.237 116.185 1.00 12.20 526 LEU B CA 1
ATOM 5414 C C . LEU B 1 526 ? 144.616 111.093 117.176 1.00 20.87 526 LEU B C 1
ATOM 5415 O O . LEU B 1 526 ? 143.853 110.133 117.218 1.00 23.66 526 LEU B O 1
ATOM 5431 N N . GLN B 1 527 ? 145.638 111.201 118.016 1.00 31.21 527 GLN B N 1
ATOM 5432 C CA . GLN B 1 527 ? 145.897 110.231 119.073 1.00 22.80 527 GLN B CA 1
ATOM 5433 C C . GLN B 1 527 ? 144.761 110.164 120.111 1.00 20.00 527 GLN B C 1
ATOM 5434 O O . GLN B 1 527 ? 144.358 109.071 120.501 1.00 24.29 527 GLN B O 1
ATOM 5448 N N . VAL B 1 528 ? 144.203 111.299 120.537 1.00 25.42 528 VAL B N 1
ATOM 5449 C CA . VAL B 1 528 ? 143.090 111.347 121.501 1.00 19.08 528 VAL B CA 1
ATOM 5450 C C . VAL B 1 528 ? 141.740 110.984 120.886 1.00 19.58 528 VAL B C 1
ATOM 5451 O O . VAL B 1 528 ? 140.906 110.384 121.554 1.00 23.90 528 VAL B O 1
ATOM 5464 N N . LEU B 1 529 ? 141.496 111.251 119.610 1.00 23.85 529 LEU B N 1
ATOM 5465 C CA . LEU B 1 529 ? 140.234 110.903 118.962 1.00 18.99 529 LEU B CA 1
ATOM 5466 C C . LEU B 1 529 ? 139.962 109.391 118.911 1.00 21.01 529 LEU B C 1
ATOM 5467 O O . LEU B 1 529 ? 138.806 108.996 118.805 1.00 22.94 529 LEU B O 1
ATOM 5483 N N . LYS B 1 530 ? 140.967 108.525 119.099 1.00 29.26 530 LYS B N 1
ATOM 5484 C CA . LYS B 1 530 ? 140.789 107.071 119.268 1.00 25.61 530 LYS B CA 1
ATOM 5485 C C . LYS B 1 530 ? 139.894 106.702 120.456 1.00 20.43 530 LYS B C 1
ATOM 5486 O O . LYS B 1 530 ? 139.167 105.711 120.404 1.00 25.98 530 LYS B O 1
ATOM 5505 N N . LYS B 1 531 ? 139.903 107.519 121.508 1.00 26.97 531 LYS B N 1
ATOM 5506 C CA . LYS B 1 531 ? 139.045 107.368 122.692 1.00 25.22 531 LYS B CA 1
ATOM 5507 C C . LYS B 1 531 ? 137.577 107.705 122.409 1.00 32.33 531 LYS B C 1
ATOM 5508 O O . LYS B 1 531 ? 136.702 107.172 123.087 1.00 37.28 531 LYS B O 1
ATOM 5527 N N . TYR B 1 532 ? 137.290 108.547 121.414 1.00 22.50 532 TYR B N 1
ATOM 5528 C CA . TYR B 1 532 ? 135.958 109.102 121.126 1.00 8.09 532 TYR B CA 1
ATOM 5529 C C . TYR B 1 532 ? 135.420 108.705 119.741 1.00 17.49 532 TYR B C 1
ATOM 5530 O O . TYR B 1 532 ? 134.464 109.298 119.259 1.00 31.69 532 TYR B O 1
ATOM 5548 N N . GLU B 1 533 ? 136.007 107.698 119.096 1.00 20.63 533 GLU B N 1
ATOM 5549 C CA . GLU B 1 533 ? 135.885 107.428 117.656 1.00 16.17 533 GLU B CA 1
ATOM 5550 C C . GLU B 1 533 ? 134.449 107.406 117.125 1.00 21.86 533 GLU B C 1
ATOM 5551 O O . GLU B 1 533 ? 134.139 108.058 116.132 1.00 29.73 533 GLU B O 1
ATOM 5563 N N . LEU B 1 534 ? 133.562 106.652 117.774 1.00 22.74 534 LEU B N 1
ATOM 5564 C CA . LEU B 1 534 ? 132.182 106.500 117.313 1.00 14.54 534 LEU B CA 1
ATOM 5565 C C . LEU B 1 534 ? 131.307 107.717 117.648 1.00 15.25 534 LEU B C 1
ATOM 5566 O O . LEU B 1 534 ? 130.420 108.073 116.872 1.00 20.78 534 LEU B O 1
ATOM 5582 N N . ARG B 1 535 ? 131.575 108.382 118.780 1.00 22.27 535 ARG B N 1
ATOM 5583 C CA . ARG B 1 535 ? 130.810 109.539 119.248 1.00 14.43 535 ARG B CA 1
ATOM 5584 C C . ARG B 1 535 ? 131.134 110.790 118.430 1.00 23.63 535 ARG B C 1
ATOM 5585 O O . ARG B 1 535 ? 130.216 111.521 118.063 1.00 26.61 535 ARG B O 1
ATOM 5606 N N . VAL B 1 536 ? 132.406 111.027 118.108 1.00 24.47 536 VAL B N 1
ATOM 5607 C CA . VAL B 1 536 ? 132.862 112.257 117.460 1.00 11.69 536 VAL B CA 1
ATOM 5608 C C . VAL B 1 536 ? 133.262 112.019 116.016 1.00 14.98 536 VAL B C 1
ATOM 5609 O O . VAL B 1 536 ? 134.236 111.337 115.715 1.00 8.69 536 VAL B O 1
ATOM 5622 N N . ASN B 1 537 ? 132.562 112.662 115.090 1.00 24.39 537 ASN B N 1
ATOM 5623 C CA . ASN B 1 537 ? 133.033 112.783 113.725 1.00 16.23 537 ASN B CA 1
ATOM 5624 C C . ASN B 1 537 ? 134.127 113.829 113.654 1.00 22.81 537 ASN B C 1
ATOM 5625 O O . ASN B 1 537 ? 133.964 114.933 114.158 1.00 21.71 537 ASN B O 1
ATOM 5636 N N . TYR B 1 538 ? 135.216 113.513 112.973 1.00 31.10 538 TYR B N 1
ATOM 5637 C CA . TYR B 1 538 ? 136.365 114.391 112.847 1.00 21.10 538 TYR B CA 1
ATOM 5638 C C . TYR B 1 538 ? 136.826 114.497 111.410 1.00 8.32 538 TYR B C 1
ATOM 5639 O O . TYR B 1 538 ? 136.634 113.587 110.614 1.00 16.45 538 TYR B O 1
ATOM 5657 N N . HIS B 1 539 ? 137.464 115.603 111.073 1.00 19.97 539 HIS B N 1
ATOM 5658 C CA . HIS B 1 539 ? 137.987 115.863 109.746 1.00 18.81 539 HIS B CA 1
ATOM 5659 C C . HIS B 1 539 ? 139.171 116.818 109.875 1.00 24.62 539 HIS B C 1
ATOM 5660 O O . HIS B 1 539 ? 138.980 117.970 110.233 1.00 27.98 539 HIS B O 1
ATOM 5674 N N . LEU B 1 540 ? 140.384 116.335 109.625 1.00 20.93 540 LEU B N 1
ATOM 5675 C CA . LEU B 1 540 ? 141.620 117.114 109.606 1.00 0.00 540 LEU B CA 1
ATOM 5676 C C . LEU B 1 540 ? 142.095 117.248 108.168 1.00 4.28 540 LEU B C 1
ATOM 5677 O O . LEU B 1 540 ? 142.048 116.278 107.424 1.00 34.32 540 LEU B O 1
ATOM 5693 N N . VAL B 1 541 ? 142.582 118.408 107.756 1.00 7.34 541 VAL B N 1
ATOM 5694 C CA . VAL B 1 541 ? 143.234 118.578 106.451 1.00 18.46 541 VAL B CA 1
ATOM 5695 C C . VAL B 1 541 ? 144.281 119.693 106.484 1.00 21.52 541 VAL B C 1
ATOM 5696 O O . VAL B 1 541 ? 144.218 120.594 107.321 1.00 22.91 541 VAL B O 1
ATOM 5709 N N . ASN B 1 542 ? 145.244 119.659 105.563 1.00 16.58 542 ASN B N 1
ATOM 5710 C CA . ASN B 1 542 ? 146.246 120.707 105.382 1.00 22.04 542 ASN B CA 1
ATOM 5711 C C . ASN B 1 542 ? 146.427 121.084 103.906 1.00 16.08 542 ASN B C 1
ATOM 5712 O O . ASN B 1 542 ? 145.883 120.445 103.014 1.00 24.90 542 ASN B O 1
ATOM 5723 N N . VAL B 1 543 ? 147.179 122.137 103.619 1.00 13.93 543 VAL B N 1
ATOM 5724 C CA . VAL B 1 543 ? 147.269 122.703 102.262 1.00 17.46 543 VAL B CA 1
ATOM 5725 C C . VAL B 1 543 ? 147.806 121.754 101.180 1.00 25.12 543 VAL B C 1
ATOM 5726 O O . VAL B 1 543 ? 147.475 121.921 100.004 1.00 31.65 543 VAL B O 1
ATOM 5739 N N . LYS B 1 544 ? 148.594 120.735 101.543 1.00 23.47 544 LYS B N 1
ATOM 5740 C CA . LYS B 1 544 ? 149.098 119.701 100.616 1.00 22.08 544 LYS B CA 1
ATOM 5741 C C . LYS B 1 544 ? 148.115 118.547 100.354 1.00 30.34 544 LYS B C 1
ATOM 5742 O O . LYS B 1 544 ? 148.465 117.591 99.664 1.00 32.47 544 LYS B O 1
ATOM 5761 N N . GLY B 1 545 ? 146.919 118.564 100.946 1.00 23.39 545 GLY B N 1
ATOM 5762 C CA . GLY B 1 545 ? 146.052 117.388 101.087 1.00 18.93 545 GLY B CA 1
ATOM 5763 C C . GLY B 1 545 ? 146.140 116.806 102.497 1.00 19.08 545 GLY B C 1
ATOM 5764 O O . GLY B 1 545 ? 145.802 117.498 103.450 1.00 23.44 545 GLY B O 1
ATOM 5768 N N . GLU B 1 546 ? 146.568 115.555 102.663 1.00 26.37 546 GLU B N 1
ATOM 5769 C CA . GLU B 1 546 ? 146.543 114.832 103.952 1.00 24.00 546 GLU B CA 1
ATOM 5770 C C . GLU B 1 546 ? 145.169 114.944 104.637 1.00 24.30 546 GLU B C 1
ATOM 5771 O O . GLU B 1 546 ? 145.041 115.222 105.826 1.00 29.92 546 GLU B O 1
ATOM 5783 N N . ASN B 1 547 ? 144.103 114.780 103.853 1.00 22.09 547 ASN B N 1
ATOM 5784 C CA . ASN B 1 547 ? 142.747 114.727 104.371 1.00 12.43 547 ASN B CA 1
ATOM 5785 C C . ASN B 1 547 ? 142.564 113.436 105.175 1.00 25.31 547 ASN B C 1
ATOM 5786 O O . ASN B 1 547 ? 142.661 112.350 104.605 1.00 39.74 547 ASN B O 1
ATOM 5797 N N . ILE B 1 548 ? 142.272 113.549 106.471 1.00 13.96 548 ILE B N 1
ATOM 5798 C CA . ILE B 1 548 ? 141.917 112.429 107.340 1.00 14.79 548 ILE B CA 1
ATOM 5799 C C . ILE B 1 548 ? 140.525 112.667 107.938 1.00 19.41 548 ILE B C 1
ATOM 5800 O O . ILE B 1 548 ? 140.288 113.661 108.616 1.00 25.99 548 ILE B O 1
ATOM 5816 N N . THR B 1 549 ? 139.592 111.736 107.756 1.00 25.38 549 THR B N 1
ATOM 5817 C CA . THR B 1 549 ? 138.265 111.780 108.378 1.00 20.18 549 THR B CA 1
ATOM 5818 C C . THR B 1 549 ? 137.677 110.397 108.603 1.00 19.95 549 THR B C 1
ATOM 5819 O O . THR B 1 549 ? 137.893 109.491 107.811 1.00 34.13 549 THR B O 1
ATOM 5830 N N . ASN B 1 550 ? 136.867 110.251 109.652 1.00 16.62 550 ASN B N 1
ATOM 5831 C CA . ASN B 1 550 ? 136.027 109.085 109.919 1.00 22.80 550 ASN B CA 1
ATOM 5832 C C . ASN B 1 550 ? 134.588 109.215 109.361 1.00 23.01 550 ASN B C 1
ATOM 5833 O O . ASN B 1 550 ? 133.653 108.644 109.908 1.00 27.31 550 ASN B O 1
ATOM 5844 N N . ALA B 1 551 ? 134.359 110.010 108.322 1.00 22.13 551 ALA B N 1
ATOM 5845 C CA . ALA B 1 551 ? 133.025 110.276 107.789 1.00 26.59 551 ALA B CA 1
ATOM 5846 C C . ALA B 1 551 ? 132.415 109.050 107.068 1.00 33.88 551 ALA B C 1
ATOM 5847 O O . ALA B 1 551 ? 133.050 108.568 106.129 1.00 36.14 551 ALA B O 1
ATOM 5854 N N . PRO B 1 552 ? 131.194 108.569 107.407 1.00 33.05 552 PRO B N 1
ATOM 5855 C CA . PRO B 1 552 ? 130.618 107.396 106.783 1.00 32.76 552 PRO B CA 1
ATOM 5856 C C . PRO B 1 552 ? 130.521 107.457 105.290 1.00 35.58 552 PRO B C 1
ATOM 5857 O O . PRO B 1 552 ? 129.707 108.235 104.788 1.00 37.96 552 PRO B O 1
ATOM 5868 N N . GLU B 1 553 ? 131.261 106.723 104.529 1.00 43.48 553 GLU B N 1
ATOM 5869 C CA . GLU B 1 553 ? 131.192 106.660 103.120 1.00 48.70 553 GLU B CA 1
ATOM 5870 C C . GLU B 1 553 ? 131.313 108.028 102.493 1.00 48.35 553 GLU B C 1
ATOM 5871 O O . GLU B 1 553 ? 130.878 108.259 101.364 1.00 49.26 553 GLU B O 1
ATOM 5883 N N . LEU B 1 554 ? 131.948 109.001 103.163 1.00 39.40 554 LEU B N 1
ATOM 5884 C CA . LEU B 1 554 ? 132.029 110.394 102.714 1.00 38.22 554 LEU B CA 1
ATOM 5885 C C . LEU B 1 554 ? 130.619 110.951 102.379 1.00 36.84 554 LEU B C 1
ATOM 5886 O O . LEU B 1 554 ? 130.329 111.353 101.254 1.00 38.62 554 LEU B O 1
ATOM 5902 N N . GLN B 1 555 ? 129.736 110.974 103.384 1.00 33.37 555 GLN B N 1
ATOM 5903 C CA . GLN B 1 555 ? 128.384 111.375 103.409 1.00 29.07 555 GLN B CA 1
ATOM 5904 C C . GLN B 1 555 ? 128.118 112.480 104.386 1.00 25.24 555 GLN B C 1
ATOM 5905 O O . GLN B 1 555 ? 128.833 112.573 105.388 1.00 33.20 555 GLN B O 1
ATOM 5919 N N . PRO B 1 556 ? 127.102 113.315 104.174 1.00 23.19 556 PRO B N 1
ATOM 5920 C CA . PRO B 1 556 ? 126.842 114.422 105.067 1.00 24.87 556 PRO B CA 1
ATOM 5921 C C . PRO B 1 556 ? 126.552 114.028 106.484 1.00 15.14 556 PRO B C 1
ATOM 5922 O O . PRO B 1 556 ? 126.156 112.892 106.749 1.00 19.72 556 PRO B O 1
ATOM 5933 N N . ASN B 1 557 ? 126.763 114.916 107.449 1.00 14.28 557 ASN B N 1
ATOM 5934 C CA . ASN B 1 557 ? 126.274 114.715 108.813 1.00 18.50 557 ASN B CA 1
ATOM 5935 C C . ASN B 1 557 ? 125.317 115.846 109.144 1.00 4.64 557 ASN B C 1
ATOM 5936 O O . ASN B 1 557 ? 125.692 117.007 109.016 1.00 12.12 557 ASN B O 1
ATOM 5947 N N . ALA B 1 558 ? 124.086 115.541 109.545 1.00 19.91 558 ALA B N 1
ATOM 5948 C CA . ALA B 1 558 ? 123.153 116.563 109.995 1.00 16.08 558 ALA B CA 1
ATOM 5949 C C . ALA B 1 558 ? 123.642 117.130 111.322 1.00 10.56 558 ALA B C 1
ATOM 5950 O O . ALA B 1 558 ? 124.114 116.366 112.159 1.00 29.76 558 ALA B O 1
ATOM 5957 N N . VAL B 1 559 ? 123.516 118.435 111.534 1.00 5.97 559 VAL B N 1
ATOM 5958 C CA . VAL B 1 559 ? 123.915 119.071 112.796 1.00 12.68 559 VAL B CA 1
ATOM 5959 C C . VAL B 1 559 ? 122.871 120.026 113.360 1.00 20.25 559 VAL B C 1
ATOM 5960 O O . VAL B 1 559 ? 122.910 120.265 114.559 1.00 16.27 559 VAL B O 1
ATOM 5973 N N . THR B 1 560 ? 121.912 120.497 112.561 1.00 33.33 560 THR B N 1
ATOM 5974 C CA . THR B 1 560 ? 120.749 121.271 113.022 1.00 28.42 560 THR B CA 1
ATOM 5975 C C . THR B 1 560 ? 119.497 120.686 112.403 1.00 23.76 560 THR B C 1
ATOM 5976 O O . THR B 1 560 ? 119.495 120.403 111.207 1.00 24.93 560 THR B O 1
ATOM 5987 N N . TRP B 1 561 ? 118.431 120.519 113.176 1.00 35.59 561 TRP B N 1
ATOM 5988 C CA . TRP B 1 561 ? 117.120 120.126 112.662 1.00 29.68 561 TRP B CA 1
ATOM 5989 C C . TRP B 1 561 ? 115.990 120.575 113.587 1.00 24.53 561 TRP B C 1
ATOM 5990 O O . TRP B 1 561 ? 116.212 120.966 114.728 1.00 26.70 561 TRP B O 1
ATOM 6011 N N . GLY B 1 562 ? 114.777 120.602 113.054 1.00 22.35 562 GLY B N 1
ATOM 6012 C CA . GLY B 1 562 ? 113.588 121.046 113.746 1.00 29.56 562 GLY B CA 1
ATOM 6013 C C . GLY B 1 562 ? 112.387 120.209 113.360 1.00 16.01 562 GLY B C 1
ATOM 6014 O O . GLY B 1 562 ? 112.264 119.766 112.217 1.00 19.10 562 GLY B O 1
ATOM 6018 N N . ILE B 1 563 ? 111.525 119.983 114.343 1.00 10.89 563 ILE B N 1
ATOM 6019 C CA . ILE B 1 563 ? 110.285 119.226 114.229 1.00 15.98 563 ILE B CA 1
ATOM 6020 C C . ILE B 1 563 ? 109.138 120.198 114.475 1.00 17.15 563 ILE B C 1
ATOM 6021 O O . ILE B 1 563 ? 109.070 120.803 115.539 1.00 24.34 563 ILE B O 1
ATOM 6037 N N . PHE B 1 564 ? 108.230 120.353 113.519 1.00 9.36 564 PHE B N 1
ATOM 6038 C CA . PHE B 1 564 ? 107.173 121.363 113.566 1.00 16.62 564 PHE B CA 1
ATOM 6039 C C . PHE B 1 564 ? 105.789 120.726 113.432 1.00 23.86 564 PHE B C 1
ATOM 6040 O O . PHE B 1 564 ? 105.660 119.701 112.759 1.00 25.52 564 PHE B O 1
ATOM 6057 N N . PRO B 1 565 ? 104.737 121.278 114.063 1.00 22.33 565 PRO B N 1
ATOM 6058 C CA . PRO B 1 565 ? 103.395 120.726 113.971 1.00 18.56 565 PRO B CA 1
ATOM 6059 C C . PRO B 1 565 ? 102.877 120.704 112.533 1.00 21.32 565 PRO B C 1
ATOM 6060 O O . PRO B 1 565 ? 103.086 121.639 111.766 1.00 26.35 565 PRO B O 1
ATOM 6071 N N . GLY B 1 566 ? 102.243 119.600 112.152 1.00 22.15 566 GLY B N 1
ATOM 6072 C CA . GLY B 1 566 ? 101.695 119.361 110.816 1.00 25.68 566 GLY B CA 1
ATOM 6073 C C . GLY B 1 566 ? 102.700 119.206 109.674 1.00 24.37 566 GLY B C 1
ATOM 6074 O O . GLY B 1 566 ? 102.282 119.243 108.524 1.00 26.17 566 GLY B O 1
ATOM 6078 N N . ARG B 1 567 ? 103.995 119.047 109.935 1.00 19.04 567 ARG B N 1
ATOM 6079 C CA . ARG B 1 567 ? 105.066 119.201 108.940 1.00 21.11 567 ARG B CA 1
ATOM 6080 C C . ARG B 1 567 ? 106.073 118.064 108.963 1.00 17.50 567 ARG B C 1
ATOM 6081 O O . ARG B 1 567 ? 106.121 117.248 109.882 1.00 17.04 567 ARG B O 1
ATOM 6102 N N . GLU B 1 568 ? 106.862 117.974 107.910 1.00 26.80 568 GLU B N 1
ATOM 6103 C CA . GLU B 1 568 ? 108.057 117.137 107.865 1.00 25.47 568 GLU B CA 1
ATOM 6104 C C . GLU B 1 568 ? 109.177 117.715 108.753 1.00 28.71 568 GLU B C 1
ATOM 6105 O O . GLU B 1 568 ? 109.088 118.852 109.209 1.00 23.04 568 GLU B O 1
ATOM 6117 N N . ILE B 1 569 ? 110.231 116.944 109.029 1.00 32.34 569 ILE B N 1
ATOM 6118 C CA . ILE B 1 569 ? 111.423 117.481 109.697 1.00 29.65 569 ILE B CA 1
ATOM 6119 C C . ILE B 1 569 ? 112.088 118.479 108.753 1.00 27.08 569 ILE B C 1
ATOM 6120 O O . ILE B 1 569 ? 112.125 118.235 107.552 1.00 24.81 569 ILE B O 1
ATOM 6136 N N . ILE B 1 570 ? 112.651 119.568 109.268 1.00 31.26 570 ILE B N 1
ATOM 6137 C CA . ILE B 1 570 ? 113.541 120.447 108.503 1.00 35.46 570 ILE B CA 1
ATOM 6138 C C . ILE B 1 570 ? 114.940 120.322 109.100 1.00 39.78 570 ILE B C 1
ATOM 6139 O O . ILE B 1 570 ? 115.104 120.529 110.293 1.00 37.18 570 ILE B O 1
ATOM 6155 N N . GLN B 1 571 ? 115.943 119.956 108.297 1.00 38.91 571 GLN B N 1
ATOM 6156 C CA . GLN B 1 571 ? 117.357 119.923 108.691 1.00 32.68 571 GLN B CA 1
ATOM 6157 C C . GLN B 1 571 ? 118.082 121.029 107.906 1.00 33.81 571 GLN B C 1
ATOM 6158 O O . GLN B 1 571 ? 118.460 120.853 106.753 1.00 39.11 571 GLN B O 1
ATOM 6172 N N . PRO B 1 572 ? 118.200 122.251 108.441 1.00 19.30 572 PRO B N 1
ATOM 6173 C CA . PRO B 1 572 ? 118.706 123.359 107.646 1.00 23.71 572 PRO B CA 1
ATOM 6174 C C . PRO B 1 572 ? 120.218 123.364 107.471 1.00 35.85 572 PRO B C 1
ATOM 6175 O O . PRO B 1 572 ? 120.723 124.053 106.586 1.00 48.26 572 PRO B O 1
ATOM 6186 N N . THR B 1 573 ? 120.954 122.649 108.327 1.00 37.80 573 THR B N 1
ATOM 6187 C CA . THR B 1 573 ? 122.405 122.794 108.432 1.00 28.22 573 THR B CA 1
ATOM 6188 C C . THR B 1 573 ? 123.104 121.449 108.544 1.00 18.62 573 THR B C 1
ATOM 6189 O O . THR B 1 573 ? 122.707 120.598 109.339 1.00 29.22 573 THR B O 1
ATOM 6200 N N . VAL B 1 574 ? 124.178 121.277 107.777 1.00 23.80 574 VAL B N 1
ATOM 6201 C CA . VAL B 1 574 ? 124.932 120.031 107.613 1.00 34.10 574 VAL B CA 1
ATOM 6202 C C . VAL B 1 574 ? 126.445 120.265 107.651 1.00 33.75 574 VAL B C 1
ATOM 6203 O O . VAL B 1 574 ? 126.928 121.379 107.442 1.00 30.66 574 VAL B O 1
ATOM 6216 N N . VAL B 1 575 ? 127.236 119.224 107.952 1.00 26.90 575 VAL B N 1
ATOM 6217 C CA . VAL B 1 575 ? 128.698 119.189 107.721 1.00 21.84 575 VAL B CA 1
ATOM 6218 C C . VAL B 1 575 ? 129.028 118.097 106.707 1.00 24.19 575 VAL B C 1
ATOM 6219 O O . VAL B 1 575 ? 129.130 116.906 106.996 1.00 33.70 575 VAL B O 1
ATOM 6232 N N . ASP B 1 576 ? 129.112 118.494 105.453 1.00 26.04 576 ASP B N 1
ATOM 6233 C CA . ASP B 1 576 ? 129.416 117.606 104.332 1.00 25.55 576 ASP B CA 1
ATOM 6234 C C . ASP B 1 576 ? 130.937 117.472 104.119 1.00 34.64 576 ASP B C 1
ATOM 6235 O O . ASP B 1 576 ? 131.579 118.467 103.780 1.00 38.54 576 ASP B O 1
ATOM 6244 N N . PRO B 1 577 ? 131.536 116.271 104.261 1.00 39.87 577 PRO B N 1
ATOM 6245 C CA . PRO B 1 577 ? 132.969 116.082 104.040 1.00 35.51 577 PRO B CA 1
ATOM 6246 C C . PRO B 1 577 ? 133.428 116.428 102.616 1.00 34.64 577 PRO B C 1
ATOM 6247 O O . PRO B 1 577 ? 134.590 116.770 102.437 1.00 44.48 577 PRO B O 1
ATOM 6258 N N . VAL B 1 578 ? 132.558 116.393 101.602 1.00 33.10 578 VAL B N 1
ATOM 6259 C CA . VAL B 1 578 ? 132.915 116.800 100.233 1.00 36.60 578 VAL B CA 1
ATOM 6260 C C . VAL B 1 578 ? 132.954 118.324 100.100 1.00 36.03 578 VAL B C 1
ATOM 6261 O O . VAL B 1 578 ? 133.967 118.891 99.702 1.00 39.68 578 VAL B O 1
ATOM 6274 N N . SER B 1 579 ? 131.902 119.029 100.512 1.00 33.77 579 SER B N 1
ATOM 6275 C CA . SER B 1 579 ? 131.876 120.499 100.532 1.00 35.27 579 SER B CA 1
ATOM 6276 C C . SER B 1 579 ? 132.954 121.123 101.410 1.00 34.83 579 SER B C 1
ATOM 6277 O O . SER B 1 579 ? 133.484 122.170 101.049 1.00 45.48 579 SER B O 1
ATOM 6285 N N . PHE B 1 580 ? 133.367 120.469 102.497 1.00 27.98 580 PHE B N 1
ATOM 6286 C CA . PHE B 1 580 ? 134.495 120.929 103.302 1.00 31.90 580 PHE B CA 1
ATOM 6287 C C . PHE B 1 580 ? 135.779 121.079 102.495 1.00 29.47 580 PHE B C 1
ATOM 6288 O O . PHE B 1 580 ? 136.563 121.982 102.744 1.00 32.44 580 PHE B O 1
ATOM 6305 N N . MET B 1 581 ? 135.979 120.242 101.481 1.00 24.58 581 MET B N 1
ATOM 6306 C CA . MET B 1 581 ? 137.152 120.322 100.617 1.00 28.58 581 MET B CA 1
ATOM 6307 C C . MET B 1 581 ? 137.108 121.449 99.590 1.00 36.68 581 MET B C 1
ATOM 6308 O O . MET B 1 581 ? 138.149 121.783 99.034 1.00 42.94 581 MET B O 1
ATOM 6322 N N . PHE B 1 582 ? 135.961 122.093 99.371 1.00 45.13 582 PHE B N 1
ATOM 6323 C CA . PHE B 1 582 ? 135.901 123.388 98.691 1.00 38.22 582 PHE B CA 1
ATOM 6324 C C . PHE B 1 582 ? 136.089 124.549 99.671 1.00 42.00 582 PHE B C 1
ATOM 6325 O O . PHE B 1 582 ? 136.822 125.489 99.378 1.00 47.36 582 PHE B O 1
ATOM 6342 N N . TRP B 1 583 ? 135.483 124.480 100.860 1.00 35.47 583 TRP B N 1
ATOM 6343 C CA . TRP B 1 583 ? 135.741 125.438 101.935 1.00 27.79 583 TRP B CA 1
ATOM 6344 C C . TRP B 1 583 ? 137.214 125.487 102.340 1.00 35.96 583 TRP B C 1
ATOM 6345 O O . TRP B 1 583 ? 137.718 126.578 102.572 1.00 46.90 583 TRP B O 1
ATOM 6366 N N . LYS B 1 584 ? 137.938 124.359 102.355 1.00 33.51 584 LYS B N 1
ATOM 6367 C CA . LYS B 1 584 ? 139.381 124.290 102.650 1.00 35.98 584 LYS B CA 1
ATOM 6368 C C . LYS B 1 584 ? 140.180 125.341 101.880 1.00 32.11 584 LYS B C 1
ATOM 6369 O O . LYS B 1 584 ? 141.105 125.937 102.421 1.00 39.64 584 LYS B O 1
ATOM 6388 N N . ASP B 1 585 ? 139.831 125.557 100.615 1.00 36.44 585 ASP B N 1
ATOM 6389 C CA . ASP B 1 585 ? 140.566 126.457 99.732 1.00 33.40 585 ASP B CA 1
ATOM 6390 C C . ASP B 1 585 ? 140.363 127.923 100.113 1.00 28.64 585 ASP B C 1
ATOM 6391 O O . ASP B 1 585 ? 141.308 128.694 100.015 1.00 31.79 585 ASP B O 1
ATOM 6400 N N . GLU B 1 586 ? 139.174 128.308 100.581 1.00 28.87 586 GLU B N 1
ATOM 6401 C CA . GLU B 1 586 ? 138.997 129.597 101.238 1.00 32.57 586 GLU B CA 1
ATOM 6402 C C . GLU B 1 586 ? 139.743 129.594 102.556 1.00 26.58 586 GLU B C 1
ATOM 6403 O O . GLU B 1 586 ? 140.558 130.474 102.785 1.00 40.00 586 GLU B O 1
ATOM 6415 N N . ALA B 1 587 ? 139.497 128.596 103.401 1.00 19.33 587 ALA B N 1
ATOM 6416 C CA . ALA B 1 587 ? 139.921 128.602 104.781 1.00 26.10 587 ALA B CA 1
ATOM 6417 C C . ALA B 1 587 ? 141.418 128.875 104.918 1.00 33.09 587 ALA B C 1
ATOM 6418 O O . ALA B 1 587 ? 141.807 129.798 105.634 1.00 32.33 587 ALA B O 1
ATOM 6425 N N . PHE B 1 588 ? 142.248 128.145 104.175 1.00 33.52 588 PHE B N 1
ATOM 6426 C CA . PHE B 1 588 ? 143.680 128.387 104.180 1.00 24.55 588 PHE B CA 1
ATOM 6427 C C . PHE B 1 588 ? 144.084 129.637 103.394 1.00 30.08 588 PHE B C 1
ATOM 6428 O O . PHE B 1 588 ? 144.989 130.340 103.835 1.00 41.19 588 PHE B O 1
ATOM 6445 N N . ALA B 1 589 ? 143.441 129.984 102.278 1.00 19.61 589 ALA B N 1
ATOM 6446 C CA . ALA B 1 589 ? 143.861 131.167 101.531 1.00 23.15 589 ALA B CA 1
ATOM 6447 C C . ALA B 1 589 ? 143.504 132.495 102.214 1.00 21.02 589 ALA B C 1
ATOM 6448 O O . ALA B 1 589 ? 144.213 133.480 102.042 1.00 29.69 589 ALA B O 1
ATOM 6455 N N . LEU B 1 590 ? 142.478 132.539 103.058 1.00 21.69 590 LEU B N 1
ATOM 6456 C CA . LEU B 1 590 ? 142.143 133.717 103.855 1.00 17.53 590 LEU B CA 1
ATOM 6457 C C . LEU B 1 590 ? 143.267 134.124 104.823 1.00 23.19 590 LEU B C 1
ATOM 6458 O O . LEU B 1 590 ? 143.308 135.286 105.217 1.00 35.77 590 LEU B O 1
ATOM 6474 N N . TRP B 1 591 ? 144.216 133.234 105.164 1.00 31.57 591 TRP B N 1
ATOM 6475 C CA . TRP B 1 591 ? 145.456 133.632 105.839 1.00 31.67 591 TRP B CA 1
ATOM 6476 C C . TRP B 1 591 ? 146.291 134.539 104.939 1.00 32.07 591 TRP B C 1
ATOM 6477 O O . TRP B 1 591 ? 146.470 135.710 105.250 1.00 36.65 591 TRP B O 1
ATOM 6498 N N . ILE B 1 592 ? 146.794 134.045 103.808 1.00 24.10 592 ILE B N 1
ATOM 6499 C CA . ILE B 1 592 ? 147.687 134.831 102.957 1.00 26.69 592 ILE B CA 1
ATOM 6500 C C . ILE B 1 592 ? 146.962 136.005 102.304 1.00 25.08 592 ILE B C 1
ATOM 6501 O O . ILE B 1 592 ? 147.508 137.100 102.252 1.00 37.73 592 ILE B O 1
ATOM 6517 N N . GLU B 1 593 ? 145.725 135.823 101.849 1.00 22.29 593 GLU B N 1
ATOM 6518 C CA . GLU B 1 593 ? 145.033 136.797 101.005 1.00 25.98 593 GLU B CA 1
ATOM 6519 C C . GLU B 1 593 ? 144.428 137.988 101.767 1.00 30.94 593 GLU B C 1
ATOM 6520 O O . GLU B 1 593 ? 144.260 139.054 101.182 1.00 35.49 593 GLU B O 1
ATOM 6532 N N . GLN B 1 594 ? 144.176 137.856 103.068 1.00 24.22 594 GLN B N 1
ATOM 6533 C CA . GLN B 1 594 ? 143.547 138.912 103.862 1.00 19.24 594 GLN B CA 1
ATOM 6534 C C . GLN B 1 594 ? 144.311 139.281 105.134 1.00 26.82 594 GLN B C 1
ATOM 6535 O O . GLN B 1 594 ? 144.050 140.351 105.669 1.00 27.29 594 GLN B O 1
ATOM 6549 N N . TRP B 1 595 ? 145.280 138.482 105.595 1.00 32.82 595 TRP B N 1
ATOM 6550 C CA . TRP B 1 595 ? 146.124 138.812 106.751 1.00 29.45 595 TRP B CA 1
ATOM 6551 C C . TRP B 1 595 ? 147.613 138.841 106.384 1.00 36.77 595 TRP B C 1
ATOM 6552 O O . TRP B 1 595 ? 148.336 139.724 106.818 1.00 42.99 595 TRP B O 1
ATOM 6573 N N . GLY B 1 596 ? 148.082 137.961 105.500 1.00 31.29 596 GLY B N 1
ATOM 6574 C CA . GLY B 1 596 ? 149.472 137.939 105.047 1.00 26.32 596 GLY B CA 1
ATOM 6575 C C . GLY B 1 596 ? 149.806 139.145 104.184 1.00 31.74 596 GLY B C 1
ATOM 6576 O O . GLY B 1 596 ? 150.673 139.939 104.541 1.00 37.86 596 GLY B O 1
ATOM 6580 N N . LYS B 1 597 ? 149.066 139.347 103.091 1.00 36.37 597 LYS B N 1
ATOM 6581 C CA . LYS B 1 597 ? 149.151 140.529 102.212 1.00 35.06 597 LYS B CA 1
ATOM 6582 C C . LYS B 1 597 ? 148.811 141.858 102.906 1.00 29.92 597 LYS B C 1
ATOM 6583 O O . LYS B 1 597 ? 148.991 142.922 102.321 1.00 31.59 597 LYS B O 1
ATOM 6602 N N . LEU B 1 598 ? 148.345 141.814 104.153 1.00 23.94 598 LEU B N 1
ATOM 6603 C CA . LEU B 1 598 ? 148.184 142.977 105.017 1.00 30.37 598 LEU B CA 1
ATOM 6604 C C . LEU B 1 598 ? 149.529 143.470 105.575 1.00 34.03 598 LEU B C 1
ATOM 6605 O O . LEU B 1 598 ? 149.733 144.677 105.685 1.00 32.35 598 LEU B O 1
ATOM 6621 N N . TYR B 1 599 ? 150.447 142.553 105.898 1.00 34.31 599 TYR B N 1
ATOM 6622 C CA . TYR B 1 599 ? 151.820 142.836 106.326 1.00 29.02 599 TYR B CA 1
ATOM 6623 C C . TYR B 1 599 ? 152.788 142.985 105.153 1.00 32.79 599 TYR B C 1
ATOM 6624 O O . TYR B 1 599 ? 152.526 142.528 104.038 1.00 36.72 599 TYR B O 1
ATOM 6642 N N . GLU B 1 600 ? 153.954 143.573 105.417 1.00 44.47 600 GLU B N 1
ATOM 6643 C CA . GLU B 1 600 ? 155.039 143.652 104.438 1.00 42.51 600 GLU B CA 1
ATOM 6644 C C . GLU B 1 600 ? 155.563 142.263 104.023 1.00 45.68 600 GLU B C 1
ATOM 6645 O O . GLU B 1 600 ? 155.612 141.329 104.820 1.00 46.09 600 GLU B O 1
ATOM 6657 N N . GLU B 1 601 ? 156.031 142.176 102.779 1.00 50.23 601 GLU B N 1
ATOM 6658 C CA . GLU B 1 601 ? 156.534 141.092 102.026 1.00 48.43 601 GLU B CA 1
ATOM 6659 C C . GLU B 1 601 ? 157.549 140.265 102.772 1.00 52.16 601 GLU B C 1
ATOM 6660 O O . GLU B 1 601 ? 157.471 139.035 102.858 1.00 52.51 601 GLU B O 1
ATOM 6672 N N . GLU B 1 602 ? 158.556 140.867 103.307 1.00 58.48 602 GLU B N 1
ATOM 6673 C CA . GLU B 1 602 ? 159.674 140.324 103.981 1.00 56.41 602 GLU B CA 1
ATOM 6674 C C . GLU B 1 602 ? 159.613 140.336 105.487 1.00 54.87 602 GLU B C 1
ATOM 6675 O O . GLU B 1 602 ? 160.583 139.958 106.149 1.00 54.92 602 GLU B O 1
ATOM 6687 N N . SER B 1 603 ? 158.571 140.779 106.094 1.00 49.27 603 SER B N 1
ATOM 6688 C CA . SER B 1 603 ? 158.407 140.944 107.480 1.00 46.23 603 SER B CA 1
ATOM 6689 C C . SER B 1 603 ? 158.436 139.629 108.221 1.00 50.81 603 SER B C 1
ATOM 6690 O O . SER B 1 603 ? 157.941 138.628 107.690 1.00 49.57 603 SER B O 1
ATOM 6698 N N . PRO B 1 604 ? 158.972 139.577 109.441 1.00 49.59 604 PRO B N 1
ATOM 6699 C CA . PRO B 1 604 ? 158.737 138.426 110.286 1.00 40.36 604 PRO B CA 1
ATOM 6700 C C . PRO B 1 604 ? 157.293 138.114 110.506 1.00 35.76 604 PRO B C 1
ATOM 6701 O O . PRO B 1 604 ? 156.910 136.966 110.740 1.00 37.69 604 PRO B O 1
ATOM 6712 N N . SER B 1 605 ? 156.429 139.076 110.469 1.00 35.10 605 SER B N 1
ATOM 6713 C CA . SER B 1 605 ? 155.024 138.952 110.459 1.00 32.20 605 SER B CA 1
ATOM 6714 C C . SER B 1 605 ? 154.554 138.111 109.303 1.00 38.94 605 SER B C 1
ATOM 6715 O O . SER B 1 605 ? 153.744 137.186 109.435 1.00 45.48 605 SER B O 1
ATOM 6723 N N . ARG B 1 606 ? 155.030 138.393 108.082 1.00 38.80 606 ARG B N 1
ATOM 6724 C CA . ARG B 1 606 ? 154.704 137.563 106.913 1.00 36.03 606 ARG B CA 1
ATOM 6725 C C . ARG B 1 606 ? 155.254 136.163 107.093 1.00 29.19 606 ARG B C 1
ATOM 6726 O O . ARG B 1 606 ? 154.572 135.212 106.740 1.00 27.79 606 ARG B O 1
ATOM 6747 N N . THR B 1 607 ? 156.420 136.006 107.716 1.00 28.11 607 THR B N 1
ATOM 6748 C CA . THR B 1 607 ? 156.991 134.758 108.045 1.00 31.32 607 THR B CA 1
ATOM 6749 C C . THR B 1 607 ? 156.069 133.933 108.902 1.00 29.45 607 THR B C 1
ATOM 6750 O O . THR B 1 607 ? 155.788 132.759 108.643 1.00 32.90 607 THR B O 1
ATOM 6761 N N . ILE B 1 608 ? 155.559 134.490 109.947 1.00 25.87 608 ILE B N 1
ATOM 6762 C CA . ILE B 1 608 ? 154.642 133.929 110.867 1.00 32.90 608 ILE B CA 1
ATOM 6763 C C . ILE B 1 608 ? 153.385 133.474 110.175 1.00 36.57 608 ILE B C 1
ATOM 6764 O O . ILE B 1 608 ? 152.909 132.341 110.310 1.00 36.92 608 ILE B O 1
ATOM 6780 N N . ILE B 1 609 ? 152.760 134.367 109.398 1.00 22.88 609 ILE B N 1
ATOM 6781 C CA . ILE B 1 609 ? 151.514 134.054 108.692 1.00 19.35 609 ILE B CA 1
ATOM 6782 C C . ILE B 1 609 ? 151.722 133.007 107.589 1.00 29.11 609 ILE B C 1
ATOM 6783 O O . ILE B 1 609 ? 150.867 132.147 107.406 1.00 40.92 609 ILE B O 1
ATOM 6799 N N . GLN B 1 610 ? 152.844 133.007 106.868 1.00 27.76 610 GLN B N 1
ATOM 6800 C CA . GLN B 1 610 ? 153.139 131.970 105.880 1.00 22.01 610 GLN B CA 1
ATOM 6801 C C . GLN B 1 610 ? 153.377 130.601 106.532 1.00 22.95 610 GLN B C 1
ATOM 6802 O O . GLN B 1 610 ? 152.977 129.575 105.989 1.00 24.01 610 GLN B O 1
ATOM 6816 N N . TYR B 1 611 ? 153.990 130.554 107.714 1.00 24.14 611 TYR B N 1
ATOM 6817 C CA . TYR B 1 611 ? 154.169 129.401 108.505 1.00 22.86 611 TYR B CA 1
ATOM 6818 C C . TYR B 1 611 ? 152.847 128.822 108.929 1.00 26.91 611 TYR B C 1
ATOM 6819 O O . TYR B 1 611 ? 152.573 127.624 108.807 1.00 37.21 611 TYR B O 1
ATOM 6837 N N . ILE B 1 612 ? 151.927 129.669 109.379 1.00 32.15 612 ILE B N 1
ATOM 6838 C CA . ILE B 1 612 ? 150.581 129.240 109.755 1.00 30.90 612 ILE B CA 1
ATOM 6839 C C . ILE B 1 612 ? 149.756 128.859 108.515 1.00 24.32 612 ILE B C 1
ATOM 6840 O O . ILE B 1 612 ? 148.954 127.935 108.564 1.00 34.82 612 ILE B O 1
ATOM 6856 N N . HIS B 1 613 ? 149.953 129.516 107.375 1.00 22.43 613 HIS B N 1
ATOM 6857 C CA . HIS B 1 613 ? 149.299 129.135 106.126 1.00 32.74 613 HIS B CA 1
ATOM 6858 C C . HIS B 1 613 ? 149.722 127.729 105.675 1.00 25.71 613 HIS B C 1
ATOM 6859 O O . HIS B 1 613 ? 148.908 127.000 105.127 1.00 24.34 613 HIS B O 1
ATOM 6873 N N . ASP B 1 614 ? 150.968 127.328 105.916 1.00 30.14 614 ASP B N 1
ATOM 6874 C CA . ASP B 1 614 ? 151.496 126.046 105.452 1.00 32.28 614 ASP B CA 1
ATOM 6875 C C . ASP B 1 614 ? 151.411 124.913 106.486 1.00 26.04 614 ASP B C 1
ATOM 6876 O O . ASP B 1 614 ? 150.885 123.843 106.195 1.00 28.05 614 ASP B O 1
ATOM 6885 N N . ASN B 1 615 ? 151.941 125.104 107.687 1.00 34.73 615 ASN B N 1
ATOM 6886 C CA . ASN B 1 615 ? 152.178 124.020 108.642 1.00 28.90 615 ASN B CA 1
ATOM 6887 C C . ASN B 1 615 ? 150.955 123.635 109.498 1.00 30.08 615 ASN B C 1
ATOM 6888 O O . ASN B 1 615 ? 150.963 122.567 110.113 1.00 35.38 615 ASN B O 1
ATOM 6899 N N . TYR B 1 616 ? 149.914 124.468 109.580 1.00 47.82 616 TYR B N 1
ATOM 6900 C CA . TYR B 1 616 ? 148.726 124.170 110.387 1.00 47.64 616 TYR B CA 1
ATOM 6901 C C . TYR B 1 616 ? 147.734 123.236 109.676 1.00 50.33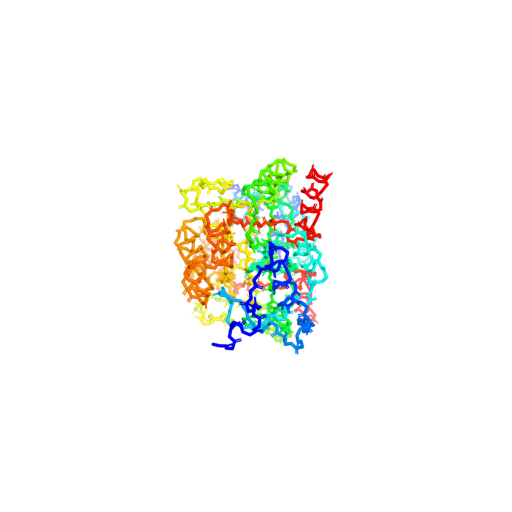 616 TYR B C 1
ATOM 6902 O O . TYR B 1 616 ? 147.652 123.191 108.452 1.00 48.69 616 TYR B O 1
ATOM 6920 N N . PHE B 1 617 ? 146.938 122.523 110.465 1.00 35.73 617 PHE B N 1
ATOM 6921 C CA . PHE B 1 617 ? 145.809 121.708 110.036 1.00 22.89 617 PHE B CA 1
ATOM 6922 C C . PHE B 1 617 ? 144.506 122.417 110.364 1.00 24.26 617 PHE B C 1
ATOM 6923 O O . PHE B 1 617 ? 144.307 122.824 111.509 1.00 40.22 617 PHE B O 1
ATOM 6940 N N . LEU B 1 618 ? 143.605 122.520 109.393 1.00 16.31 618 LEU B N 1
ATOM 6941 C CA . LEU B 1 618 ? 142.212 122.829 109.659 1.00 9.15 618 LEU B CA 1
ATOM 6942 C C . LEU B 1 618 ? 141.539 121.564 110.161 1.00 11.99 618 LEU B C 1
ATOM 6943 O O . LEU B 1 618 ? 141.742 120.490 109.612 1.00 44.69 618 LEU B O 1
ATOM 6959 N N . VAL B 1 619 ? 140.745 121.679 111.206 1.00 6.20 619 VAL B N 1
ATOM 6960 C CA . VAL B 1 619 ? 140.106 120.568 111.881 1.00 13.10 619 VAL B CA 1
ATOM 6961 C C . VAL B 1 619 ? 138.650 120.896 112.148 1.00 19.68 619 VAL B C 1
ATOM 6962 O O . VAL B 1 619 ? 138.314 121.981 112.604 1.00 38.44 619 VAL B O 1
ATOM 6975 N N . ASN B 1 620 ? 137.784 119.918 111.940 1.00 10.10 620 ASN B N 1
ATOM 6976 C CA . ASN B 1 620 ? 136.375 119.979 112.254 1.00 2.73 620 ASN B CA 1
ATOM 6977 C C . ASN B 1 620 ? 136.026 118.780 113.123 1.00 12.31 620 ASN B C 1
ATOM 6978 O O . ASN B 1 620 ? 136.385 117.662 112.772 1.00 36.90 620 ASN B O 1
ATOM 6989 N N . LEU B 1 621 ? 135.317 118.991 114.226 1.00 20.32 621 LEU B N 1
ATOM 6990 C CA . LEU B 1 621 ? 134.781 117.953 115.095 1.00 18.32 621 LEU B CA 1
ATOM 6991 C C . LEU B 1 621 ? 133.279 118.128 115.281 1.00 25.10 621 LEU B C 1
ATOM 6992 O O . LEU B 1 621 ? 132.795 119.244 115.437 1.00 31.67 621 LEU B O 1
ATOM 7008 N N . VAL B 1 622 ? 132.550 117.017 115.343 1.00 25.99 622 VAL B N 1
ATOM 7009 C CA . VAL B 1 622 ? 131.131 116.983 115.696 1.00 20.00 622 VAL B CA 1
ATOM 7010 C C . VAL B 1 622 ? 130.862 115.848 116.652 1.00 19.87 622 VAL B C 1
ATOM 7011 O O . VAL B 1 622 ? 131.023 114.691 116.290 1.00 19.79 622 VAL B O 1
ATOM 7024 N N . ASP B 1 623 ? 130.395 116.186 117.845 1.00 24.77 623 ASP B N 1
ATOM 7025 C CA . ASP B 1 623 ? 129.872 115.269 118.843 1.00 24.17 623 ASP B CA 1
ATOM 7026 C C . ASP B 1 623 ? 128.425 114.903 118.515 1.00 18.27 623 ASP B C 1
ATOM 7027 O O . ASP B 1 623 ? 127.533 115.744 118.547 1.00 25.96 623 ASP B O 1
ATOM 7036 N N . ASN B 1 624 ? 128.170 113.642 118.192 1.00 16.73 624 ASN B N 1
ATOM 7037 C CA . ASN B 1 624 ? 126.846 113.198 117.795 1.00 25.72 624 ASN B CA 1
ATOM 7038 C C . ASN B 1 624 ? 125.848 112.989 118.954 1.00 16.74 624 ASN B C 1
ATOM 7039 O O . ASN B 1 624 ? 124.655 112.911 118.686 1.00 30.30 624 ASN B O 1
ATOM 7050 N N . ASP B 1 625 ? 126.257 112.921 120.221 1.00 13.63 625 ASP B N 1
ATOM 7051 C CA . ASP B 1 625 ? 125.335 112.702 121.351 1.00 16.42 625 ASP B CA 1
ATOM 7052 C C . ASP B 1 625 ? 124.742 114.001 121.906 1.00 21.06 625 ASP B C 1
ATOM 7053 O O . ASP B 1 625 ? 124.990 114.403 123.041 1.00 24.07 625 ASP B O 1
ATOM 7062 N N . PHE B 1 626 ? 123.889 114.648 121.114 1.00 25.47 626 PHE B N 1
ATOM 7063 C CA . PHE B 1 626 ? 123.189 115.862 121.522 1.00 22.19 626 PHE B CA 1
ATOM 7064 C C . PHE B 1 626 ? 122.379 115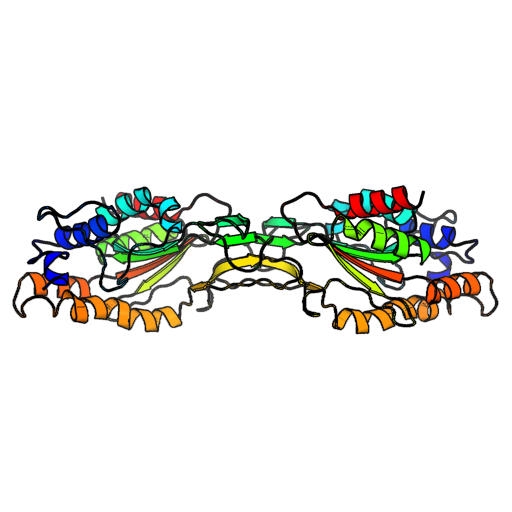.788 122.833 1.00 26.07 626 PHE B C 1
ATOM 7065 O O . PHE B 1 626 ? 122.231 116.849 123.446 1.00 14.61 626 PHE B O 1
ATOM 7082 N N . PRO B 1 627 ? 121.880 114.632 123.328 1.00 27.83 627 PRO B N 1
ATOM 7083 C CA . PRO B 1 627 ? 121.208 114.576 124.625 1.00 23.41 627 PRO B CA 1
ATOM 7084 C C . PRO B 1 627 ? 122.139 114.734 125.831 1.00 24.01 627 PRO B C 1
ATOM 7085 O O . PRO B 1 627 ? 121.658 114.975 126.937 1.00 26.92 627 PRO B O 1
ATOM 7096 N N . LEU B 1 628 ? 123.447 114.543 125.640 1.00 22.16 628 LEU B N 1
ATOM 7097 C CA . LEU B 1 628 ? 124.453 114.513 126.699 1.00 23.22 628 LEU B CA 1
ATOM 7098 C C . LEU B 1 628 ? 125.222 115.836 126.809 1.00 20.76 628 LEU B C 1
ATOM 7099 O O . LEU B 1 628 ? 125.131 116.697 125.939 1.00 25.55 628 LEU B O 1
ATOM 7115 N N . ASP B 1 629 ? 126.008 116.007 127.867 1.00 12.71 629 ASP B N 1
ATOM 7116 C CA . ASP B 1 629 ? 126.957 117.124 127.952 1.00 18.24 629 ASP B CA 1
ATOM 7117 C C . ASP B 1 629 ? 128.006 117.014 126.844 1.00 27.48 629 ASP B C 1
ATOM 7118 O O . ASP B 1 629 ? 128.437 115.916 126.492 1.00 31.41 629 ASP B O 1
ATOM 7127 N N . ASN B 1 630 ? 128.419 118.157 126.296 1.00 21.24 630 ASN B N 1
ATOM 7128 C CA . ASN B 1 630 ? 129.323 118.254 125.153 1.00 11.10 630 ASN B CA 1
ATOM 7129 C C . ASN B 1 630 ? 130.699 117.641 125.464 1.00 15.87 630 ASN B C 1
ATOM 7130 O O . ASN B 1 630 ? 131.386 118.094 126.380 1.00 12.36 630 ASN B O 1
ATOM 7141 N N . CYS B 1 631 ? 131.145 116.642 124.702 1.00 22.26 631 CYS B N 1
ATOM 7142 C CA . CYS B 1 631 ? 132.456 116.044 124.940 1.00 13.79 631 CYS B CA 1
ATOM 7143 C C . CYS B 1 631 ? 133.617 116.894 124.415 1.00 23.97 631 CYS B C 1
ATOM 7144 O O . CYS B 1 631 ? 134.730 116.747 124.914 1.00 27.59 631 CYS B O 1
ATOM 7152 N N . LEU B 1 632 ? 133.402 117.779 123.433 1.00 27.46 632 LEU B N 1
ATOM 7153 C CA . LEU B 1 632 ? 134.480 118.409 122.672 1.00 16.17 632 LEU B CA 1
ATOM 7154 C C . LEU B 1 632 ? 135.470 119.157 123.577 1.00 20.77 632 LEU B C 1
ATOM 7155 O O . LEU B 1 632 ? 136.675 119.120 123.354 1.00 28.99 632 LEU B O 1
ATOM 7171 N N . TRP B 1 633 ? 134.999 119.762 124.664 1.00 25.75 633 TRP B N 1
ATOM 7172 C CA . TRP B 1 633 ? 135.864 120.443 125.623 1.00 26.32 633 TRP B CA 1
ATOM 7173 C C . TRP B 1 633 ? 136.775 119.474 126.365 1.00 29.78 633 TRP B C 1
ATOM 7174 O O . TRP B 1 633 ? 137.969 119.738 126.500 1.00 38.39 633 TRP B O 1
ATOM 7195 N N . GLN B 1 634 ? 136.259 118.319 126.784 1.00 21.45 634 GLN B N 1
ATOM 7196 C CA . GLN B 1 634 ? 137.112 117.286 127.364 1.00 16.63 634 GLN B CA 1
ATOM 7197 C C . GLN B 1 634 ? 138.059 116.683 126.324 1.00 24.57 634 GLN B C 1
ATOM 7198 O O . GLN B 1 634 ? 139.204 116.414 126.665 1.00 34.89 634 GLN B O 1
ATOM 7212 N N . VAL B 1 635 ? 137.646 116.542 125.054 1.00 21.30 635 VAL B N 1
ATOM 7213 C CA . VAL B 1 635 ? 138.540 116.093 123.974 1.00 22.78 635 VAL B CA 1
ATOM 7214 C C . VAL B 1 635 ? 139.737 117.032 123.891 1.00 24.34 635 VAL B C 1
ATOM 7215 O O . VAL B 1 635 ? 140.876 116.585 123.938 1.00 37.31 635 VAL B O 1
ATOM 7228 N N . VAL B 1 636 ? 139.521 118.346 123.837 1.00 22.87 636 VAL B N 1
ATOM 7229 C CA . VAL B 1 636 ? 140.643 119.286 123.806 1.00 21.91 636 VAL B CA 1
ATOM 7230 C C . VAL B 1 636 ? 141.442 119.276 125.112 1.00 24.70 636 VAL B C 1
ATOM 7231 O O . VAL B 1 636 ? 142.664 119.324 125.047 1.00 35.35 636 VAL B O 1
ATOM 7244 N N . GLU B 1 637 ? 140.832 119.148 126.293 1.00 25.39 637 GLU B N 1
ATOM 7245 C CA . GLU B 1 637 ? 141.597 118.997 127.520 1.00 26.62 637 GLU B CA 1
ATOM 7246 C C . GLU B 1 637 ? 142.476 117.739 127.471 1.00 26.84 637 GLU B C 1
ATOM 7247 O O . GLU B 1 637 ? 143.650 117.788 127.819 1.00 28.16 637 GLU B O 1
ATOM 7259 N N . ASP B 1 638 ? 141.962 116.638 126.943 1.00 21.31 638 ASP B N 1
ATOM 7260 C CA . ASP B 1 638 ? 142.711 115.412 126.742 1.00 25.44 638 ASP B CA 1
ATOM 7261 C C . ASP B 1 638 ? 143.859 115.602 125.740 1.00 29.03 638 ASP B C 1
ATOM 7262 O O . ASP B 1 638 ? 144.921 115.016 125.936 1.00 41.98 638 ASP B O 1
ATOM 7271 N N . THR B 1 639 ? 143.725 116.445 124.710 1.00 16.48 639 THR B N 1
ATOM 7272 C CA . THR B 1 639 ? 144.856 116.741 123.809 1.00 20.92 639 THR B CA 1
ATOM 7273 C C . THR B 1 639 ? 145.927 117.601 124.463 1.00 28.16 639 THR B C 1
ATOM 7274 O O . THR B 1 639 ? 147.108 117.423 124.187 1.00 33.14 639 THR B O 1
ATOM 7285 N N . LEU B 1 640 ? 145.535 118.511 125.345 1.00 28.33 640 LEU B N 1
ATOM 7286 C CA . LEU B 1 640 ? 146.473 119.338 126.088 1.00 25.23 640 LEU B CA 1
ATOM 7287 C C . LEU B 1 640 ? 147.125 118.567 127.232 1.00 31.40 640 LEU B C 1
ATOM 7288 O O . LEU B 1 640 ? 148.250 118.877 127.616 1.00 41.48 640 LEU B O 1
ATOM 7304 N N . GLU B 1 641 ? 146.478 117.529 127.744 1.00 32.23 641 GLU B N 1
ATOM 7305 C CA . GLU B 1 641 ? 147.093 116.580 128.655 1.00 26.91 641 GLU B CA 1
ATOM 7306 C C . GLU B 1 641 ? 148.195 115.797 127.935 1.00 25.71 641 GLU B C 1
ATOM 7307 O O . GLU B 1 641 ? 149.363 115.900 128.302 1.00 38.99 641 GLU B O 1
ATOM 7319 N N . LEU B 1 642 ? 147.853 115.099 126.845 1.00 19.15 642 LEU B N 1
ATOM 7320 C CA . LEU B 1 642 ? 148.800 114.319 126.051 1.00 25.63 642 LEU B CA 1
ATOM 7321 C C . LEU B 1 642 ? 150.013 115.150 125.618 1.00 34.58 642 LEU B C 1
ATOM 7322 O O . LEU B 1 642 ? 151.153 114.724 125.787 1.00 40.09 642 LEU B O 1
ATOM 7338 N N . LEU B 1 643 ? 149.751 116.341 125.091 1.00 37.33 643 LEU B N 1
ATOM 7339 C CA . LEU B 1 643 ? 150.832 117.203 124.642 1.00 34.51 643 LEU B CA 1
ATOM 7340 C C . LEU B 1 643 ? 151.646 117.703 125.804 1.00 37.52 643 LEU B C 1
ATOM 7341 O O . LEU B 1 643 ? 152.870 117.596 125.797 1.00 43.96 643 LEU B O 1
ATOM 7357 N N . ASN B 1 644 ? 150.979 118.240 126.815 1.00 43.18 644 ASN B N 1
ATOM 7358 C CA . ASN B 1 644 ? 151.709 118.840 127.925 1.00 46.83 644 ASN B CA 1
ATOM 7359 C C . ASN B 1 644 ? 152.351 117.770 128.775 1.00 52.57 644 ASN B C 1
ATOM 7360 O O . ASN B 1 644 ? 151.661 116.939 129.361 1.00 50.95 644 ASN B O 1
#

InterPro domains:
  IPR003171 Methylenetetrahydrofolate reductase-like, catalytic domain [PF02219] (48-337)
  IPR003171 Methylenetetrahydrofolate reductase-like, catalytic domain [cd00537] (60-336)
  IPR004621 Methylenetetrahydrofolate reductase, catalytic domain, eukaryotes [TIGR00677] (59-341)
  IPR029041 FAD-linked oxidoreductase-like [SSF51730] (48-339)
  IPR053806 MTHFR, SAM-binding regulatory domain [PF21895] (344-644)

Foldseek 3Di:
DVQCVQLDVFDPAVQSVLVLQLQLLDVAGDPVGHGSQDALLGNHRDQQQCVVCRVLSNVLSNVPFRWDDWGAWDDFDFLPDPRFHDDDHPKTKTFWTKTKTKHFPLLVVLLVVLCVVVVVQKWKWKAFPVGPIDTPDVVQAKDQGIWMDDPPDDIDRPDIDGSVVVVVVNVSVLVSLCVVPLVVHDPPGVRNVNSVCSSGRMMIMMMTGNPSVDHHCVSVSSVSSVVSSD/DVQCVQLDVFDPAVQSVLVLQLQLLDVAGDPVGHGSQDALLGNHRDQQQCVVCRVLSNVLSNVPFRWDDWGAWDDFDFLPDPRFHDDDHPKTKTFWTKTKTKHFPLLVVLLVVLCVVVVVQKWKWKAFPVGPIDTPDVVQAKDQGIWMDDPPDDIDRPDIDGSVVVVVVNVSVLVSLCVVPLVVHDPPGVRNVNSVCSSGRMMIMMMTGNPSVDHHCVSVSSVSSVVSSD

GO terms:
  GO:0035999 tetrahydrofolate interconversion (P, IDA)
  GO:0106313 methylenetetrahydrofolate reductase (NADPH) activity (F, IDA)
  GO:0035999 tetrahydrofolate interconversion (P, IMP)
  GO:0106313 methylenetetrahydrofolate reductase (NADPH) activity (F, IMP)
  GO:0005829 cytosol (C, TAS)
  GO:0005515 protein binding (F, IPI)
  GO:0050660 flavin adenine dinucleotide binding (F, IDA)
  GO:0004489 methylenetetrahydrofolate reductase [NAD(P)H] activity (F, IDA)
  GO:0070828 heterochromatin organization (P, IDA)
  GO:0035999 tetrahydrofolate interconversion (P, IGI)
  GO:0004489 methylenetetrahydrofolate reductase [NAD(P)H] activity (F, IGI)
  GO:0071265 L-methionine biosynthetic process (P, IGI)
  GO:0001843 neural tube closure (P, IMP)
  GO:0004489 methylenetetrahydrofolate reductase [NAD(P)H] activity (F, IMP)
  GO:0044877 protein-containing complex binding (F, IPI)
  GO:0072341 modified amino acid binding (F, IDA)
  GO:0050667 homocysteine metabolic process (P, IDA)